Protein AF-0000000080796848 (afdb_homodimer)

Radius of gyration: 26.78 Å; Cα contacts (8 Å, |Δi|>4): 1214; chains: 2; bounding box: 46×83×67 Å

InterPro domains:
  IPR013022 Xylose isomerase-like, TIM barrel domain [PF01261] (22-159)
  IPR036237 Xylose isomerase-like superfamily [SSF51658] (5-162)

Organism: Ignicoccus hospitalis (strain KIN4/I / DSM 18386 / JCM 14125) (NCBI:txid453591)

Structure (mmCIF, N/CA/C/O backbone):
data_AF-0000000080796848-model_v1
#
loop_
_entity.id
_entity.type
_entity.pdbx_description
1 polymer 'Xylose isomerase-like TIM barrel domain-containing protein'
#
loop_
_atom_site.group_PDB
_atom_site.id
_atom_site.type_symbol
_atom_site.label_atom_id
_atom_site.label_alt_id
_atom_site.label_comp_id
_atom_site.label_asym_id
_atom_site.label_entity_id
_atom_site.label_seq_id
_atom_site.pdbx_PDB_ins_code
_atom_site.Cartn_x
_atom_site.Cartn_y
_atom_site.Cartn_z
_atom_site.occupancy
_atom_site.B_iso_or_equiv
_atom_site.auth_seq_id
_atom_site.auth_comp_id
_atom_site.auth_asym_id
_atom_site.auth_atom_id
_atom_site.pdbx_PDB_model_num
ATOM 1 N N . MET A 1 1 ? -5.133 -9.07 9.758 1 54.47 1 MET A N 1
ATOM 2 C CA . MET A 1 1 ? -4.598 -9.562 8.492 1 54.47 1 MET A CA 1
ATOM 3 C C . MET A 1 1 ? -5.207 -8.805 7.316 1 54.47 1 MET A C 1
ATOM 5 O O . MET A 1 1 ? -6.395 -8.469 7.336 1 54.47 1 MET A O 1
ATOM 9 N N . ALA A 1 2 ? -4.254 -8.281 6.504 1 60.62 2 ALA A N 1
ATOM 10 C CA . ALA A 1 2 ? -4.785 -7.578 5.336 1 60.62 2 ALA A CA 1
ATOM 11 C C . ALA A 1 2 ? -5.379 -8.562 4.328 1 60.62 2 ALA A C 1
ATOM 13 O O . ALA A 1 2 ? -4.812 -9.633 4.094 1 60.62 2 ALA A O 1
ATOM 14 N N . LEU A 1 3 ? -6.539 -8.227 3.857 1 68.44 3 LEU A N 1
ATOM 15 C CA . LEU A 1 3 ? -7.234 -9.07 2.891 1 68.44 3 LEU A CA 1
ATOM 16 C C . LEU A 1 3 ? -6.453 -9.156 1.585 1 68.44 3 LEU A C 1
ATOM 18 O O . LEU A 1 3 ? -6.375 -10.219 0.973 1 68.44 3 LEU A O 1
ATOM 22 N N . PHE A 1 4 ? -5.688 -8.078 1.337 1 83.81 4 PHE A N 1
ATOM 23 C CA . PHE A 1 4 ? -5.07 -8.031 0.017 1 83.81 4 PHE A CA 1
ATOM 24 C C . PHE A 1 4 ? -3.658 -7.457 0.1 1 83.81 4 PHE A C 1
ATOM 26 O O . PHE A 1 4 ? -3.465 -6.328 0.552 1 83.81 4 PHE A O 1
ATOM 33 N N . ASP A 1 5 ? -2.656 -8.25 -0.304 1 88.56 5 ASP A N 1
ATOM 34 C CA . ASP A 1 5 ? -1.27 -7.816 -0.442 1 88.56 5 ASP A CA 1
ATOM 35 C C . ASP A 1 5 ? -0.819 -7.871 -1.899 1 88.56 5 ASP A C 1
ATOM 37 O O . ASP A 1 5 ? -1.414 -8.578 -2.713 1 88.56 5 ASP A O 1
ATOM 41 N N . TRP A 1 6 ? 0.113 -7.023 -2.213 1 93.81 6 TRP A N 1
ATOM 42 C CA . TRP A 1 6 ? 0.64 -6.984 -3.572 1 93.81 6 TRP A CA 1
ATOM 43 C C . TRP A 1 6 ? 2.15 -6.777 -3.566 1 93.81 6 TRP A C 1
ATOM 45 O O . TRP A 1 6 ? 2.707 -6.246 -2.602 1 93.81 6 TRP A O 1
ATOM 55 N N . GLY A 1 7 ? 2.797 -7.281 -4.543 1 96.5 7 GLY A N 1
ATOM 56 C CA . GLY A 1 7 ? 4.238 -7.121 -4.633 1 96.5 7 GLY A CA 1
ATOM 57 C C . GLY A 1 7 ? 4.84 -7.812 -5.844 1 96.5 7 GLY A C 1
ATOM 58 O O . GLY A 1 7 ? 4.152 -8.047 -6.836 1 96.5 7 GLY A O 1
ATOM 59 N N . THR A 1 8 ? 6.145 -8.008 -5.793 1 98.12 8 THR A N 1
ATOM 60 C CA . THR A 1 8 ? 6.906 -8.617 -6.875 1 98.12 8 THR A CA 1
ATOM 61 C C . THR A 1 8 ? 8.156 -9.305 -6.336 1 98.12 8 THR A C 1
ATOM 63 O O . THR A 1 8 ? 8.336 -9.422 -5.121 1 98.12 8 THR A O 1
ATOM 66 N N . TYR A 1 9 ? 8.977 -9.805 -7.242 1 98.06 9 TYR A N 1
ATOM 67 C CA . TYR A 1 9 ? 10.242 -10.445 -6.895 1 98.06 9 TYR A CA 1
ATOM 68 C C . TYR A 1 9 ? 11.25 -9.422 -6.395 1 98.06 9 TYR A C 1
ATOM 70 O O . TYR A 1 9 ? 11.469 -8.391 -7.035 1 98.06 9 TYR A O 1
ATOM 78 N N . ASN A 1 10 ? 11.883 -9.758 -5.266 1 97.56 10 ASN A N 1
ATOM 79 C CA . ASN A 1 10 ? 12.992 -8.945 -4.789 1 97.56 10 ASN A CA 1
ATOM 80 C C . ASN A 1 10 ? 14.07 -9.797 -4.125 1 97.56 10 ASN A C 1
ATOM 82 O O . ASN A 1 10 ? 13.789 -10.547 -3.189 1 97.56 10 ASN A O 1
ATOM 86 N N . GLY A 1 11 ? 15.273 -9.695 -4.664 1 96.38 11 GLY A N 1
ATOM 87 C CA . GLY A 1 11 ? 16.406 -10.203 -3.904 1 96.38 11 GLY A CA 1
ATOM 88 C C . GLY A 1 11 ? 16.734 -9.375 -2.678 1 96.38 11 GLY A C 1
ATOM 89 O O . GLY A 1 11 ? 16.125 -8.32 -2.461 1 96.38 11 GLY A O 1
ATOM 90 N N . LEU A 1 12 ? 17.656 -9.82 -1.945 1 95.69 12 LEU A N 1
ATOM 91 C CA . LEU A 1 12 ? 18.016 -9.195 -0.676 1 95.69 12 LEU A CA 1
ATOM 92 C C . LEU A 1 12 ? 18.344 -7.723 -0.867 1 95.69 12 LEU A C 1
ATOM 94 O O . LEU A 1 12 ? 17.844 -6.867 -0.133 1 95.69 12 LEU A O 1
ATOM 98 N N . THR A 1 13 ? 19.094 -7.352 -1.864 1 93.81 13 THR A N 1
ATOM 99 C CA . THR A 1 13 ? 19.609 -6 -2.045 1 93.81 13 THR A CA 1
ATOM 100 C C . THR A 1 13 ? 18.531 -5.066 -2.557 1 93.81 13 THR A C 1
ATOM 102 O O . THR A 1 13 ? 18.703 -3.848 -2.574 1 93.81 13 THR A O 1
ATOM 105 N N . LYS A 1 14 ? 17.375 -5.617 -2.98 1 94.81 14 LYS A N 1
ATOM 106 C CA . LYS A 1 14 ? 16.328 -4.797 -3.578 1 94.81 14 LYS A CA 1
ATOM 107 C C . LYS A 1 14 ? 15.18 -4.582 -2.6 1 94.81 14 LYS A C 1
ATOM 109 O O . LYS A 1 14 ? 14.227 -3.861 -2.902 1 94.81 14 LYS A O 1
ATOM 114 N N . LEU A 1 15 ? 15.25 -5.109 -1.417 1 94.44 15 LEU A N 1
ATOM 115 C CA . LEU A 1 15 ? 14.148 -5.062 -0.458 1 94.44 15 LEU A CA 1
ATOM 116 C C . LEU A 1 15 ? 13.836 -3.625 -0.056 1 94.44 15 LEU A C 1
ATOM 118 O O . LEU A 1 15 ? 12.672 -3.234 0.015 1 94.44 15 LEU A O 1
ATOM 122 N N . GLU A 1 16 ? 14.836 -2.848 0.156 1 89.75 16 GLU A N 1
ATOM 123 C CA . GLU A 1 16 ? 14.609 -1.469 0.578 1 89.75 16 GLU A CA 1
ATOM 124 C C . GLU A 1 16 ? 13.953 -0.651 -0.535 1 89.75 16 GLU A C 1
ATOM 126 O O . GLU A 1 16 ? 12.984 0.066 -0.297 1 89.75 16 GLU A O 1
ATOM 131 N N . SER A 1 17 ? 14.516 -0.764 -1.75 1 90.12 17 SER A N 1
ATOM 132 C CA . SER A 1 17 ? 13.938 -0.051 -2.887 1 90.12 17 SER A CA 1
ATOM 133 C C . SER A 1 17 ? 12.484 -0.447 -3.109 1 90.12 17 SER A C 1
ATOM 135 O O . SER A 1 17 ? 11.641 0.406 -3.393 1 90.12 17 SER A O 1
ATOM 137 N N . ALA A 1 18 ? 12.188 -1.707 -2.975 1 93.12 18 ALA A N 1
ATOM 138 C CA . ALA A 1 18 ? 10.828 -2.197 -3.139 1 93.12 18 ALA A CA 1
ATOM 139 C C . ALA A 1 18 ? 9.898 -1.603 -2.082 1 93.12 18 ALA A C 1
ATOM 141 O O . ALA A 1 18 ? 8.766 -1.229 -2.383 1 93.12 18 ALA A O 1
ATOM 142 N N . SER A 1 19 ? 10.398 -1.458 -0.937 1 88.94 19 SER A N 1
ATOM 143 C CA . SER A 1 19 ? 9.578 -0.973 0.172 1 88.94 19 SER A CA 1
ATOM 144 C C . SER A 1 19 ? 9.188 0.486 -0.029 1 88.94 19 SER A C 1
ATOM 146 O O . SER A 1 19 ? 8.172 0.94 0.51 1 88.94 19 SER A O 1
ATOM 148 N N . LEU A 1 20 ? 9.922 1.251 -0.833 1 88.94 20 LEU A N 1
ATOM 149 C CA . LEU A 1 20 ? 9.633 2.656 -1.094 1 88.94 20 LEU A CA 1
ATOM 150 C C . LEU A 1 20 ? 8.305 2.812 -1.828 1 88.94 20 LEU A C 1
ATOM 152 O O . LEU A 1 20 ? 7.676 3.873 -1.771 1 88.94 20 LEU A O 1
ATOM 156 N N . THR A 1 21 ? 7.84 1.747 -2.508 1 90.56 21 THR A N 1
ATOM 157 C CA . THR A 1 21 ? 6.625 1.809 -3.309 1 90.56 21 THR A CA 1
ATOM 158 C C . THR A 1 21 ? 5.391 1.595 -2.438 1 90.56 21 THR A C 1
ATOM 160 O O . THR A 1 21 ? 4.266 1.858 -2.867 1 90.56 21 THR A O 1
ATOM 163 N N . GLY A 1 22 ? 5.625 1.027 -1.235 1 87.56 22 GLY A N 1
ATOM 164 C CA . GLY A 1 22 ? 4.508 0.741 -0.347 1 87.56 22 GLY A CA 1
ATOM 165 C C . GLY A 1 22 ? 3.947 -0.656 -0.527 1 87.56 22 GLY A C 1
ATOM 166 O O . GLY A 1 22 ? 2.928 -1.003 0.073 1 87.56 22 GLY A O 1
ATOM 167 N N . MET A 1 23 ? 4.609 -1.466 -1.389 1 90.56 23 MET A N 1
ATOM 168 C CA . MET A 1 23 ? 4.121 -2.834 -1.543 1 90.56 23 MET A CA 1
ATOM 169 C C . MET A 1 23 ? 4.25 -3.609 -0.238 1 90.56 23 MET A C 1
ATOM 171 O O . MET A 1 23 ? 5.227 -3.438 0.496 1 90.56 23 MET A O 1
ATOM 175 N N . ARG A 1 24 ? 3.336 -4.527 0.009 1 89.06 24 ARG A N 1
ATOM 176 C CA . ARG A 1 24 ? 3.246 -5.215 1.292 1 89.06 24 ARG A CA 1
ATOM 177 C C . ARG A 1 24 ? 3.756 -6.648 1.182 1 89.06 24 ARG A C 1
ATOM 179 O O . ARG A 1 24 ? 3.918 -7.336 2.191 1 89.06 24 ARG A O 1
ATOM 186 N N . LEU A 1 25 ? 4.074 -7.062 -0.052 1 94.94 25 LEU A N 1
ATOM 187 C CA . LEU A 1 25 ? 4.531 -8.43 -0.299 1 94.94 25 LEU A CA 1
ATOM 188 C C . LEU A 1 25 ? 5.84 -8.43 -1.084 1 94.94 25 LEU A C 1
ATOM 190 O O . LEU A 1 25 ? 6.027 -7.609 -1.986 1 94.94 25 LEU A O 1
ATOM 194 N N . THR A 1 26 ? 6.742 -9.359 -0.723 1 97.56 26 THR A N 1
ATOM 195 C CA . THR A 1 26 ? 7.906 -9.641 -1.55 1 97.56 26 THR A CA 1
ATOM 196 C C . THR A 1 26 ? 8.047 -11.141 -1.79 1 97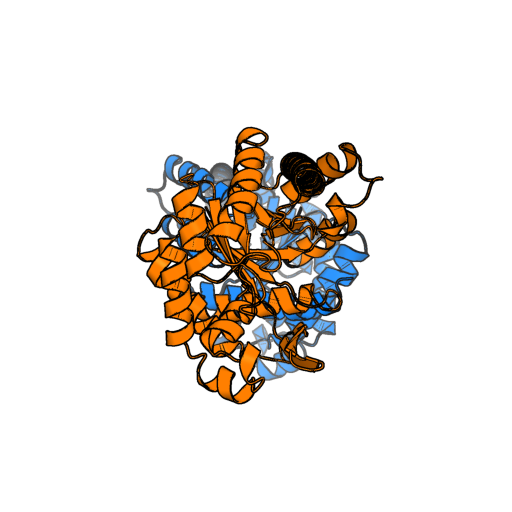.56 26 THR A C 1
ATOM 198 O O . THR A 1 26 ? 7.723 -11.945 -0.915 1 97.56 26 THR A O 1
ATOM 201 N N . GLU A 1 27 ? 8.477 -11.453 -2.912 1 98.62 27 GLU A N 1
ATOM 202 C CA . GLU A 1 27 ? 8.766 -12.844 -3.227 1 98.62 27 GLU A CA 1
ATOM 203 C C . GLU A 1 27 ? 10.25 -13.047 -3.518 1 98.62 27 GLU A C 1
ATOM 205 O O . GLU A 1 27 ? 10.828 -12.344 -4.348 1 98.62 27 GLU A O 1
ATOM 210 N N . ILE A 1 28 ? 10.797 -14.031 -2.84 1 98.5 28 ILE A N 1
ATOM 211 C CA . ILE A 1 28 ? 12.188 -14.398 -3.094 1 98.5 28 ILE A CA 1
ATOM 212 C C . ILE A 1 28 ? 12.305 -15.039 -4.473 1 98.5 28 ILE A C 1
ATOM 214 O O . ILE A 1 28 ? 11.617 -16.016 -4.766 1 98.5 28 ILE A O 1
ATOM 218 N N . PRO A 1 29 ? 13.164 -14.523 -5.277 1 97.12 29 PRO A N 1
ATOM 219 C CA . PRO A 1 29 ? 13.289 -15.078 -6.625 1 97.12 29 PRO A CA 1
ATOM 220 C C . PRO A 1 29 ? 13.906 -16.469 -6.629 1 97.12 29 PRO A C 1
ATOM 222 O O . PRO A 1 29 ? 14.68 -16.812 -5.734 1 97.12 29 PRO A O 1
ATOM 225 N N . PRO A 1 30 ? 13.609 -17.234 -7.664 1 96.5 30 PRO A N 1
ATOM 226 C CA . PRO A 1 30 ? 14.109 -18.609 -7.75 1 96.5 30 PRO A CA 1
ATOM 227 C C . PRO A 1 30 ? 15.641 -18.672 -7.746 1 96.5 30 PRO A C 1
ATOM 229 O O . PRO A 1 30 ? 16.219 -19.578 -7.152 1 96.5 30 PRO A O 1
ATOM 232 N N . ALA A 1 31 ? 16.266 -17.703 -8.305 1 92.81 31 ALA A N 1
ATOM 233 C CA . ALA A 1 31 ? 17.703 -17.734 -8.477 1 92.81 31 ALA A CA 1
ATOM 234 C C . ALA A 1 31 ? 18.422 -17.719 -7.125 1 92.81 31 ALA A C 1
ATOM 236 O O . ALA A 1 31 ? 19.547 -18.188 -7.004 1 92.81 31 ALA A O 1
ATOM 237 N N . GLU A 1 32 ? 17.75 -17.219 -6.121 1 92.94 32 GLU A N 1
ATOM 238 C CA . GLU A 1 32 ? 18.344 -17.141 -4.793 1 92.94 32 GLU A CA 1
ATOM 239 C C . GLU A 1 32 ? 18.609 -18.516 -4.215 1 92.94 32 GLU A C 1
ATOM 241 O O . GLU A 1 32 ? 19.516 -18.703 -3.398 1 92.94 32 GLU A O 1
ATOM 246 N N . PHE A 1 33 ? 17.891 -19.484 -4.676 1 93.44 33 PHE A N 1
ATOM 247 C CA . PHE A 1 33 ? 17.953 -20.812 -4.078 1 93.44 33 PHE A CA 1
ATOM 248 C C . PHE A 1 33 ? 18.906 -21.719 -4.855 1 93.44 33 PHE A C 1
ATOM 250 O O . PHE A 1 33 ? 19.281 -22.781 -4.383 1 93.44 33 PHE A O 1
ATOM 257 N N . SER A 1 34 ? 19.266 -21.297 -6.008 1 85.31 34 SER A N 1
ATOM 258 C CA . SER A 1 34 ? 20.141 -22.094 -6.844 1 85.31 34 SER A CA 1
ATOM 259 C C . SER A 1 34 ? 21.594 -21.656 -6.703 1 85.31 34 SER A C 1
ATOM 261 O O . SER A 1 34 ? 22.5 -22.344 -7.168 1 85.31 34 SER A O 1
ATOM 263 N N . ARG A 1 35 ? 21.75 -20.609 -6.004 1 78.06 35 ARG A N 1
ATOM 264 C CA . ARG A 1 35 ? 23.109 -20.094 -5.871 1 78.06 35 ARG A CA 1
ATOM 265 C C . ARG A 1 35 ? 23.828 -20.719 -4.676 1 78.06 35 ARG A C 1
ATOM 267 O O . ARG A 1 35 ? 23.391 -20.547 -3.533 1 78.06 35 ARG A O 1
ATOM 274 N N . ARG A 1 36 ? 24.906 -21.234 -4.898 1 73.25 36 ARG A N 1
ATOM 275 C CA . ARG A 1 36 ? 25.625 -22.016 -3.904 1 73.25 36 ARG A CA 1
ATOM 276 C C . ARG A 1 36 ? 26.25 -21.125 -2.842 1 73.25 36 ARG A C 1
ATOM 278 O O . ARG A 1 36 ? 26.453 -21.547 -1.707 1 73.25 36 ARG A O 1
ATOM 285 N N . TYR A 1 37 ? 26.438 -19.922 -3.221 1 76.25 37 TYR A N 1
ATOM 286 C CA . TYR A 1 37 ? 27.172 -19.094 -2.27 1 76.25 37 TYR A CA 1
ATOM 287 C C . TYR A 1 37 ? 26.219 -18.422 -1.288 1 76.25 37 TYR A C 1
ATOM 289 O O . TYR A 1 37 ? 26.656 -17.781 -0.326 1 76.25 37 TYR A O 1
ATOM 297 N N . TYR A 1 38 ? 24.984 -18.625 -1.477 1 81.12 38 TYR A N 1
ATOM 298 C CA . TYR A 1 38 ? 24.078 -18.109 -0.468 1 81.12 38 TYR A CA 1
ATOM 299 C C . TYR A 1 38 ? 23.938 -19.062 0.707 1 81.12 38 TYR A C 1
ATOM 301 O O . TYR A 1 38 ? 23.359 -20.141 0.574 1 81.12 38 TYR A O 1
ATOM 309 N N . THR A 1 39 ? 24.594 -18.688 1.755 1 85.19 39 THR A N 1
ATOM 310 C CA . THR A 1 39 ? 24.562 -19.469 2.988 1 85.19 39 THR A CA 1
ATOM 311 C C . THR A 1 39 ? 23.312 -19.156 3.795 1 85.19 39 THR A C 1
ATOM 313 O O . THR A 1 39 ? 22.484 -18.344 3.375 1 85.19 39 THR A O 1
ATOM 316 N N . GLU A 1 40 ? 23.172 -19.844 4.812 1 91.69 40 GLU A N 1
ATOM 317 C CA . GLU A 1 40 ? 22.047 -19.625 5.715 1 91.69 40 GLU A CA 1
ATOM 318 C C . GLU A 1 40 ? 22 -18.188 6.219 1 91.69 40 GLU A C 1
ATOM 320 O O . GLU A 1 40 ? 20.922 -17.625 6.43 1 91.69 40 GLU A O 1
ATOM 325 N N . GLU A 1 41 ? 23.141 -17.609 6.312 1 94.44 41 GLU A N 1
ATOM 326 C CA . GLU A 1 41 ? 23.234 -16.219 6.777 1 94.44 41 GLU A CA 1
ATOM 327 C C . GLU A 1 41 ? 22.531 -15.266 5.824 1 94.44 41 GLU A C 1
ATOM 329 O O . GLU A 1 41 ? 21.891 -14.305 6.262 1 94.44 41 GLU A O 1
ATOM 334 N N . HIS A 1 42 ? 22.672 -15.57 4.555 1 95.88 42 HIS A N 1
ATOM 335 C CA . HIS A 1 42 ? 22 -14.766 3.543 1 95.88 42 HIS A CA 1
ATOM 336 C C . HIS A 1 42 ? 20.5 -14.742 3.771 1 95.88 42 HIS A C 1
ATOM 338 O O . HIS A 1 42 ? 19.875 -13.672 3.746 1 95.88 42 HIS A O 1
ATOM 344 N N . PHE A 1 43 ? 19.953 -15.812 4.086 1 97.44 43 PHE A N 1
ATOM 345 C CA . PHE A 1 43 ? 18.5 -15.938 4.234 1 97.44 43 PHE A CA 1
ATOM 346 C C . PHE A 1 43 ? 18.047 -15.391 5.582 1 97.44 43 PHE A C 1
ATOM 348 O O . PHE A 1 43 ? 16.938 -14.867 5.707 1 97.44 43 PHE A O 1
ATOM 355 N N . ILE A 1 44 ? 18.891 -15.445 6.57 1 97.88 44 ILE A N 1
ATOM 356 C CA . ILE A 1 44 ? 18.609 -14.805 7.852 1 97.88 44 ILE A CA 1
ATOM 357 C C . ILE A 1 44 ? 18.547 -13.289 7.668 1 97.88 44 ILE A C 1
ATOM 359 O O . ILE A 1 44 ? 17.641 -12.633 8.18 1 97.88 44 ILE A O 1
ATOM 363 N N . LYS A 1 45 ? 19.531 -12.82 6.922 1 97.19 45 LYS A N 1
ATOM 364 C CA . LYS A 1 45 ? 19.547 -11.391 6.629 1 97.19 45 LYS A CA 1
ATOM 365 C C . LYS A 1 45 ? 18.297 -10.977 5.855 1 97.19 45 LYS A C 1
ATOM 367 O O . LYS A 1 45 ? 17.75 -9.906 6.098 1 97.19 45 LYS A O 1
ATOM 372 N N . TYR A 1 46 ? 17.906 -11.812 4.926 1 97.69 46 TYR A N 1
ATOM 373 C CA . TYR A 1 46 ? 16.688 -11.539 4.18 1 97.69 46 TYR A CA 1
ATOM 374 C C . TYR A 1 46 ? 15.492 -11.398 5.117 1 97.69 46 TYR A C 1
ATOM 376 O O . TYR A 1 46 ? 14.703 -10.461 4.992 1 97.69 46 TYR A O 1
ATOM 384 N N . ARG A 1 47 ? 15.375 -12.289 6.051 1 97.94 47 ARG A N 1
ATOM 385 C CA . ARG A 1 47 ? 14.289 -12.258 7.02 1 97.94 47 ARG A CA 1
ATOM 386 C C . ARG A 1 47 ? 14.328 -10.984 7.852 1 97.94 47 ARG A C 1
ATOM 388 O O . ARG A 1 47 ? 13.297 -10.336 8.055 1 97.94 47 ARG A O 1
ATOM 395 N N . GLU A 1 48 ? 15.43 -10.633 8.258 1 96.81 48 GLU A N 1
ATOM 396 C CA . GLU A 1 48 ? 15.594 -9.453 9.109 1 96.81 48 GLU A CA 1
ATOM 397 C C . GLU A 1 48 ? 15.156 -8.188 8.375 1 96.81 48 GLU A C 1
ATOM 399 O O . GLU A 1 48 ? 14.453 -7.348 8.945 1 96.81 48 GLU A O 1
ATOM 404 N N . LEU A 1 49 ? 15.547 -8.117 7.184 1 94.31 49 LEU A N 1
ATOM 405 C CA . LEU A 1 49 ? 15.234 -6.914 6.418 1 94.31 49 LEU A CA 1
ATOM 406 C C . LEU A 1 49 ? 13.789 -6.926 5.945 1 94.31 49 LEU A C 1
ATOM 408 O O . LEU A 1 49 ? 13.086 -5.914 6.059 1 94.31 49 LEU A O 1
ATOM 412 N N . SER A 1 50 ? 13.328 -8.039 5.449 1 95.19 50 SER A N 1
ATOM 413 C CA . SER A 1 50 ? 11.977 -8.109 4.895 1 95.19 50 SER A CA 1
ATOM 414 C C . SER A 1 50 ? 10.93 -7.922 5.98 1 95.19 50 SER A C 1
ATOM 416 O O . SER A 1 50 ? 9.867 -7.348 5.73 1 95.19 50 SER A O 1
ATOM 418 N N . SER A 1 51 ? 11.219 -8.344 7.223 1 92.19 51 SER A N 1
ATOM 419 C CA . SER A 1 51 ? 10.258 -8.234 8.32 1 92.19 51 SER A CA 1
ATOM 420 C C . SER A 1 51 ? 10.016 -6.777 8.695 1 92.19 51 SER A C 1
ATOM 422 O O . SER A 1 51 ? 8.984 -6.449 9.289 1 92.19 51 SER A O 1
ATOM 424 N N . LYS A 1 52 ? 10.906 -5.957 8.312 1 86.5 52 LYS A N 1
ATOM 425 C CA . LYS A 1 52 ? 10.766 -4.535 8.602 1 86.5 52 LYS A CA 1
ATOM 426 C C . LYS A 1 52 ? 9.836 -3.855 7.602 1 86.5 52 LYS A C 1
ATOM 428 O O . LYS A 1 52 ? 9.203 -2.848 7.918 1 86.5 52 LYS A O 1
ATOM 433 N N . TYR A 1 53 ? 9.789 -4.535 6.398 1 85.81 53 TYR A N 1
ATOM 434 C CA . TYR A 1 53 ? 9.227 -3.766 5.297 1 85.81 53 TYR A CA 1
ATOM 435 C C . TYR A 1 53 ? 7.953 -4.414 4.773 1 85.81 53 TYR A C 1
ATOM 437 O O . TYR A 1 53 ? 7.09 -3.738 4.207 1 85.81 53 TYR A O 1
ATOM 445 N N . PHE A 1 54 ? 7.816 -5.656 4.934 1 90.06 54 PHE A N 1
ATOM 446 C CA . PHE A 1 54 ? 6.754 -6.367 4.227 1 90.06 54 PHE A CA 1
ATOM 447 C C . PHE A 1 54 ? 5.91 -7.184 5.191 1 90.06 54 PHE A C 1
ATOM 449 O O . PHE A 1 54 ? 6.43 -7.754 6.152 1 90.06 54 PHE A O 1
ATOM 456 N N . HIS A 1 55 ? 4.68 -7.234 4.918 1 87.88 55 HIS A N 1
ATOM 457 C CA . HIS A 1 55 ? 3.727 -8.031 5.684 1 87.88 55 HIS A CA 1
ATOM 458 C C . HIS A 1 55 ? 3.824 -9.508 5.324 1 87.88 55 HIS A C 1
ATOM 460 O O . HIS A 1 55 ? 3.676 -10.375 6.191 1 87.88 55 HIS A O 1
ATOM 466 N N . LEU A 1 56 ? 4.059 -9.781 4.039 1 93.88 56 LEU A N 1
ATOM 467 C CA . LEU A 1 56 ? 4.082 -11.148 3.545 1 93.88 56 LEU A CA 1
ATOM 468 C C . LEU A 1 56 ? 5.336 -11.414 2.723 1 93.88 56 LEU A C 1
ATOM 470 O O . LEU A 1 56 ? 5.688 -10.625 1.845 1 93.88 56 LEU A O 1
ATOM 474 N N . VAL A 1 57 ? 6.012 -12.523 3.041 1 97.62 57 VAL A N 1
ATOM 475 C CA . VAL A 1 57 ? 7.145 -13.008 2.258 1 97.62 57 VAL A CA 1
ATOM 476 C C . VAL A 1 57 ? 6.805 -14.367 1.642 1 97.62 57 VAL A C 1
ATOM 478 O O . VAL A 1 57 ? 6.324 -15.266 2.334 1 97.62 57 VAL A O 1
ATOM 481 N N . THR A 1 58 ? 6.941 -14.469 0.365 1 98.56 58 THR A N 1
ATOM 482 C CA . THR A 1 58 ? 6.828 -15.727 -0.357 1 98.56 58 THR A CA 1
ATOM 483 C C . THR A 1 58 ? 8.133 -16.062 -1.071 1 98.56 58 THR A C 1
ATOM 485 O O . THR A 1 58 ? 9.055 -15.242 -1.104 1 98.56 58 THR A O 1
ATOM 488 N N . ALA A 1 59 ? 8.211 -17.281 -1.539 1 98.81 59 ALA A N 1
ATOM 489 C CA . ALA A 1 59 ? 9.406 -17.719 -2.262 1 98.81 59 ALA A CA 1
ATOM 490 C C . ALA A 1 59 ? 9.031 -18.531 -3.5 1 98.81 59 ALA A C 1
ATOM 492 O O . ALA A 1 59 ? 8.102 -19.344 -3.463 1 98.81 59 ALA A O 1
ATOM 493 N N . HIS A 1 60 ? 9.727 -18.234 -4.531 1 98.75 60 HIS A N 1
ATOM 494 C CA . HIS A 1 60 ? 9.57 -19.016 -5.75 1 98.75 60 HIS A CA 1
ATOM 495 C C . HIS A 1 60 ? 10.664 -20.062 -5.867 1 98.75 60 HIS A C 1
ATOM 497 O O . HIS A 1 60 ? 11.852 -19.734 -5.867 1 98.75 60 HIS A O 1
ATOM 503 N N . ALA A 1 61 ? 10.305 -21.266 -6.016 1 98.31 61 ALA A N 1
ATOM 504 C CA . ALA A 1 61 ? 11.219 -22.406 -6.078 1 98.31 61 ALA A CA 1
ATOM 505 C C . ALA A 1 61 ? 12.078 -22.344 -7.336 1 98.31 61 ALA A C 1
ATOM 507 O O . ALA A 1 61 ? 11.703 -21.703 -8.32 1 98.31 61 ALA A O 1
ATOM 508 N N . PRO A 1 62 ? 13.234 -23.016 -7.227 1 96.62 62 PRO A N 1
ATOM 509 C CA . PRO A 1 62 ? 13.984 -23.188 -8.469 1 96.62 62 PRO A CA 1
ATOM 510 C C . PRO A 1 62 ? 13.195 -23.938 -9.547 1 96.62 62 PRO A C 1
ATOM 512 O O . PRO A 1 62 ? 12.242 -24.656 -9.227 1 96.62 62 PRO A O 1
ATOM 515 N N . TYR A 1 63 ? 13.656 -23.797 -10.758 1 95.25 63 TYR A N 1
ATOM 516 C CA . TYR A 1 63 ? 12.914 -24.344 -11.883 1 95.25 63 TYR A CA 1
ATOM 517 C C . TYR A 1 63 ? 13.297 -25.797 -12.141 1 95.25 63 TYR A C 1
ATOM 519 O O . TYR A 1 63 ? 13.688 -26.156 -13.25 1 95.25 63 TYR A O 1
ATOM 527 N N . TYR A 1 64 ? 13.156 -26.562 -11.156 1 95.94 64 TYR A N 1
ATOM 528 C CA . TYR A 1 64 ? 13.367 -28 -11.297 1 95.94 64 TYR A CA 1
ATOM 529 C C . TYR A 1 64 ? 12.047 -28.719 -11.57 1 95.94 64 TYR A C 1
ATOM 531 O O . TYR A 1 64 ? 11.047 -28.469 -10.898 1 95.94 64 TYR A O 1
ATOM 539 N N . SER A 1 65 ? 12.078 -29.562 -12.547 1 97.62 65 SER A N 1
ATOM 540 C CA . SER A 1 65 ? 10.867 -30.328 -12.844 1 97.62 65 SER A CA 1
ATOM 541 C C . SER A 1 65 ? 10.555 -31.312 -11.719 1 97.62 65 SER A C 1
ATOM 543 O O . SER A 1 65 ? 11.414 -32.062 -11.289 1 97.62 65 SER A O 1
ATOM 545 N N . LEU A 1 66 ? 9.328 -31.312 -11.32 1 98.44 66 LEU A N 1
ATOM 546 C CA . LEU A 1 66 ? 8.898 -32.25 -10.281 1 98.44 66 LEU A CA 1
ATOM 547 C C . LEU A 1 66 ? 8.461 -33.562 -10.883 1 98.44 66 LEU A C 1
ATOM 549 O O . LEU A 1 66 ? 8.297 -34.562 -10.164 1 98.44 66 LEU A O 1
ATOM 553 N N . VAL A 1 67 ? 8.273 -33.531 -12.188 1 98.25 67 VAL A N 1
ATOM 554 C CA . VAL A 1 67 ? 7.797 -34.719 -12.883 1 98.25 67 VAL A CA 1
ATOM 555 C C . VAL A 1 67 ? 8.984 -35.531 -13.352 1 98.25 67 VAL A C 1
ATOM 557 O O . VAL A 1 67 ? 9.406 -35.438 -14.508 1 98.25 67 VAL A O 1
ATOM 560 N N . ASN A 1 68 ? 9.484 -36.344 -12.43 1 97.62 68 ASN A N 1
ATOM 561 C CA . ASN A 1 68 ? 10.617 -37.219 -12.742 1 97.62 68 ASN A CA 1
ATOM 562 C C . ASN A 1 68 ? 10.305 -38.656 -12.406 1 97.62 68 ASN A C 1
ATOM 564 O O . ASN A 1 68 ? 10.016 -39 -11.25 1 97.62 68 ASN A O 1
ATOM 568 N N . HIS A 1 69 ? 10.453 -39.531 -13.383 1 97.19 69 HIS A N 1
ATOM 569 C CA . HIS A 1 69 ? 10.148 -40.969 -13.18 1 97.19 69 HIS A CA 1
ATOM 570 C C . HIS A 1 69 ? 11.43 -41.781 -13.008 1 97.19 69 HIS A C 1
ATOM 572 O O . HIS A 1 69 ? 11.375 -42.938 -12.594 1 97.19 69 HIS A O 1
ATOM 578 N N . ASP A 1 70 ? 12.555 -41.156 -13.352 1 97.25 70 ASP A N 1
ATOM 579 C CA . ASP A 1 70 ? 13.844 -41.781 -13.016 1 97.25 70 ASP A CA 1
ATOM 580 C C . ASP A 1 70 ? 14.164 -41.594 -11.531 1 97.25 70 ASP A C 1
ATOM 582 O O . ASP A 1 70 ? 14.234 -40.469 -11.039 1 97.25 70 ASP A O 1
ATOM 586 N N . LYS A 1 71 ? 14.43 -42.656 -10.859 1 97.38 71 LYS A N 1
ATOM 587 C CA . LYS A 1 71 ? 14.586 -42.656 -9.406 1 97.38 71 LYS A CA 1
ATOM 588 C C . LYS A 1 71 ? 15.727 -41.75 -8.984 1 97.38 71 LYS A C 1
ATOM 590 O O . LYS A 1 71 ? 15.594 -40.969 -8.016 1 97.38 71 LYS A O 1
ATOM 595 N N . TYR A 1 72 ? 16.766 -41.781 -9.648 1 97.88 72 TYR A N 1
ATOM 596 C CA . TYR A 1 72 ? 17.938 -41 -9.289 1 97.88 72 TYR A CA 1
ATOM 597 C C . TYR A 1 72 ? 17.641 -39.5 -9.422 1 97.88 72 TYR A C 1
ATOM 599 O O . TYR A 1 72 ? 17.844 -38.75 -8.469 1 97.88 72 TYR A O 1
ATOM 607 N N . THR A 1 73 ? 17.141 -39.125 -10.57 1 98 73 THR A N 1
ATOM 608 C CA . THR A 1 73 ? 16.797 -37.719 -10.82 1 98 73 THR A CA 1
ATOM 609 C C . THR A 1 73 ? 15.711 -37.25 -9.867 1 98 73 THR A C 1
ATOM 611 O O . THR A 1 73 ? 15.773 -36.156 -9.344 1 98 73 THR A O 1
ATOM 614 N N . HIS A 1 74 ? 14.766 -38.094 -9.648 1 98.38 74 HIS A N 1
ATOM 615 C CA . HIS A 1 74 ? 13.672 -37.781 -8.742 1 98.38 74 HIS A CA 1
ATOM 616 C C . HIS A 1 74 ? 14.188 -37.469 -7.34 1 98.38 74 HIS A C 1
ATOM 618 O O . HIS A 1 74 ? 13.844 -36.438 -6.762 1 98.38 74 HIS A O 1
ATOM 624 N N . GLU A 1 75 ? 15.031 -38.312 -6.836 1 98.44 75 GLU A N 1
ATOM 625 C CA . GLU A 1 75 ? 15.547 -38.125 -5.484 1 98.44 75 GLU A CA 1
ATOM 626 C C . GLU A 1 75 ? 16.406 -36.875 -5.395 1 98.44 75 GLU A C 1
ATOM 628 O O . GLU A 1 75 ? 16.391 -36.188 -4.375 1 98.44 75 GLU A O 1
ATOM 633 N N . LYS A 1 76 ? 17.125 -36.625 -6.418 1 98 76 LYS A N 1
ATOM 634 C CA . LYS A 1 76 ? 17.938 -35.438 -6.461 1 98 76 LYS A CA 1
ATOM 635 C C . LYS A 1 76 ? 17.078 -34.156 -6.41 1 98 76 LYS A C 1
ATOM 637 O O . LYS A 1 76 ? 17.359 -33.25 -5.641 1 98 76 LYS A O 1
ATOM 642 N N . VAL A 1 77 ? 16.062 -34.125 -7.23 1 98.06 77 VAL A N 1
ATOM 643 C CA . VAL A 1 77 ? 15.156 -32.969 -7.281 1 98.06 77 VAL A CA 1
ATOM 644 C C . VAL A 1 77 ? 14.422 -32.812 -5.949 1 98.06 77 VAL A C 1
ATOM 646 O O . VAL A 1 77 ? 14.305 -31.719 -5.418 1 98.06 77 VAL A O 1
ATOM 649 N N . LYS A 1 78 ? 13.969 -33.906 -5.426 1 98.44 78 LYS A N 1
ATOM 650 C CA . LYS A 1 78 ? 13.281 -33.906 -4.141 1 98.44 78 LYS A CA 1
ATOM 651 C C . LYS A 1 78 ? 14.156 -33.312 -3.047 1 98.44 78 LYS A C 1
ATOM 653 O O . LYS A 1 78 ? 13.703 -32.438 -2.295 1 98.44 78 LYS A O 1
ATOM 658 N N . ARG A 1 79 ? 15.383 -33.719 -2.986 1 97.75 79 ARG A N 1
ATOM 659 C CA . ARG A 1 79 ? 16.312 -33.188 -1.986 1 97.75 79 ARG A CA 1
ATOM 660 C C . ARG A 1 79 ? 16.562 -31.703 -2.189 1 97.75 79 ARG A C 1
ATOM 662 O O . ARG A 1 79 ? 16.578 -30.938 -1.226 1 97.75 79 ARG A O 1
ATOM 669 N N . ALA A 1 80 ? 16.75 -31.359 -3.408 1 97.19 80 ALA A N 1
ATOM 670 C CA . ALA A 1 80 ? 17.016 -29.969 -3.73 1 97.19 80 ALA A CA 1
ATOM 671 C C . ALA A 1 80 ? 15.828 -29.078 -3.355 1 97.19 80 ALA A C 1
ATOM 673 O O . ALA A 1 80 ? 16.016 -27.984 -2.826 1 97.19 80 ALA A O 1
ATOM 674 N N . MET A 1 81 ? 14.656 -29.562 -3.639 1 98.31 81 MET A N 1
ATOM 675 C CA . MET A 1 81 ? 13.445 -28.781 -3.354 1 98.31 81 MET A CA 1
ATOM 676 C C . MET A 1 81 ? 13.234 -28.641 -1.85 1 98.31 81 MET A C 1
ATOM 678 O O . MET A 1 81 ? 12.852 -27.578 -1.368 1 98.31 81 MET A O 1
ATOM 682 N N . VAL A 1 82 ? 13.484 -29.688 -1.135 1 98.25 82 VAL A N 1
ATOM 683 C CA . VAL A 1 82 ? 13.375 -29.641 0.319 1 98.25 82 VAL A CA 1
ATOM 684 C C . VAL A 1 82 ? 14.375 -28.641 0.881 1 98.25 82 VAL A C 1
ATOM 686 O O . VAL A 1 82 ? 14.031 -27.828 1.746 1 98.25 82 VAL A O 1
ATOM 689 N N . GLN A 1 83 ? 15.57 -28.641 0.362 1 97.06 83 GLN A N 1
ATOM 690 C CA . GLN A 1 83 ? 16.594 -27.703 0.826 1 97.06 83 GLN A CA 1
ATOM 691 C C . GLN A 1 83 ? 16.188 -26.266 0.521 1 97.06 83 GLN A C 1
ATOM 693 O O . GLN A 1 83 ? 16.375 -25.375 1.356 1 97.06 83 GLN A O 1
ATOM 698 N N . ALA A 1 84 ? 15.664 -26.078 -0.638 1 97.69 84 ALA A N 1
ATOM 699 C CA . ALA A 1 84 ? 15.211 -24.75 -1.012 1 97.69 84 ALA A CA 1
ATOM 700 C C . ALA A 1 84 ? 14.086 -24.266 -0.094 1 97.69 84 ALA A C 1
ATOM 702 O O . ALA A 1 84 ? 14.07 -23.109 0.335 1 97.69 84 ALA A O 1
ATOM 703 N N . ALA A 1 85 ? 13.195 -25.156 0.212 1 98.31 85 ALA A N 1
ATOM 704 C CA . ALA A 1 85 ? 12.086 -24.828 1.097 1 98.31 85 ALA A CA 1
ATOM 705 C C . ALA A 1 85 ? 12.578 -24.469 2.496 1 98.31 85 ALA A C 1
ATOM 707 O O . ALA A 1 85 ? 12.047 -23.562 3.141 1 98.31 85 ALA A O 1
ATOM 708 N N . LYS A 1 86 ? 13.57 -25.172 2.955 1 97.75 86 LYS A N 1
ATOM 709 C CA . LYS A 1 86 ? 14.156 -24.875 4.254 1 97.75 86 LYS A CA 1
ATOM 710 C C . LYS A 1 86 ? 14.773 -23.484 4.273 1 97.75 86 LYS A C 1
ATOM 712 O O . LYS A 1 86 ? 14.555 -22.703 5.215 1 97.75 86 LYS A O 1
ATOM 717 N N . LYS A 1 87 ? 15.484 -23.188 3.234 1 97.44 87 LYS A N 1
ATOM 718 C CA . LYS A 1 87 ? 16.078 -21.859 3.111 1 97.44 87 LYS A CA 1
ATOM 719 C C . LYS A 1 87 ? 15 -20.781 3.057 1 97.44 87 LYS A C 1
ATOM 721 O O . LYS A 1 87 ? 15.141 -19.719 3.676 1 97.44 87 LYS A O 1
ATOM 726 N N . ALA A 1 88 ? 13.961 -21.078 2.312 1 98.31 88 ALA A N 1
ATOM 727 C CA . ALA A 1 88 ? 12.836 -20.156 2.217 1 98.31 88 ALA A CA 1
ATOM 728 C C . ALA A 1 88 ? 12.219 -19.891 3.59 1 98.31 88 ALA A C 1
ATOM 730 O O . ALA A 1 88 ? 11.914 -18.75 3.934 1 98.31 88 ALA A O 1
ATOM 731 N N . SER A 1 89 ? 12.094 -20.922 4.301 1 98.19 89 SER A N 1
ATOM 732 C CA . SER A 1 89 ? 11.555 -20.812 5.652 1 98.19 89 SER A CA 1
ATOM 733 C C . SER A 1 89 ? 12.461 -19.969 6.543 1 98.19 89 SER A C 1
ATOM 735 O O . SER A 1 89 ? 11.992 -19.141 7.312 1 98.19 89 SER A O 1
ATOM 737 N N . VAL A 1 90 ? 13.711 -20.141 6.438 1 97.75 90 VAL A N 1
ATOM 738 C CA . VAL A 1 90 ? 14.68 -19.359 7.188 1 97.75 90 VAL A CA 1
ATOM 739 C C . VAL A 1 90 ? 14.539 -17.891 6.832 1 97.75 90 VAL A C 1
ATOM 741 O O . VAL A 1 90 ? 14.633 -17.016 7.703 1 97.75 90 VAL A O 1
ATOM 744 N N . ALA A 1 91 ? 14.234 -17.641 5.613 1 98.12 91 ALA A N 1
ATOM 745 C CA . ALA A 1 91 ? 14.109 -16.281 5.125 1 98.12 91 ALA A CA 1
ATOM 746 C C . ALA A 1 91 ? 12.773 -15.664 5.539 1 98.12 91 ALA A C 1
ATOM 748 O O . ALA A 1 91 ? 12.523 -14.484 5.305 1 98.12 91 ALA A O 1
ATOM 749 N N . GLY A 1 92 ? 11.898 -16.484 6.094 1 97.81 92 GLY A N 1
ATOM 750 C CA . GLY A 1 92 ? 10.633 -15.977 6.598 1 97.81 92 GLY A CA 1
ATOM 751 C C . GLY A 1 92 ? 9.484 -16.172 5.629 1 97.81 92 GLY A C 1
ATOM 752 O O . GLY A 1 92 ? 8.406 -15.594 5.812 1 97.81 92 GLY A O 1
ATOM 753 N N . ALA A 1 93 ? 9.68 -16.984 4.609 1 98.5 93 ALA A N 1
ATOM 754 C CA . ALA A 1 93 ? 8.625 -17.203 3.627 1 98.5 93 ALA A CA 1
ATOM 755 C C . ALA A 1 93 ? 7.492 -18.047 4.215 1 98.5 93 ALA A C 1
ATOM 757 O O . ALA A 1 93 ? 7.738 -19.047 4.879 1 98.5 93 ALA A O 1
ATOM 758 N N . LYS A 1 94 ? 6.301 -17.578 3.928 1 97.94 94 LYS A N 1
ATOM 759 C CA . LYS A 1 94 ? 5.121 -18.312 4.371 1 97.94 94 LYS A CA 1
ATOM 760 C C . LYS A 1 94 ? 4.629 -19.266 3.285 1 97.94 94 LYS A C 1
ATOM 762 O O . LYS A 1 94 ? 3.924 -20.234 3.576 1 97.94 94 LYS A O 1
ATOM 767 N N . ILE A 1 95 ? 4.922 -18.984 2.072 1 98.75 95 ILE A N 1
ATOM 768 C CA . ILE A 1 95 ? 4.48 -19.781 0.926 1 98.75 95 ILE A CA 1
ATOM 769 C C . ILE A 1 95 ? 5.668 -20.078 0.02 1 98.75 95 ILE A C 1
ATOM 771 O O . ILE A 1 95 ? 6.48 -19.203 -0.274 1 98.75 95 ILE A O 1
ATOM 775 N N . PHE A 1 96 ? 5.812 -21.266 -0.297 1 98.88 96 PHE A N 1
ATOM 776 C CA . PHE A 1 96 ? 6.809 -21.75 -1.249 1 98.88 96 PHE A CA 1
ATOM 777 C C . PHE A 1 96 ? 6.145 -22.188 -2.549 1 98.88 96 PHE A C 1
ATOM 779 O O . PHE A 1 96 ? 5.52 -23.25 -2.607 1 98.88 96 PHE A O 1
ATOM 786 N N . ASN A 1 97 ? 6.309 -21.391 -3.623 1 98.88 97 ASN A N 1
ATOM 787 C CA . ASN A 1 97 ? 5.633 -21.594 -4.898 1 98.88 97 ASN A CA 1
ATOM 788 C C . ASN A 1 97 ? 6.469 -22.453 -5.848 1 98.88 97 ASN A C 1
ATOM 790 O O . ASN A 1 97 ? 7.68 -22.266 -5.961 1 98.88 97 ASN A O 1
ATOM 794 N N . MET A 1 98 ? 5.781 -23.328 -6.594 1 98.62 98 MET A N 1
ATOM 795 C CA . MET A 1 98 ? 6.543 -24.25 -7.438 1 98.62 98 MET A CA 1
ATOM 796 C C . MET A 1 98 ? 5.879 -24.406 -8.805 1 98.62 98 MET A C 1
ATOM 798 O O . MET A 1 98 ? 4.656 -24.516 -8.891 1 98.62 98 MET A O 1
ATOM 802 N N . HIS A 1 99 ? 6.723 -24.453 -9.758 1 98 99 HIS A N 1
ATOM 803 C CA . HIS A 1 99 ? 6.32 -25.047 -11.031 1 98 99 HIS A CA 1
ATOM 804 C C . HIS A 1 99 ? 6.328 -26.578 -10.953 1 98 99 HIS A C 1
ATOM 806 O O . HIS A 1 99 ? 7.172 -27.156 -10.273 1 98 99 HIS A O 1
ATOM 812 N N . LEU A 1 100 ? 5.48 -27.172 -11.727 1 98.31 100 LEU A N 1
ATOM 813 C CA . LEU A 1 100 ? 5.406 -28.625 -11.648 1 98.31 100 LEU A CA 1
ATOM 814 C C . LEU A 1 100 ? 6.312 -29.281 -12.688 1 98.31 100 LEU A C 1
ATOM 816 O O . LEU A 1 100 ? 7.043 -30.219 -12.375 1 98.31 100 LEU A O 1
ATOM 820 N N . GLY A 1 101 ? 6.305 -28.812 -13.891 1 98.06 101 GLY A N 1
ATOM 821 C CA . GLY A 1 101 ? 7.148 -29.359 -14.938 1 98.06 101 GLY A CA 1
ATOM 822 C C . GLY A 1 101 ? 6.363 -29.938 -16.109 1 98.06 101 GLY A C 1
ATOM 823 O O . GLY A 1 101 ? 5.137 -30.031 -16.047 1 98.06 101 GLY A O 1
ATOM 824 N N . PRO A 1 102 ? 7.133 -30.312 -17.141 1 97.75 102 PRO A N 1
ATOM 825 C CA . PRO A 1 102 ? 6.484 -30.906 -18.312 1 97.75 102 PRO A CA 1
ATOM 826 C C . PRO A 1 102 ? 5.93 -32.312 -18.031 1 97.75 102 PRO A C 1
ATOM 828 O O . PRO A 1 102 ? 6.5 -33.062 -17.219 1 97.75 102 PRO A O 1
ATOM 831 N N . LYS A 1 103 ? 4.867 -32.594 -18.75 1 97.94 103 LYS A N 1
ATOM 832 C CA . LYS A 1 103 ? 4.336 -33.969 -18.656 1 97.94 103 LYS A CA 1
ATOM 833 C C . LYS A 1 103 ? 5.277 -34.969 -19.312 1 97.94 103 LYS A C 1
ATOM 835 O O . LYS A 1 103 ? 5.836 -34.688 -20.375 1 97.94 103 LYS A O 1
ATOM 840 N N . VAL A 1 104 ? 5.406 -36.062 -18.688 1 97.88 104 VAL A N 1
ATOM 841 C CA . VAL A 1 104 ? 6.344 -37.062 -19.188 1 97.88 104 VAL A CA 1
ATOM 842 C C . VAL A 1 104 ? 5.586 -38.344 -19.562 1 97.88 104 VAL A C 1
ATOM 844 O O . VAL A 1 104 ? 5.598 -38.75 -20.734 1 97.88 104 VAL A O 1
ATOM 847 N N . ARG A 1 105 ? 4.852 -38.906 -18.641 1 97.44 105 ARG A N 1
ATOM 848 C CA . ARG A 1 105 ? 4.09 -40.125 -18.891 1 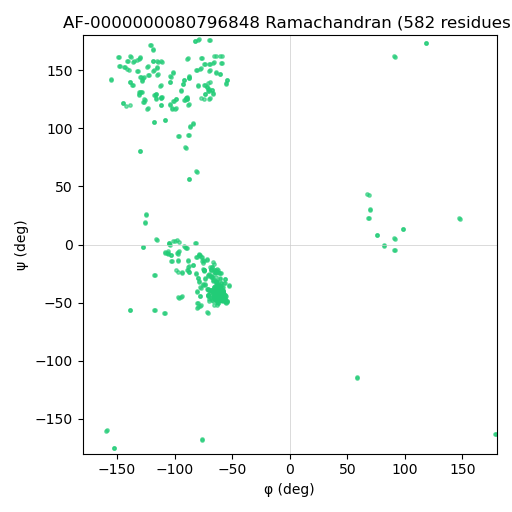97.44 105 ARG A CA 1
ATOM 849 C C . ARG A 1 105 ? 2.598 -39.812 -19 1 97.44 105 ARG A C 1
ATOM 851 O O . ARG A 1 105 ? 1.803 -40.719 -19.312 1 97.44 105 ARG A O 1
ATOM 858 N N . GLY A 1 106 ? 2.252 -38.594 -18.719 1 95.94 106 GLY A N 1
ATOM 859 C CA . GLY A 1 106 ? 0.856 -38.219 -18.781 1 95.94 106 GLY A CA 1
ATOM 860 C C . GLY A 1 106 ? 0.122 -38.375 -17.469 1 95.94 106 GLY A C 1
ATOM 861 O O . GLY A 1 106 ? 0.618 -39.031 -16.562 1 95.94 106 GLY A O 1
ATOM 862 N N . VAL A 1 107 ? -0.984 -37.75 -17.312 1 95.12 107 VAL A N 1
ATOM 863 C CA . VAL A 1 107 ? -1.806 -37.844 -16.109 1 95.12 107 VAL A CA 1
ATOM 864 C C . VAL A 1 107 ? -2.639 -39.125 -16.125 1 95.12 107 VAL A C 1
ATOM 866 O O . VAL A 1 107 ? -3.125 -39.531 -17.172 1 95.12 107 VAL A O 1
ATOM 869 N N . PRO A 1 108 ? -2.762 -39.844 -15.031 1 96.5 108 PRO A N 1
ATOM 870 C CA . PRO A 1 108 ? -2.418 -39.344 -13.695 1 96.5 108 PRO A CA 1
ATOM 871 C C . PRO A 1 108 ? -1.021 -39.75 -13.25 1 96.5 108 PRO A C 1
ATOM 873 O O . PRO A 1 108 ? -0.606 -39.438 -12.133 1 96.5 108 PRO A O 1
ATOM 876 N N . TYR A 1 109 ? -0.307 -40.438 -14.109 1 97.44 109 TYR A N 1
ATOM 877 C CA . TYR A 1 109 ? 0.971 -41 -13.695 1 97.44 109 TYR A CA 1
ATOM 878 C C . TYR A 1 109 ? 1.937 -39.906 -13.25 1 97.44 109 TYR A C 1
ATOM 880 O O . TYR A 1 109 ? 2.777 -40.156 -12.375 1 97.44 109 TYR A O 1
ATOM 888 N N . ASP A 1 110 ? 1.826 -38.75 -13.766 1 98.44 110 ASP A N 1
ATOM 889 C CA . ASP A 1 110 ? 2.744 -37.656 -13.516 1 98.44 110 ASP A CA 1
ATOM 890 C C . ASP A 1 110 ? 2.443 -37 -12.172 1 98.44 110 ASP A C 1
ATOM 892 O O . ASP A 1 110 ? 3.227 -36.156 -11.688 1 98.44 110 ASP A O 1
ATOM 896 N N . TYR A 1 111 ? 1.286 -37.406 -11.531 1 98.62 111 TYR A N 1
ATOM 897 C CA . TYR A 1 111 ? 0.94 -36.812 -10.242 1 98.62 111 TYR A CA 1
ATOM 898 C C . TYR A 1 111 ? 1.846 -37.344 -9.141 1 98.62 111 TYR A C 1
ATOM 900 O O . TYR A 1 111 ? 2.236 -36.594 -8.234 1 98.62 111 TYR A O 1
ATOM 908 N N . GLU A 1 112 ? 2.203 -38.531 -9.242 1 98 112 GLU A N 1
ATOM 909 C CA . GLU A 1 112 ? 2.844 -39.25 -8.148 1 98 112 GLU A CA 1
ATOM 910 C C . GLU A 1 112 ? 4.168 -38.625 -7.762 1 98 112 GLU A C 1
ATOM 912 O O . GLU A 1 112 ? 4.418 -38.344 -6.578 1 98 112 GLU A O 1
ATOM 917 N N . PRO A 1 113 ? 5.07 -38.375 -8.75 1 98.56 113 PRO A N 1
ATOM 918 C CA . PRO A 1 113 ? 6.328 -37.75 -8.352 1 98.56 113 PRO A CA 1
ATOM 919 C C . PRO A 1 113 ? 6.117 -36.375 -7.707 1 98.56 113 PRO A C 1
ATOM 921 O O . PRO A 1 113 ? 6.844 -36 -6.781 1 98.56 113 PRO A O 1
ATOM 924 N N . VAL A 1 114 ? 5.141 -35.625 -8.18 1 98.75 114 VAL A N 1
ATOM 925 C CA . VAL A 1 114 ? 4.852 -34.312 -7.625 1 98.75 114 VAL A CA 1
ATOM 926 C C . VAL A 1 114 ? 4.383 -34.438 -6.176 1 98.75 114 VAL A C 1
ATOM 928 O O . VAL A 1 114 ? 4.879 -33.75 -5.289 1 98.75 114 VAL A O 1
ATOM 931 N N . VAL A 1 115 ? 3.453 -35.375 -5.98 1 98.81 115 VAL A N 1
ATOM 932 C CA . VAL A 1 115 ? 2.898 -35.625 -4.656 1 98.81 115 VAL A CA 1
ATOM 933 C C . VAL A 1 115 ? 4.023 -36 -3.688 1 98.81 115 VAL A C 1
ATOM 935 O O . VAL A 1 115 ? 4.066 -35.5 -2.562 1 98.81 115 VAL A O 1
ATOM 938 N N . ASP A 1 116 ? 4.922 -36.781 -4.137 1 98.75 116 ASP A N 1
ATOM 939 C CA . ASP A 1 116 ? 6.031 -37.219 -3.299 1 98.75 116 ASP A CA 1
ATOM 940 C C . ASP A 1 116 ? 6.91 -36.031 -2.883 1 98.75 116 ASP A C 1
ATOM 942 O O . ASP A 1 116 ? 7.266 -35.906 -1.71 1 98.75 116 ASP A O 1
ATOM 946 N N . VAL A 1 117 ? 7.262 -35.188 -3.785 1 98.81 117 VAL A N 1
ATOM 947 C CA . VAL A 1 117 ? 8.117 -34.031 -3.502 1 98.81 117 VAL A CA 1
ATOM 948 C C . VAL A 1 117 ? 7.41 -33.094 -2.535 1 98.81 117 VAL A C 1
ATOM 950 O O . VAL A 1 117 ? 8.008 -32.625 -1.56 1 98.81 117 VAL A O 1
ATOM 953 N N . VAL A 1 118 ? 6.133 -32.844 -2.775 1 98.88 118 VAL A N 1
ATOM 954 C CA . VAL A 1 118 ? 5.375 -31.906 -1.949 1 98.88 118 VAL A CA 1
ATOM 955 C C . VAL A 1 118 ? 5.27 -32.438 -0.524 1 98.88 118 VAL A C 1
ATOM 957 O O . VAL A 1 118 ? 5.48 -31.703 0.441 1 98.88 118 VAL A O 1
ATOM 960 N N . LYS A 1 119 ? 4.98 -33.688 -0.399 1 98.75 119 LYS A N 1
ATOM 961 C CA . LYS A 1 119 ? 4.871 -34.312 0.928 1 98.75 119 LYS A CA 1
ATOM 962 C C . LYS A 1 119 ? 6.203 -34.25 1.669 1 98.75 119 LYS A C 1
ATOM 964 O O . LYS A 1 119 ? 6.238 -34.031 2.881 1 98.75 119 LYS A O 1
ATOM 969 N N . ALA A 1 120 ? 7.273 -34.469 0.95 1 98.75 120 ALA A N 1
ATOM 970 C CA . ALA A 1 120 ? 8.594 -34.375 1.563 1 98.75 120 ALA A CA 1
ATOM 971 C C . ALA A 1 120 ? 8.852 -32.969 2.104 1 98.75 120 ALA A C 1
ATOM 973 O O . ALA A 1 120 ? 9.367 -32.781 3.213 1 98.75 120 ALA A O 1
ATOM 974 N N . ILE A 1 121 ? 8.484 -31.953 1.364 1 98.81 121 ILE A N 1
ATOM 975 C CA . ILE A 1 121 ? 8.664 -30.578 1.785 1 98.81 121 ILE A CA 1
ATOM 976 C C . ILE A 1 121 ? 7.828 -30.297 3.033 1 98.81 121 ILE A C 1
ATOM 978 O O . ILE A 1 121 ? 8.328 -29.75 4.016 1 98.81 121 ILE A O 1
ATOM 982 N N . LEU A 1 122 ? 6.57 -30.75 2.99 1 98.69 122 LEU A N 1
ATOM 983 C CA . LEU A 1 122 ? 5.66 -30.5 4.102 1 98.69 122 LEU A CA 1
ATOM 984 C C . LEU A 1 122 ? 6.148 -31.172 5.375 1 98.69 122 LEU A C 1
ATOM 986 O O . LEU A 1 122 ? 5.957 -30.656 6.477 1 98.69 122 LEU A O 1
ATOM 990 N N . ASN A 1 123 ? 6.75 -32.281 5.207 1 98.5 123 ASN A N 1
ATOM 991 C CA . ASN A 1 123 ? 7.277 -33 6.355 1 98.5 123 ASN A CA 1
ATOM 992 C C . ASN A 1 123 ? 8.5 -32.312 6.953 1 98.5 123 ASN A C 1
ATOM 994 O O . ASN A 1 123 ? 8.656 -32.281 8.172 1 98.5 123 ASN A O 1
ATOM 998 N N . GLU A 1 124 ? 9.336 -31.781 6.121 1 98.44 124 GLU A N 1
ATOM 999 C CA . GLU A 1 124 ? 10.609 -31.234 6.566 1 98.44 124 GLU A CA 1
ATOM 1000 C C . GLU A 1 124 ? 10.461 -29.766 6.98 1 98.44 124 GLU A C 1
ATOM 1002 O O . GLU A 1 124 ? 11.281 -29.25 7.738 1 98.44 124 GLU A O 1
ATOM 1007 N N . VAL A 1 125 ? 9.445 -29.094 6.457 1 98.31 125 VAL A N 1
ATOM 1008 C CA . VAL A 1 125 ? 9.188 -27.703 6.766 1 98.31 125 VAL A CA 1
ATOM 1009 C C . VAL A 1 125 ? 7.723 -27.516 7.172 1 98.31 125 VAL A C 1
ATOM 1011 O O . VAL A 1 125 ? 6.922 -26.984 6.406 1 98.31 125 VAL A O 1
ATOM 1014 N N . PRO A 1 126 ? 7.355 -27.797 8.328 1 96.31 126 PRO A N 1
ATOM 1015 C CA . PRO A 1 126 ? 5.949 -27.906 8.734 1 96.31 126 PRO A CA 1
ATOM 1016 C C . PRO A 1 126 ? 5.242 -26.547 8.734 1 96.31 126 PRO A C 1
ATOM 1018 O O . PRO A 1 126 ? 4.012 -26.484 8.672 1 96.31 126 PRO A O 1
ATOM 1021 N N . SER A 1 127 ? 5.961 -25.484 8.781 1 95.94 127 SER A N 1
ATOM 1022 C CA . SER A 1 127 ? 5.336 -24.172 8.938 1 95.94 127 SER A CA 1
ATOM 1023 C C . SER A 1 127 ? 5.039 -23.531 7.586 1 95.94 127 SER A C 1
ATOM 1025 O O . SER A 1 127 ? 4.406 -22.484 7.516 1 95.94 127 SER A O 1
ATOM 1027 N N . ILE A 1 128 ? 5.391 -24.188 6.5 1 97.81 128 ILE A N 1
ATOM 1028 C CA . ILE A 1 128 ? 5.324 -23.516 5.207 1 97.81 128 ILE A CA 1
ATOM 1029 C C . ILE A 1 128 ? 4.102 -24 4.434 1 97.81 128 ILE A C 1
ATOM 1031 O O . ILE A 1 128 ? 3.666 -25.141 4.609 1 97.81 128 ILE A O 1
ATOM 1035 N N . TYR A 1 129 ? 3.469 -23.156 3.682 1 98.62 129 TYR A N 1
ATOM 1036 C CA . TYR A 1 129 ? 2.535 -23.547 2.631 1 98.62 129 TYR A CA 1
ATOM 1037 C C . TYR A 1 129 ? 3.266 -23.781 1.316 1 98.62 129 TYR A C 1
ATOM 1039 O O . TYR A 1 129 ? 4.27 -23.125 1.025 1 98.62 129 TYR A O 1
ATOM 1047 N N . VAL A 1 130 ? 2.764 -24.734 0.601 1 98.75 130 VAL A N 1
ATOM 1048 C CA . VAL A 1 130 ? 3.271 -25 -0.741 1 98.75 130 VAL A CA 1
ATOM 1049 C C . VAL A 1 130 ? 2.211 -24.641 -1.777 1 98.75 130 VAL A C 1
ATOM 1051 O O . VAL A 1 130 ? 1.05 -25.031 -1.65 1 98.75 130 VAL A O 1
ATOM 1054 N N . SER A 1 131 ? 2.625 -23.828 -2.693 1 98.75 131 SER A N 1
ATOM 1055 C CA . SER A 1 131 ? 1.665 -23.469 -3.732 1 98.75 131 SER A CA 1
ATOM 1056 C C . SER A 1 131 ? 2.082 -24.047 -5.086 1 98.75 131 SER A C 1
ATOM 1058 O O . SER A 1 131 ? 3.268 -24.047 -5.422 1 98.75 131 SER A O 1
ATOM 1060 N N . LEU A 1 132 ? 1.139 -24.578 -5.809 1 98.88 132 LEU A N 1
ATOM 1061 C CA . LEU A 1 132 ? 1.341 -25.141 -7.141 1 98.88 132 LEU A CA 1
ATOM 1062 C C . LEU A 1 132 ? 0.872 -24.172 -8.219 1 98.88 132 LEU A C 1
ATOM 1064 O O . LEU A 1 132 ? -0.291 -23.766 -8.227 1 98.88 132 LEU A O 1
ATOM 1068 N N . GLU A 1 133 ? 1.756 -23.828 -9.109 1 98.81 133 GLU A N 1
ATOM 1069 C CA . GLU A 1 133 ? 1.523 -22.75 -10.055 1 98.81 133 GLU A CA 1
ATOM 1070 C C . GLU A 1 133 ? 0.934 -23.266 -11.359 1 98.81 133 GLU A C 1
ATOM 1072 O O . GLU A 1 133 ? 1.384 -24.281 -11.891 1 98.81 133 GLU A O 1
ATOM 1077 N N . THR A 1 134 ? -0.022 -22.562 -11.891 1 98.81 134 THR A N 1
ATOM 1078 C CA . THR A 1 134 ? -0.658 -22.953 -13.141 1 98.81 134 THR A CA 1
ATOM 1079 C C . THR A 1 134 ? 0.263 -22.688 -14.32 1 98.81 134 THR A C 1
ATOM 1081 O O . THR A 1 134 ? 1.132 -21.812 -14.25 1 98.81 134 THR A O 1
ATOM 1084 N N . THR A 1 135 ? 0.061 -23.422 -15.406 1 98.31 135 THR A N 1
ATOM 1085 C CA . THR A 1 135 ? 0.87 -23.312 -16.609 1 98.31 135 THR A CA 1
ATOM 1086 C C . THR A 1 135 ? 0.003 -22.953 -17.812 1 98.31 135 THR A C 1
ATOM 1088 O O . THR A 1 135 ? -1.227 -22.953 -17.719 1 98.31 135 THR A O 1
ATOM 1091 N N . TYR A 1 136 ? 0.633 -22.641 -18.969 1 97.69 136 TYR A N 1
ATOM 1092 C CA . TYR A 1 136 ? -0.121 -22.016 -20.031 1 97.69 136 TYR A CA 1
ATOM 1093 C C . TYR A 1 136 ? -0.464 -23.016 -21.125 1 97.69 136 TYR A C 1
ATOM 1095 O O . TYR A 1 136 ? -1.218 -22.703 -22.062 1 97.69 136 TYR A O 1
ATOM 1103 N N . THR A 1 137 ? 0.125 -24.25 -21.047 1 96.44 137 THR A N 1
ATOM 1104 C CA . THR A 1 137 ? -0.041 -25.219 -22.141 1 96.44 137 THR A CA 1
ATOM 1105 C C . THR A 1 137 ? -0.29 -26.625 -21.578 1 96.44 137 THR A C 1
ATOM 1107 O O . THR A 1 137 ? 0.06 -26.906 -20.438 1 96.44 137 THR A O 1
ATOM 1110 N N . GLU A 1 138 ? -0.818 -27.5 -22.375 1 95.56 138 GLU A N 1
ATOM 1111 C CA . GLU A 1 138 ? -1.123 -28.859 -21.969 1 95.56 138 GLU A CA 1
ATOM 1112 C C . GLU A 1 138 ? 0.145 -29.703 -21.875 1 95.56 138 GLU A C 1
ATOM 1114 O O . GLU A 1 138 ? 0.139 -30.781 -21.281 1 95.56 138 GLU A O 1
ATOM 1119 N N . ARG A 1 139 ? 1.21 -29.188 -22.469 1 95.38 139 ARG A N 1
ATOM 1120 C CA . ARG A 1 139 ? 2.486 -29.891 -22.406 1 95.38 139 ARG A CA 1
ATOM 1121 C C . ARG A 1 139 ? 3.043 -29.906 -20.984 1 95.38 139 ARG A C 1
ATOM 1123 O O . ARG A 1 139 ? 3.805 -30.797 -20.625 1 95.38 139 ARG A O 1
ATOM 1130 N N . PHE A 1 140 ? 2.662 -28.906 -20.281 1 97.75 140 PHE A N 1
ATOM 1131 C CA . PHE A 1 140 ? 3.117 -28.797 -18.906 1 97.75 140 PHE A CA 1
ATOM 1132 C C . PHE A 1 140 ? 2.01 -29.188 -17.922 1 97.75 140 PHE A C 1
ATOM 1134 O O . PHE A 1 140 ? 0.833 -28.922 -18.188 1 97.75 140 PHE A O 1
ATOM 1141 N N . LEU A 1 141 ? 2.393 -29.891 -16.875 1 98.31 141 LEU A N 1
ATOM 1142 C CA . LEU A 1 141 ? 1.464 -30.141 -15.781 1 98.31 141 LEU A CA 1
ATOM 1143 C C . LEU A 1 141 ? 1.123 -28.844 -15.055 1 98.31 141 LEU A C 1
ATOM 1145 O O . LEU A 1 141 ? 2.014 -28.047 -14.742 1 98.31 141 LEU A O 1
ATOM 1149 N N . GLY A 1 142 ? -0.237 -28.609 -14.875 1 98.31 142 GLY A N 1
ATOM 1150 C CA . GLY A 1 142 ? -0.533 -27.406 -14.094 1 98.31 142 GLY A CA 1
ATOM 1151 C C . GLY A 1 142 ? -1.821 -26.734 -14.516 1 98.31 142 GLY A C 1
ATOM 1152 O O . GLY A 1 142 ? -1.933 -25.5 -14.453 1 98.31 142 GLY A O 1
ATOM 1153 N N . SER A 1 143 ? -2.809 -27.406 -15.172 1 97.94 143 SER A N 1
ATOM 1154 C CA . SER A 1 143 ? -4.156 -26.859 -15.281 1 97.94 143 SER A CA 1
ATOM 1155 C C . SER A 1 143 ? -4.824 -26.734 -13.914 1 97.94 143 SER A C 1
ATOM 1157 O O . SER A 1 143 ? -4.398 -27.391 -12.961 1 97.94 143 SER A O 1
ATOM 1159 N N . LEU A 1 144 ? -5.855 -25.938 -13.844 1 98 144 LEU A N 1
ATOM 1160 C CA . LEU A 1 144 ? -6.578 -25.797 -12.586 1 98 144 LEU A CA 1
ATOM 1161 C C . LEU A 1 144 ? -7.109 -27.156 -12.117 1 98 144 LEU A C 1
ATOM 1163 O O . LEU A 1 144 ? -7.027 -27.484 -10.93 1 98 144 LEU A O 1
ATOM 1167 N N . ASP A 1 145 ? -7.562 -27.922 -13.023 1 97.75 145 ASP A N 1
ATOM 1168 C CA . ASP A 1 145 ? -8.109 -29.234 -12.68 1 97.75 145 ASP A CA 1
ATOM 1169 C C . ASP A 1 145 ? -7.008 -30.172 -12.195 1 97.75 145 ASP A C 1
ATOM 1171 O O . ASP A 1 145 ? -7.195 -30.906 -11.227 1 97.75 145 ASP A O 1
ATOM 1175 N N . GLU A 1 146 ? -5.93 -30.188 -12.898 1 98.62 146 GLU A N 1
ATOM 1176 C CA . GLU A 1 146 ? -4.801 -31.016 -12.5 1 98.62 146 GLU A CA 1
ATOM 1177 C C . GLU A 1 146 ? -4.293 -30.641 -11.109 1 98.62 146 GLU A C 1
ATOM 1179 O O . GLU A 1 146 ? -4.02 -31.516 -10.289 1 98.62 146 GLU A O 1
ATOM 1184 N N . ILE A 1 147 ? -4.172 -29.391 -10.852 1 98.69 147 ILE A N 1
ATOM 1185 C CA . ILE A 1 147 ? -3.709 -28.891 -9.555 1 98.69 147 ILE A CA 1
ATOM 1186 C C . ILE A 1 147 ? -4.707 -29.297 -8.469 1 98.69 147 ILE A C 1
ATOM 1188 O O . ILE A 1 147 ? -4.312 -29.734 -7.383 1 98.69 147 ILE A O 1
ATOM 1192 N N . ARG A 1 148 ? -5.973 -29.141 -8.789 1 98.5 148 ARG A N 1
ATOM 1193 C CA . ARG A 1 148 ? -6.996 -29.578 -7.844 1 98.5 148 ARG A CA 1
ATOM 1194 C C . ARG A 1 148 ? -6.824 -31.047 -7.484 1 98.5 148 ARG A C 1
ATOM 1196 O O . ARG A 1 148 ? -6.867 -31.406 -6.309 1 98.5 148 ARG A O 1
ATOM 1203 N N . GLU A 1 149 ? -6.645 -31.875 -8.461 1 98.56 149 GLU A N 1
ATOM 1204 C CA . GLU A 1 149 ? -6.488 -33.312 -8.25 1 98.56 149 GLU A CA 1
ATOM 1205 C C . GLU A 1 149 ? -5.258 -33.625 -7.391 1 98.56 149 GLU A C 1
ATOM 1207 O O . GLU A 1 149 ? -5.309 -34.469 -6.5 1 98.56 149 GLU A O 1
ATOM 1212 N N . ILE A 1 150 ? -4.199 -32.875 -7.68 1 98.69 150 ILE A N 1
ATOM 1213 C CA . ILE A 1 150 ? -2.969 -33.094 -6.926 1 98.69 150 ILE A CA 1
ATOM 1214 C C . ILE A 1 150 ? -3.18 -32.688 -5.473 1 98.69 150 ILE A C 1
ATOM 1216 O O . ILE A 1 150 ? -2.77 -33.375 -4.551 1 98.69 150 ILE A O 1
ATOM 1220 N N . ILE A 1 151 ? -3.82 -31.531 -5.246 1 98.69 151 ILE A N 1
ATOM 1221 C CA . ILE A 1 151 ? -4.098 -31.031 -3.906 1 98.69 151 ILE A CA 1
ATOM 1222 C C . ILE A 1 151 ? -4.949 -32.062 -3.145 1 98.69 151 ILE A C 1
ATOM 1224 O O . ILE A 1 151 ? -4.672 -32.344 -1.983 1 98.69 151 ILE A O 1
ATOM 1228 N N . GLU A 1 152 ? -5.953 -32.594 -3.795 1 98.06 152 GLU A N 1
ATOM 1229 C CA . GLU A 1 152 ? -6.832 -33.594 -3.182 1 98.06 152 GLU A CA 1
ATOM 1230 C C . GLU A 1 152 ? -6.062 -34.875 -2.83 1 98.06 152 GLU A C 1
ATOM 1232 O O . GLU A 1 152 ? -6.285 -35.469 -1.771 1 98.06 152 GLU A O 1
ATOM 1237 N N . MET A 1 153 ? -5.219 -35.25 -3.701 1 98.12 153 MET A N 1
ATOM 1238 C CA . MET A 1 153 ? -4.414 -36.469 -3.484 1 98.12 153 MET A CA 1
ATOM 1239 C C . MET A 1 153 ? -3.508 -36.312 -2.27 1 98.12 153 MET A C 1
ATOM 1241 O O . MET A 1 153 ? -3.303 -37.25 -1.512 1 98.12 153 MET A O 1
ATOM 1245 N N . ILE A 1 154 ? -2.936 -35.156 -2.137 1 98.12 154 ILE A N 1
ATOM 1246 C CA . ILE A 1 154 ? -2.031 -34.906 -1.021 1 98.12 154 ILE A CA 1
ATOM 1247 C C . ILE A 1 154 ? -2.826 -34.812 0.279 1 98.12 154 ILE A C 1
ATOM 1249 O O . ILE A 1 154 ? -2.41 -35.344 1.307 1 98.12 154 ILE A O 1
ATOM 1253 N N . GLY A 1 155 ? -3.982 -34.094 0.252 1 97.44 155 GLY A N 1
ATOM 1254 C CA . GLY A 1 155 ? -4.883 -34.031 1.394 1 97.44 155 GLY A CA 1
ATOM 1255 C C . GLY A 1 155 ? -4.316 -33.25 2.549 1 97.44 155 GLY A C 1
ATOM 1256 O O . GLY A 1 155 ? -4.473 -33.625 3.711 1 97.44 155 GLY A O 1
ATOM 1257 N N . ASP A 1 156 ? -3.514 -32.281 2.293 1 97.94 156 ASP A N 1
ATOM 1258 C CA . ASP A 1 156 ? -2.945 -31.375 3.275 1 97.94 156 ASP A CA 1
ATOM 1259 C C . ASP A 1 156 ? -3.383 -29.938 3.004 1 97.94 156 ASP A C 1
ATOM 1261 O O . ASP A 1 156 ? -3.236 -29.438 1.886 1 97.94 156 ASP A O 1
ATOM 1265 N N . GLU A 1 157 ? -3.893 -29.25 3.979 1 96.88 157 GLU A N 1
ATOM 1266 C CA . GLU A 1 157 ? -4.438 -27.906 3.82 1 96.88 157 GLU A CA 1
ATOM 1267 C C . GLU A 1 157 ? -3.348 -26.906 3.453 1 96.88 157 GLU A C 1
ATOM 1269 O O . GLU A 1 157 ? -3.635 -25.828 2.92 1 96.88 157 GLU A O 1
ATOM 1274 N N . ARG A 1 158 ? -2.119 -27.344 3.695 1 98.31 158 ARG A N 1
ATOM 1275 C CA . ARG A 1 158 ? -0.988 -26.453 3.43 1 98.31 158 ARG A CA 1
ATOM 1276 C C . ARG A 1 158 ? -0.613 -26.469 1.952 1 98.31 158 ARG A C 1
ATOM 1278 O O . ARG A 1 158 ? 0.291 -25.75 1.526 1 98.31 158 ARG A O 1
ATOM 1285 N N . VAL A 1 159 ? -1.271 -27.156 1.171 1 98.81 159 VAL A N 1
ATOM 1286 C CA . VAL A 1 159 ? -1.052 -27.156 -0.271 1 98.81 159 VAL A CA 1
ATOM 1287 C C . VAL A 1 159 ? -2.154 -26.359 -0.961 1 98.81 159 VAL A C 1
ATOM 1289 O O . VAL A 1 159 ? -3.338 -26.672 -0.824 1 98.81 159 VAL A O 1
ATOM 1292 N N . ILE A 1 160 ? -1.748 -25.312 -1.691 1 98.62 160 ILE A N 1
ATOM 1293 C CA . ILE A 1 160 ? -2.711 -24.391 -2.291 1 98.62 160 ILE A CA 1
ATOM 1294 C C . ILE A 1 160 ? -2.352 -24.141 -3.754 1 98.62 160 ILE A C 1
ATOM 1296 O O . ILE A 1 160 ? -1.231 -24.438 -4.18 1 98.62 160 ILE A O 1
ATOM 1300 N N . PRO A 1 161 ? -3.334 -23.703 -4.52 1 98.62 161 PRO A N 1
ATOM 1301 C CA . PRO A 1 161 ? -3.002 -23.297 -5.887 1 98.62 161 PRO A CA 1
ATOM 1302 C C . PRO A 1 161 ? -2.422 -21.875 -5.953 1 98.62 161 PRO A C 1
ATOM 1304 O O . PRO A 1 161 ? -2.645 -21.078 -5.047 1 98.62 161 PRO A O 1
ATOM 1307 N N . SER A 1 162 ? -1.635 -21.641 -6.844 1 98.38 162 SER A N 1
ATOM 1308 C CA . SER A 1 162 ? -1.218 -20.297 -7.25 1 98.38 162 SER A CA 1
ATOM 1309 C C . SER A 1 162 ? -1.488 -20.062 -8.734 1 98.38 162 SER A C 1
ATOM 1311 O O . SER A 1 162 ? -0.954 -20.781 -9.586 1 98.38 162 SER A O 1
ATOM 1313 N N . ALA A 1 163 ? -2.322 -19.156 -9 1 98.62 163 ALA A N 1
ATOM 1314 C CA . ALA A 1 163 ? -2.689 -18.891 -10.391 1 98.62 163 ALA A CA 1
ATOM 1315 C C . ALA A 1 163 ? -1.729 -17.891 -11.023 1 98.62 163 ALA A C 1
ATOM 1317 O O . ALA A 1 163 ? -1.501 -16.797 -10.484 1 98.62 163 ALA A O 1
ATOM 1318 N N . GLN A 1 164 ? -1.106 -18.297 -12.039 1 98.75 164 GLN A N 1
ATOM 1319 C CA . GLN A 1 164 ? -0.523 -17.359 -13 1 98.75 164 GLN A CA 1
ATOM 1320 C C . GLN A 1 164 ? -1.54 -16.953 -14.062 1 98.75 164 GLN A C 1
ATOM 1322 O O . GLN A 1 164 ? -1.731 -17.672 -15.047 1 98.75 164 GLN A O 1
ATOM 1327 N N . LEU A 1 165 ? -2.064 -15.852 -13.914 1 98.81 165 LEU A N 1
ATOM 1328 C CA . LEU A 1 165 ? -3.342 -15.516 -14.539 1 98.81 165 LEU A CA 1
ATOM 1329 C C . LEU A 1 165 ? -3.223 -15.5 -16.062 1 98.81 165 LEU A C 1
ATOM 1331 O O . LEU A 1 165 ? -4.133 -15.938 -16.766 1 98.81 165 LEU A O 1
ATOM 1335 N N . GLU A 1 166 ? -2.105 -14.984 -16.594 1 98.69 166 GLU A N 1
ATOM 1336 C CA . GLU A 1 166 ? -1.974 -15.008 -18.047 1 98.69 166 GLU A CA 1
ATOM 1337 C C . GLU A 1 166 ? -1.817 -16.438 -18.562 1 98.69 166 GLU A C 1
ATOM 1339 O O . GLU A 1 166 ? -2.139 -16.719 -19.719 1 98.69 166 GLU A O 1
ATOM 1344 N N . ASN A 1 167 ? -1.249 -17.312 -17.672 1 98.62 167 ASN A N 1
ATOM 1345 C CA . ASN A 1 167 ? -1.228 -18.719 -18.062 1 98.62 167 ASN A CA 1
ATOM 1346 C C . ASN A 1 167 ? -2.637 -19.312 -18.141 1 98.62 167 ASN A C 1
ATOM 1348 O O . ASN A 1 167 ? -2.973 -20.016 -19.094 1 98.62 167 ASN A O 1
ATOM 1352 N N . ASP A 1 168 ? -3.4 -19.016 -17.156 1 98.75 168 ASP A N 1
ATOM 1353 C CA . ASP A 1 168 ? -4.785 -19.484 -17.109 1 98.75 168 ASP A CA 1
ATOM 1354 C C . ASP A 1 168 ? -5.582 -18.922 -18.297 1 98.75 168 ASP A C 1
ATOM 1356 O O . ASP A 1 168 ? -6.41 -19.625 -18.875 1 98.75 168 ASP A O 1
ATOM 1360 N N . PHE A 1 169 ? -5.305 -17.672 -18.609 1 98.69 169 PHE A N 1
ATOM 1361 C CA . PHE A 1 169 ? -5.887 -17.016 -19.766 1 98.69 169 PHE A CA 1
ATOM 1362 C C . PHE A 1 169 ? -5.582 -17.797 -21.031 1 98.69 169 PHE A C 1
ATOM 1364 O O . PHE A 1 169 ? -6.488 -18.125 -21.812 1 98.69 169 PHE A O 1
ATOM 1371 N N . MET A 1 170 ? -4.352 -18.172 -21.234 1 98.25 170 MET A N 1
ATOM 1372 C CA . MET A 1 170 ? -3.955 -18.891 -22.422 1 98.25 170 MET A CA 1
ATOM 1373 C C . MET A 1 170 ? -4.594 -20.281 -22.453 1 98.25 170 MET A C 1
ATOM 1375 O O . MET A 1 170 ? -5.07 -20.734 -23.5 1 98.25 170 MET A O 1
ATOM 1379 N N . ARG A 1 171 ? -4.602 -20.891 -21.391 1 97.69 171 ARG A N 1
ATOM 1380 C CA . ARG A 1 171 ? -5.098 -22.266 -21.328 1 97.69 171 ARG A CA 1
ATOM 1381 C C . ARG A 1 171 ? -6.609 -22.312 -21.531 1 97.69 171 ARG A C 1
ATOM 1383 O O . ARG A 1 171 ? -7.109 -23.094 -22.344 1 97.69 171 ARG A O 1
ATOM 1390 N N . GLU A 1 172 ? -7.305 -21.453 -20.797 1 97.38 172 GLU A N 1
ATOM 1391 C CA . GLU A 1 172 ? -8.766 -21.5 -20.828 1 97.38 172 GLU A CA 1
ATOM 1392 C C . GLU A 1 172 ? -9.305 -21.047 -22.172 1 97.38 172 GLU A C 1
ATOM 1394 O O . GLU A 1 172 ? -10.383 -21.469 -22.594 1 97.38 172 GLU A O 1
ATOM 1399 N N . THR A 1 173 ? -8.594 -20.234 -22.906 1 97.88 173 THR A N 1
ATOM 1400 C CA . THR A 1 173 ? -9.023 -19.75 -24.219 1 97.88 173 THR A CA 1
ATOM 1401 C C . THR A 1 173 ? -8.398 -20.578 -25.328 1 97.88 173 THR A C 1
ATOM 1403 O O . THR A 1 173 ? -8.656 -20.328 -26.516 1 97.88 173 THR A O 1
ATOM 1406 N N . ARG A 1 174 ? -7.441 -21.484 -24.984 1 97 174 ARG A N 1
ATOM 1407 C CA . ARG A 1 174 ? -6.711 -22.359 -25.891 1 97 174 ARG A CA 1
ATOM 1408 C C . ARG A 1 174 ? -5.77 -21.547 -26.781 1 97 174 ARG A C 1
ATOM 1410 O O . ARG A 1 174 ? -5.461 -21.953 -27.906 1 97 174 ARG A O 1
ATOM 1417 N N . ALA A 1 175 ? -5.438 -20.406 -26.297 1 97.38 175 ALA A N 1
ATOM 1418 C CA . ALA A 1 175 ? -4.5 -19.578 -27.047 1 97.38 175 ALA A CA 1
ATOM 1419 C C . ALA A 1 175 ? -3.15 -20.281 -27.203 1 97.38 175 ALA A C 1
ATOM 1421 O O . ALA A 1 175 ? -2.4 -19.984 -28.141 1 97.38 175 ALA A O 1
ATOM 1422 N N . TYR A 1 176 ? -2.861 -21.188 -26.297 1 96.44 176 TYR A N 1
ATOM 1423 C CA . TYR A 1 176 ? -1.619 -21.938 -26.406 1 96.44 176 TYR A CA 1
ATOM 1424 C C . TYR A 1 176 ? -1.599 -22.781 -27.672 1 96.44 176 TYR A C 1
ATOM 1426 O O . TYR A 1 176 ? -0.532 -23.188 -28.141 1 96.44 176 TYR A O 1
ATOM 1434 N N . ALA A 1 177 ? -2.766 -23.047 -28.188 1 95.06 177 ALA A N 1
ATOM 1435 C CA . ALA A 1 177 ? -2.883 -23.875 -29.391 1 95.06 177 ALA A CA 1
ATOM 1436 C C . ALA A 1 177 ? -3 -23.016 -30.641 1 95.06 177 ALA A C 1
ATOM 1438 O O . ALA A 1 177 ? -2.311 -23.266 -31.641 1 95.06 177 ALA A O 1
ATOM 1439 N N . HIS A 1 178 ? -3.83 -21.984 -30.609 1 94.31 178 HIS A N 1
ATOM 1440 C CA . HIS A 1 178 ? -4.102 -21.25 -31.844 1 94.31 178 HIS A CA 1
ATOM 1441 C C . HIS A 1 178 ? -3.262 -19.984 -31.922 1 94.31 178 HIS A C 1
ATOM 1443 O O . HIS A 1 178 ? -3.111 -19.391 -33 1 94.31 178 HIS A O 1
ATOM 1449 N N . GLY A 1 179 ? -2.793 -19.469 -30.844 1 94.75 179 GLY A N 1
ATOM 1450 C CA . GLY A 1 179 ? -1.818 -18.391 -30.828 1 94.75 179 GLY A CA 1
ATOM 1451 C C . GLY A 1 179 ? -2.441 -17.031 -31.016 1 94.75 179 GLY A C 1
ATOM 1452 O O . GLY A 1 179 ? -1.743 -16.016 -30.969 1 94.75 179 GLY A O 1
ATOM 1453 N N . ASP A 1 180 ? -3.713 -16.891 -31.203 1 96.19 180 ASP A N 1
ATOM 1454 C CA . ASP A 1 180 ? -4.398 -15.617 -31.438 1 96.19 180 ASP A CA 1
ATOM 1455 C C . ASP A 1 180 ? -4.805 -14.969 -30.109 1 96.19 180 ASP A C 1
ATOM 1457 O O . ASP A 1 180 ? -5.922 -15.172 -29.625 1 96.19 180 ASP A O 1
ATOM 1461 N N . LEU A 1 181 ? -3.988 -14.125 -29.625 1 97.75 181 LEU A N 1
ATOM 1462 C CA . LEU A 1 181 ? -4.215 -13.508 -28.328 1 97.75 181 LEU A CA 1
ATOM 1463 C C . LEU A 1 181 ? -5.332 -12.469 -28.406 1 97.75 181 LEU A C 1
ATOM 1465 O O . LEU A 1 181 ? -6.023 -12.219 -27.422 1 97.75 181 LEU A O 1
ATOM 1469 N N . THR A 1 182 ? -5.504 -11.852 -29.562 1 97.75 182 THR A N 1
ATOM 1470 C CA . THR A 1 182 ? -6.582 -10.883 -29.734 1 97.75 182 THR A CA 1
ATOM 1471 C C . THR A 1 182 ? -7.941 -11.555 -29.594 1 97.75 182 THR A C 1
ATOM 1473 O O . THR A 1 182 ? -8.828 -11.039 -28.922 1 97.75 182 THR A O 1
ATOM 1476 N N . LEU A 1 183 ? -8 -12.656 -30.281 1 97.62 183 LEU A N 1
ATOM 1477 C CA . LEU A 1 183 ? -9.227 -13.438 -30.172 1 97.62 183 LEU A CA 1
ATOM 1478 C C . LEU A 1 183 ? -9.453 -13.891 -28.734 1 97.62 183 LEU A C 1
ATOM 1480 O O . LEU A 1 183 ? -10.57 -13.805 -28.219 1 97.62 183 LEU A O 1
ATOM 1484 N N . ALA A 1 184 ? -8.422 -14.414 -28.109 1 98.44 184 ALA A N 1
ATOM 1485 C CA . ALA A 1 184 ? -8.5 -14.859 -26.719 1 98.44 184 ALA A CA 1
ATOM 1486 C C . ALA A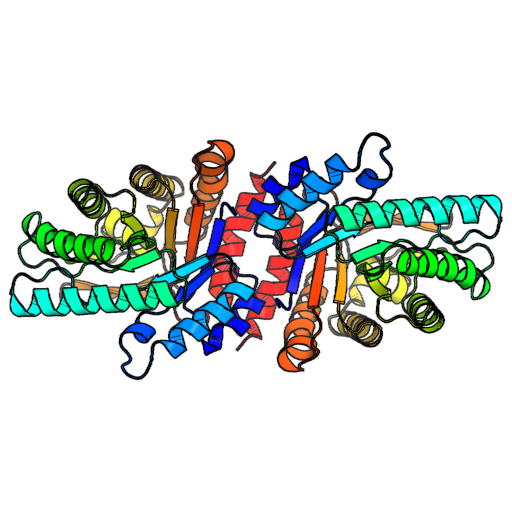 1 184 ? -8.922 -13.711 -25.797 1 98.44 184 ALA A C 1
ATOM 1488 O O . ALA A 1 184 ? -9.727 -13.906 -24.891 1 98.44 184 ALA A O 1
ATOM 1489 N N . ASP A 1 185 ? -8.406 -12.539 -26.047 1 98.62 185 ASP A N 1
ATOM 1490 C CA . ASP A 1 185 ? -8.656 -11.367 -25.219 1 98.62 185 ASP A CA 1
ATOM 1491 C C . ASP A 1 185 ? -10.141 -11 -25.219 1 98.62 185 ASP A C 1
ATOM 1493 O O . ASP A 1 185 ? -10.664 -10.508 -24.219 1 98.62 185 ASP A O 1
ATOM 1497 N N . LYS A 1 186 ? -10.781 -11.195 -26.344 1 98.38 186 LYS A N 1
ATOM 1498 C CA . LYS A 1 186 ? -12.211 -10.922 -26.438 1 98.38 186 LYS A CA 1
ATOM 1499 C C . LYS A 1 186 ? -13.016 -11.828 -25.5 1 98.38 186 LYS A C 1
ATOM 1501 O O . LYS A 1 186 ? -14.109 -11.469 -25.062 1 98.38 186 LYS A O 1
ATOM 1506 N N . GLN A 1 187 ? -12.453 -12.93 -25.172 1 98.44 187 GLN A N 1
ATOM 1507 C CA . GLN A 1 187 ? -13.117 -13.906 -24.312 1 98.44 187 GLN A CA 1
ATOM 1508 C C . GLN A 1 187 ? -12.836 -13.617 -22.828 1 98.44 187 GLN A C 1
ATOM 1510 O O . GLN A 1 187 ? -13.555 -14.102 -21.953 1 98.44 187 GLN A O 1
ATOM 1515 N N . ALA A 1 188 ? -11.766 -12.914 -22.578 1 98.5 188 ALA A N 1
ATOM 1516 C CA . ALA A 1 188 ? -11.32 -12.672 -21.203 1 98.5 188 ALA A CA 1
ATOM 1517 C C . ALA A 1 188 ? -12.117 -11.531 -20.562 1 98.5 188 ALA A C 1
ATOM 1519 O O . ALA A 1 188 ? -11.539 -10.516 -20.172 1 98.5 188 ALA A O 1
ATOM 1520 N N . THR A 1 189 ? -13.391 -11.758 -20.453 1 98.56 189 THR A N 1
ATOM 1521 C CA . THR A 1 189 ? -14.32 -10.797 -19.859 1 98.56 189 THR A CA 1
ATOM 1522 C C . THR A 1 189 ? -14.242 -10.859 -18.328 1 98.56 189 THR A C 1
ATOM 1524 O O . THR A 1 189 ? -13.508 -11.68 -17.766 1 98.56 189 THR A O 1
ATOM 1527 N N . VAL A 1 190 ? -14.984 -9.992 -17.672 1 98.75 190 VAL A N 1
ATOM 1528 C CA . VAL A 1 190 ? -15.094 -10.008 -16.219 1 98.75 190 VAL A CA 1
ATOM 1529 C C . VAL A 1 190 ? -15.586 -11.375 -15.758 1 98.75 190 VAL A C 1
ATOM 1531 O O . VAL A 1 190 ? -15.031 -11.961 -14.828 1 98.75 190 VAL A O 1
ATOM 1534 N N . ASP A 1 191 ? -16.562 -11.93 -16.438 1 98.69 191 ASP A N 1
ATOM 1535 C CA . ASP A 1 191 ? -17.125 -13.234 -16.094 1 98.69 191 ASP A CA 1
ATOM 1536 C C . ASP A 1 191 ? -16.094 -14.344 -16.266 1 98.69 191 ASP A C 1
ATOM 1538 O O . ASP A 1 191 ? -16.062 -15.297 -15.484 1 98.69 191 ASP A O 1
ATOM 1542 N N . PHE A 1 192 ? -15.32 -14.219 -17.312 1 98.75 192 PHE A N 1
ATOM 1543 C CA . PHE A 1 192 ? -14.234 -15.164 -17.547 1 98.75 192 PHE A CA 1
ATOM 1544 C C . PHE A 1 192 ? -13.312 -15.234 -16.328 1 98.75 192 PHE A C 1
ATOM 1546 O O . PHE A 1 192 ? -13.047 -16.328 -15.812 1 98.75 192 PHE A O 1
ATOM 1553 N N . TRP A 1 193 ? -12.898 -14.148 -15.867 1 98.88 193 TRP A N 1
ATOM 1554 C CA . TRP A 1 193 ? -11.977 -14.086 -14.742 1 98.88 193 TRP A CA 1
ATOM 1555 C C . TRP A 1 193 ? -12.656 -14.539 -13.453 1 98.88 193 TRP A C 1
ATOM 1557 O O . TRP A 1 193 ? -12.062 -15.25 -12.648 1 98.88 193 TRP A O 1
ATOM 1567 N N . LEU A 1 194 ? -13.883 -14.125 -13.234 1 98.75 194 LEU A N 1
ATOM 1568 C CA . LEU A 1 194 ? -14.609 -14.547 -12.047 1 98.75 194 LEU A CA 1
ATOM 1569 C C . LEU A 1 194 ? -14.719 -16.062 -11.984 1 98.75 194 LEU A C 1
ATOM 1571 O O . LEU A 1 194 ? -14.672 -16.656 -10.898 1 98.75 194 LEU A O 1
ATOM 1575 N N . SER A 1 195 ? -14.883 -16.672 -13.102 1 98.62 195 SER A N 1
ATOM 1576 C CA . SER A 1 195 ? -14.945 -18.125 -13.148 1 98.62 195 SER A CA 1
ATOM 1577 C C . SER A 1 195 ? -13.641 -18.75 -12.672 1 98.62 195 SER A C 1
ATOM 1579 O O . SER A 1 195 ? -13.656 -19.734 -11.914 1 98.62 195 SER A O 1
ATOM 1581 N N . ILE A 1 196 ? -12.562 -18.219 -13.086 1 98.62 196 ILE A N 1
ATOM 1582 C CA . ILE A 1 196 ? -11.25 -18.703 -12.672 1 98.62 196 ILE A CA 1
ATOM 1583 C C . ILE A 1 196 ? -11.086 -18.5 -11.164 1 98.62 196 ILE A C 1
ATOM 1585 O O . ILE A 1 196 ? -10.641 -19.406 -10.453 1 98.62 196 ILE A O 1
ATOM 1589 N N . PHE A 1 197 ? -11.477 -17.344 -10.688 1 98.69 197 PHE A N 1
ATOM 1590 C CA . PHE A 1 197 ? -11.344 -17.016 -9.266 1 98.69 197 PHE A CA 1
ATOM 1591 C C . PHE A 1 197 ? -12.188 -17.969 -8.422 1 98.69 197 PHE A C 1
ATOM 1593 O O . PHE A 1 197 ? -11.75 -18.406 -7.359 1 98.69 197 PHE A O 1
ATOM 1600 N N . ASN A 1 198 ? -13.336 -18.219 -8.906 1 98.31 198 ASN A N 1
ATOM 1601 C CA . ASN A 1 198 ? -14.211 -19.125 -8.172 1 98.31 198 ASN A CA 1
ATOM 1602 C C . ASN A 1 198 ? -13.609 -20.531 -8.086 1 98.31 198 ASN A C 1
ATOM 1604 O O . ASN A 1 198 ? -13.695 -21.188 -7.043 1 98.31 198 ASN A O 1
ATOM 1608 N N . LYS A 1 199 ? -13.047 -21 -9.141 1 98.25 199 LYS A N 1
ATOM 1609 C CA . LYS A 1 199 ? -12.375 -22.297 -9.109 1 98.25 199 LYS A CA 1
ATOM 1610 C C . LYS A 1 199 ? -11.227 -22.297 -8.109 1 98.25 199 LYS A C 1
ATOM 1612 O O . LYS A 1 199 ? -11.086 -23.234 -7.324 1 98.25 199 LYS A O 1
ATOM 1617 N N . LEU A 1 200 ? -10.461 -21.281 -8.125 1 98.38 200 LEU A N 1
ATOM 1618 C CA . LEU A 1 200 ? -9.328 -21.156 -7.215 1 98.38 200 LEU A CA 1
ATOM 1619 C C . LEU A 1 200 ? -9.797 -21.125 -5.766 1 98.38 200 LEU A C 1
ATOM 1621 O O . LEU A 1 200 ? -9.211 -21.781 -4.906 1 98.38 200 LEU A O 1
ATOM 1625 N N . LYS A 1 201 ? -10.812 -20.344 -5.539 1 97.38 201 LYS A N 1
ATOM 1626 C CA . LYS A 1 201 ? -11.344 -20.188 -4.191 1 97.38 201 LYS A CA 1
ATOM 1627 C C . LYS A 1 201 ? -11.758 -21.516 -3.594 1 97.38 201 LYS A C 1
ATOM 1629 O O . LYS A 1 201 ? -11.562 -21.766 -2.398 1 97.38 201 LYS A O 1
ATOM 1634 N N . ARG A 1 202 ? -12.219 -22.422 -4.398 1 97.06 202 ARG A N 1
ATOM 1635 C CA . ARG A 1 202 ? -12.695 -23.734 -3.939 1 97.06 202 ARG A CA 1
ATOM 1636 C C . ARG A 1 202 ? -11.531 -24.641 -3.578 1 97.06 202 ARG A C 1
ATOM 1638 O O . ARG A 1 202 ? -11.719 -25.672 -2.938 1 97.06 202 ARG A O 1
ATOM 1645 N N . MET A 1 203 ? -10.359 -24.234 -3.984 1 97.44 203 MET A N 1
ATOM 1646 C CA . MET A 1 203 ? -9.203 -25.125 -3.83 1 97.44 203 MET A CA 1
ATOM 1647 C C . MET A 1 203 ? -8.312 -24.656 -2.682 1 97.44 203 MET A C 1
ATOM 1649 O O . MET A 1 203 ? -7.246 -25.234 -2.445 1 97.44 203 MET A O 1
ATOM 1653 N N . THR A 1 204 ? -8.695 -23.578 -2.006 1 96.31 204 THR A N 1
ATOM 1654 C CA . THR A 1 204 ? -7.809 -23.062 -0.967 1 96.31 204 THR A CA 1
ATOM 1655 C C . THR A 1 204 ? -8.602 -22.703 0.291 1 96.31 204 THR A C 1
ATOM 1657 O O . THR A 1 204 ? -9.805 -22.438 0.221 1 96.31 204 THR A O 1
ATOM 1660 N N . ASN A 1 205 ? -7.879 -22.688 1.401 1 92.88 205 ASN A N 1
ATOM 1661 C CA . ASN A 1 205 ? -8.562 -22.391 2.658 1 92.88 205 ASN A CA 1
ATOM 1662 C C . ASN A 1 205 ? -7.879 -21.266 3.41 1 92.88 205 ASN A C 1
ATOM 1664 O O . ASN A 1 205 ? -8.344 -20.844 4.477 1 92.88 205 ASN A O 1
ATOM 1668 N N . LYS A 1 206 ? -6.828 -20.797 2.873 1 94.06 206 LYS A N 1
ATOM 1669 C CA . LYS A 1 206 ? -6.137 -19.766 3.629 1 94.06 206 LYS A CA 1
ATOM 1670 C C . LYS A 1 206 ? -5.652 -18.641 2.709 1 94.06 206 LYS A C 1
ATOM 1672 O O . LYS A 1 206 ? -6.016 -17.484 2.891 1 94.06 206 LYS A O 1
ATOM 1677 N N . TYR A 1 207 ? -4.867 -19.047 1.725 1 96 207 TYR A N 1
ATOM 1678 C CA . TYR A 1 207 ? -4.266 -18.047 0.861 1 96 207 TYR A CA 1
ATOM 1679 C C . TYR A 1 207 ? -4.848 -18.109 -0.546 1 96 207 TYR A C 1
ATOM 1681 O O . TYR A 1 207 ? -4.949 -19.203 -1.129 1 96 207 TYR A O 1
ATOM 1689 N N . PHE A 1 208 ? -5.309 -17.047 -1.032 1 97.12 208 PHE A N 1
ATOM 1690 C CA . PHE A 1 208 ? -5.695 -16.844 -2.424 1 97.12 208 PHE A CA 1
ATOM 1691 C C . PHE A 1 208 ? -4.57 -16.188 -3.211 1 97.12 208 PHE A C 1
ATOM 1693 O O . PHE A 1 208 ? -4.453 -14.961 -3.229 1 97.12 208 PHE A O 1
ATOM 1700 N N . SER A 1 209 ? -3.729 -17.016 -3.863 1 97.88 209 SER A N 1
ATOM 1701 C CA . SER A 1 209 ? -2.439 -16.578 -4.398 1 97.88 209 SER A CA 1
ATOM 1702 C C . SER A 1 209 ? -2.51 -16.375 -5.906 1 97.88 209 SER A C 1
ATOM 1704 O O . SER A 1 209 ? -2.748 -17.312 -6.66 1 97.88 209 SER A O 1
ATOM 1706 N N . LEU A 1 210 ? -2.287 -15.164 -6.316 1 98.5 210 LEU A N 1
ATOM 1707 C CA . LEU A 1 210 ? -2.371 -14.797 -7.727 1 98.5 210 LEU A CA 1
ATOM 1708 C C . LEU A 1 210 ? -1.062 -14.188 -8.211 1 98.5 210 LEU A C 1
ATOM 1710 O O . LEU A 1 210 ? -0.383 -13.484 -7.457 1 98.5 210 LEU A O 1
ATOM 1714 N N . ARG A 1 211 ? -0.778 -14.469 -9.43 1 98.62 211 ARG A N 1
ATOM 1715 C CA . ARG A 1 211 ? 0.339 -13.883 -10.164 1 98.62 211 ARG A CA 1
ATOM 1716 C C . ARG A 1 211 ? -0.105 -13.383 -11.531 1 98.62 211 ARG A C 1
ATOM 1718 O O . ARG A 1 211 ? -1.011 -13.953 -12.141 1 98.62 211 ARG A O 1
ATOM 1725 N N . PHE A 1 212 ? 0.589 -12.312 -11.992 1 98.75 212 PHE A N 1
ATOM 1726 C CA . PHE A 1 212 ? 0.122 -11.797 -13.273 1 98.75 212 PHE A CA 1
ATOM 1727 C C . PHE A 1 212 ? 1.242 -11.062 -14.008 1 98.75 212 PHE A C 1
ATOM 1729 O O . PHE A 1 212 ? 2.059 -10.383 -13.383 1 98.75 212 PHE A O 1
ATOM 1736 N N . SER A 1 213 ? 1.318 -11.18 -15.18 1 98.31 213 SER A N 1
ATOM 1737 C CA . SER A 1 213 ? 1.996 -10.367 -16.188 1 98.31 213 SER A CA 1
ATOM 1738 C C . SER A 1 213 ? 1.248 -10.391 -17.516 1 98.31 213 SER A C 1
ATOM 1740 O O . SER A 1 213 ? 0.407 -11.266 -17.75 1 98.31 213 SER A O 1
ATOM 1742 N N . GLN A 1 214 ? 1.519 -9.43 -18.359 1 98.75 214 GLN A N 1
ATOM 1743 C CA . GLN A 1 214 ? 1.043 -9.539 -19.734 1 98.75 214 GLN A CA 1
ATOM 1744 C C . GLN A 1 214 ? 2.053 -10.273 -20.609 1 98.75 214 GLN A C 1
ATOM 1746 O O . GLN A 1 214 ? 3.223 -10.398 -20.234 1 98.75 214 GLN A O 1
ATOM 1751 N N . ILE A 1 215 ? 1.479 -10.742 -21.7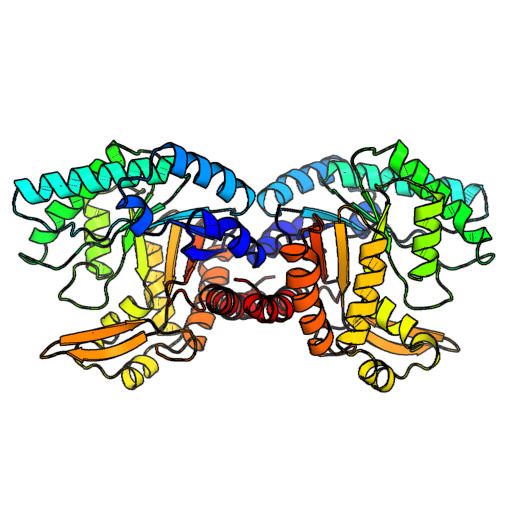19 1 98.56 215 ILE A N 1
ATOM 1752 C CA . ILE A 1 215 ? 2.344 -11.562 -22.547 1 98.56 215 ILE A CA 1
ATOM 1753 C C . ILE A 1 215 ? 2.076 -11.25 -24.031 1 98.56 215 ILE A C 1
ATOM 1755 O O . ILE A 1 215 ? 1.033 -10.688 -24.359 1 98.56 215 ILE A O 1
ATOM 1759 N N . ILE A 1 216 ? 3.053 -11.555 -24.797 1 97.69 216 ILE A N 1
ATOM 1760 C CA . ILE A 1 216 ? 2.895 -11.758 -26.234 1 97.69 216 ILE A CA 1
ATOM 1761 C C . ILE A 1 216 ? 3.195 -13.211 -26.578 1 97.69 216 ILE A C 1
ATOM 1763 O O . ILE A 1 216 ? 3.754 -13.953 -25.766 1 97.69 216 ILE A O 1
ATOM 1767 N N . SER A 1 217 ? 2.67 -13.641 -27.688 1 95.5 217 SER A N 1
ATOM 1768 C CA . SER A 1 217 ? 2.922 -15.016 -28.109 1 95.5 217 SER A CA 1
ATOM 1769 C C . SER A 1 217 ? 3.658 -15.055 -29.453 1 95.5 217 SER A C 1
ATOM 1771 O O . SER A 1 217 ? 3.592 -14.102 -30.234 1 95.5 217 SER A O 1
ATOM 1773 N N . PHE A 1 218 ? 4.41 -16.047 -29.578 1 92.75 218 PHE A N 1
ATOM 1774 C CA . PHE A 1 218 ? 5.078 -16.297 -30.859 1 92.75 218 PHE A CA 1
ATOM 1775 C C . PHE A 1 218 ? 5.148 -17.797 -31.141 1 92.75 218 PHE A C 1
ATOM 1777 O O . PHE A 1 218 ? 5.121 -18.609 -30.219 1 92.75 218 PHE A O 1
ATOM 1784 N N . ARG A 1 219 ? 5.191 -18.109 -32.375 1 90.31 219 ARG A N 1
ATOM 1785 C CA . ARG A 1 219 ? 5.262 -19.516 -32.781 1 90.31 219 ARG A CA 1
ATOM 1786 C C . ARG A 1 219 ? 6.711 -19.969 -32.938 1 90.31 219 ARG A C 1
ATOM 1788 O O . ARG A 1 219 ? 7.539 -19.266 -33.5 1 90.31 219 ARG A O 1
ATOM 1795 N N . PHE A 1 220 ? 6.957 -20.953 -32.25 1 89.44 220 PHE A N 1
ATOM 1796 C CA . PHE A 1 220 ? 8.242 -21.641 -32.375 1 89.44 220 PHE A CA 1
ATOM 1797 C C . PHE A 1 220 ? 8.039 -23.078 -32.844 1 89.44 220 PHE A C 1
ATOM 1799 O O . PHE A 1 220 ? 7.648 -23.938 -32.031 1 89.44 220 PHE A O 1
ATOM 1806 N N . ARG A 1 221 ? 8.344 -23.344 -34.094 1 90.31 221 ARG A N 1
ATOM 1807 C CA . ARG A 1 221 ? 8.062 -24.641 -34.719 1 90.31 221 ARG A CA 1
ATOM 1808 C C . ARG A 1 221 ? 6.574 -24.969 -34.656 1 90.31 221 ARG A C 1
ATOM 1810 O O . ARG A 1 221 ? 5.738 -24.203 -35.125 1 90.31 221 ARG A O 1
ATOM 1817 N N . THR A 1 222 ? 6.277 -26.062 -33.844 1 88 222 THR A N 1
ATOM 1818 C CA . THR A 1 222 ? 4.879 -26.469 -33.781 1 88 222 THR A CA 1
ATOM 1819 C C . THR A 1 222 ? 4.211 -25.969 -32.5 1 88 222 THR A C 1
ATOM 1821 O O . THR A 1 222 ? 3.018 -26.203 -32.312 1 88 222 THR A O 1
ATOM 1824 N N . PHE A 1 223 ? 5 -25.219 -31.734 1 90.5 223 PHE A N 1
ATOM 1825 C CA . PHE A 1 223 ? 4.492 -24.812 -30.422 1 90.5 223 PHE A CA 1
ATOM 1826 C C . PHE A 1 223 ? 4.328 -23.297 -30.359 1 90.5 223 PHE A C 1
ATOM 1828 O O . PHE A 1 223 ? 5.055 -22.562 -31.031 1 90.5 223 PHE A O 1
ATOM 1835 N N . ILE A 1 224 ? 3.291 -22.891 -29.625 1 92 224 ILE A N 1
ATOM 1836 C CA . ILE A 1 224 ? 3.143 -21.469 -29.281 1 92 224 ILE A CA 1
ATOM 1837 C C . ILE A 1 224 ? 3.867 -21.172 -27.984 1 92 224 ILE A C 1
ATOM 1839 O O . ILE A 1 224 ? 3.635 -21.844 -26.969 1 92 224 ILE A O 1
ATOM 1843 N N . MET A 1 225 ? 4.734 -20.234 -28.016 1 94 225 MET A N 1
ATOM 1844 C CA . MET A 1 225 ? 5.453 -19.797 -26.812 1 94 225 MET A CA 1
ATOM 1845 C C . MET A 1 225 ? 5.012 -18.391 -26.406 1 94 225 MET A C 1
ATOM 1847 O O . MET A 1 225 ? 4.398 -17.672 -27.203 1 94 225 MET A O 1
ATOM 1851 N N . LYS A 1 226 ? 5.23 -18.141 -25.172 1 95.44 226 LYS A N 1
ATOM 1852 C CA . LYS A 1 226 ? 4.883 -16.797 -24.703 1 95.44 226 LYS A CA 1
ATOM 1853 C C . LYS A 1 226 ? 6.09 -16.109 -24.078 1 95.44 226 LYS A C 1
ATOM 1855 O O . LYS A 1 226 ? 7.039 -16.766 -23.641 1 95.44 226 LYS A O 1
ATOM 1860 N N . LYS A 1 227 ? 6.043 -14.812 -24.141 1 96.5 227 LYS A N 1
ATOM 1861 C CA . LYS A 1 227 ? 7.008 -13.945 -23.469 1 96.5 227 LYS A CA 1
ATOM 1862 C C . LYS A 1 227 ? 6.301 -12.875 -22.641 1 96.5 227 LYS A C 1
ATOM 1864 O O . LYS A 1 227 ? 5.359 -12.242 -23.109 1 96.5 227 LYS A O 1
ATOM 1869 N N . ARG A 1 228 ? 6.754 -12.773 -21.422 1 97.81 228 ARG A N 1
ATOM 1870 C CA . ARG A 1 228 ? 6.176 -11.734 -20.578 1 97.81 228 ARG A CA 1
ATOM 1871 C C . ARG A 1 228 ? 6.672 -10.352 -20.984 1 97.81 228 ARG A C 1
ATOM 1873 O O . ARG A 1 228 ? 7.848 -10.18 -21.312 1 97.81 228 ARG A O 1
ATOM 1880 N N . VAL A 1 229 ? 5.777 -9.398 -21.016 1 98.31 229 VAL A N 1
ATOM 1881 C CA . VAL A 1 229 ? 6.074 -8.023 -21.391 1 98.31 229 VAL A CA 1
ATOM 1882 C C . VAL A 1 229 ? 5.512 -7.062 -20.344 1 98.31 229 VAL A C 1
ATOM 1884 O O . VAL A 1 229 ? 4.699 -7.453 -19.5 1 98.31 229 VAL A O 1
ATOM 1887 N N . PRO A 1 230 ? 6.02 -5.844 -20.328 1 97.12 230 PRO A N 1
ATOM 1888 C CA . PRO A 1 230 ? 5.488 -4.863 -19.391 1 97.12 230 PRO A CA 1
ATOM 1889 C C . PRO A 1 230 ? 3.996 -4.613 -19.578 1 97.12 230 PRO A C 1
ATOM 1891 O O . PRO A 1 230 ? 3.455 -4.855 -20.656 1 97.12 230 PRO A O 1
ATOM 1894 N N . LEU A 1 231 ? 3.34 -4.168 -18.594 1 97.44 231 LEU A N 1
ATOM 1895 C CA . LEU A 1 231 ? 1.925 -3.824 -18.672 1 97.44 231 LEU A CA 1
ATOM 1896 C C . LEU A 1 231 ? 1.679 -2.811 -19.797 1 97.44 231 LEU A C 1
ATOM 1898 O O . LEU A 1 231 ? 2.461 -1.874 -19.969 1 97.44 231 LEU A O 1
ATOM 1902 N N . GLY A 1 232 ? 0.673 -3.031 -20.469 1 97.12 232 GLY A N 1
ATOM 1903 C CA . GLY A 1 232 ? 0.316 -2.15 -21.562 1 97.12 232 GLY A CA 1
ATOM 1904 C C . GLY A 1 232 ? 0.907 -2.584 -22.891 1 97.12 232 GLY A C 1
ATOM 1905 O O . GLY A 1 232 ? 0.584 -2.016 -23.938 1 97.12 232 GLY A O 1
ATOM 1906 N N . LYS A 1 233 ? 1.738 -3.621 -22.891 1 97.62 233 LYS A N 1
ATOM 1907 C CA . LYS A 1 233 ? 2.438 -4.004 -24.109 1 97.62 233 LYS A CA 1
ATOM 1908 C C . LYS A 1 233 ? 1.993 -5.383 -24.594 1 97.62 233 LYS A C 1
ATOM 1910 O O . LYS A 1 233 ? 2.576 -5.941 -25.531 1 97.62 233 LYS A O 1
ATOM 1915 N N . GLY A 1 234 ? 0.998 -5.977 -23.891 1 98.38 234 GLY A N 1
ATOM 1916 C CA . GLY A 1 234 ? 0.582 -7.312 -24.281 1 98.38 234 GLY A CA 1
ATOM 1917 C C . GLY A 1 234 ? -0.811 -7.672 -23.797 1 98.38 234 GLY A C 1
ATOM 1918 O O . GLY A 1 234 ? -1.669 -6.797 -23.656 1 98.38 234 GLY A O 1
ATOM 1919 N N . TYR A 1 235 ? -1.089 -8.992 -23.75 1 98.56 235 TYR A N 1
ATOM 1920 C CA . TYR A 1 235 ? -2.389 -9.539 -23.375 1 98.56 235 TYR A CA 1
ATOM 1921 C C . TYR A 1 235 ? -2.281 -10.406 -22.125 1 98.56 235 TYR A C 1
ATOM 1923 O O . TYR A 1 235 ? -1.202 -10.906 -21.797 1 98.56 235 TYR A O 1
ATOM 1931 N N . PRO A 1 236 ? -3.396 -10.594 -21.422 1 98.75 236 PRO A N 1
ATOM 1932 C CA . PRO A 1 236 ? -4.742 -10.062 -21.656 1 98.75 236 PRO A CA 1
ATOM 1933 C C . PRO A 1 236 ? -4.875 -8.602 -21.234 1 98.75 236 PRO A C 1
ATOM 1935 O O . PRO A 1 236 ? -4.012 -8.078 -20.531 1 98.75 236 PRO A O 1
ATOM 1938 N N . SER A 1 237 ? -5.922 -7.969 -21.797 1 98.56 237 SER A N 1
ATOM 1939 C CA . SER A 1 237 ? -6.238 -6.621 -21.328 1 98.56 237 SER A CA 1
ATOM 1940 C C . SER A 1 237 ? -6.422 -6.594 -19.828 1 98.56 237 SER A C 1
ATOM 1942 O O . SER A 1 237 ? -7.02 -7.504 -19.25 1 98.56 237 SER A O 1
ATOM 1944 N N . LEU A 1 238 ? -5.957 -5.578 -19.234 1 98.25 238 LEU A N 1
ATOM 1945 C CA . LEU A 1 238 ? -5.902 -5.484 -17.781 1 98.25 238 LEU A CA 1
ATOM 1946 C C . LEU A 1 238 ? -7.266 -5.113 -17.203 1 98.25 238 LEU A C 1
ATOM 1948 O O . LEU A 1 238 ? -7.617 -5.539 -16.109 1 98.25 238 LEU A O 1
ATOM 1952 N N . GLU A 1 239 ? -8.07 -4.348 -17.922 1 98 239 GLU A N 1
ATOM 1953 C CA . GLU A 1 239 ? -9.266 -3.711 -17.375 1 98 239 GLU A CA 1
ATOM 1954 C C . GLU A 1 239 ? -10.281 -4.75 -16.906 1 98 239 GLU A C 1
ATOM 1956 O O . GLU A 1 239 ? -10.75 -4.695 -15.773 1 98 239 GLU A O 1
ATOM 1961 N N . PRO A 1 240 ? -10.609 -5.777 -17.766 1 98.69 240 PRO A N 1
ATOM 1962 C CA . PRO A 1 240 ? -11.562 -6.785 -17.281 1 98.69 240 PRO A CA 1
ATOM 1963 C C . PRO A 1 240 ? -11.031 -7.574 -16.094 1 98.69 240 PRO A C 1
ATOM 1965 O O . PRO A 1 240 ? -11.789 -7.922 -15.188 1 98.69 240 PRO A O 1
ATOM 1968 N N . LEU A 1 241 ? -9.789 -7.867 -16.141 1 98.75 241 LEU A N 1
ATOM 1969 C CA . LEU A 1 241 ? -9.172 -8.578 -15.016 1 98.75 241 LEU A CA 1
ATOM 1970 C C . LEU A 1 241 ? -9.25 -7.746 -13.742 1 98.75 241 LEU A C 1
ATOM 1972 O O . LEU A 1 241 ? -9.648 -8.25 -12.688 1 98.75 241 LEU A O 1
ATOM 1976 N N . ALA A 1 242 ? -8.883 -6.488 -13.867 1 98.38 242 ALA A N 1
ATOM 1977 C CA . ALA A 1 242 ? -8.883 -5.594 -12.711 1 98.38 242 ALA A CA 1
ATOM 1978 C C . ALA A 1 242 ? -10.281 -5.449 -12.125 1 98.38 242 ALA A C 1
ATOM 1980 O O . ALA A 1 242 ? -10.453 -5.461 -10.906 1 98.38 242 ALA A O 1
ATOM 1981 N N . GLU A 1 243 ? -11.219 -5.301 -12.969 1 98.38 243 GLU A N 1
ATOM 1982 C CA . GLU A 1 243 ? -12.609 -5.199 -12.523 1 98.38 243 GLU A CA 1
ATOM 1983 C C . GLU A 1 243 ? -13.055 -6.469 -11.805 1 98.38 243 GLU A C 1
ATOM 1985 O O . GLU A 1 243 ? -13.672 -6.402 -10.742 1 98.38 243 GLU A O 1
ATOM 1990 N N . ALA A 1 244 ? -12.734 -7.582 -12.383 1 98.62 244 ALA A N 1
ATOM 1991 C CA . ALA A 1 244 ? -13.109 -8.859 -11.789 1 98.62 244 ALA A CA 1
ATOM 1992 C C . ALA A 1 244 ? -12.438 -9.047 -10.43 1 98.62 244 ALA A C 1
ATOM 1994 O O . ALA A 1 244 ? -13.07 -9.5 -9.469 1 98.62 244 ALA A O 1
ATOM 1995 N N . LEU A 1 245 ? -11.203 -8.719 -10.391 1 97.81 245 LEU A N 1
ATOM 1996 C CA . LEU A 1 245 ? -10.469 -8.852 -9.141 1 97.81 245 LEU A CA 1
ATOM 1997 C C . LEU A 1 245 ? -11.047 -7.938 -8.07 1 97.81 245 LEU A C 1
ATOM 1999 O O . LEU A 1 245 ? -11.234 -8.352 -6.922 1 97.81 245 LEU A O 1
ATOM 2003 N N . ALA A 1 246 ? -11.305 -6.695 -8.438 1 96.88 246 ALA A N 1
ATOM 2004 C CA . ALA A 1 246 ? -11.898 -5.738 -7.512 1 96.88 246 ALA A CA 1
ATOM 2005 C C . ALA A 1 246 ? -13.203 -6.281 -6.93 1 96.88 246 ALA A C 1
ATOM 2007 O O . ALA A 1 246 ? -13.398 -6.273 -5.715 1 96.88 246 ALA A O 1
ATOM 2008 N N . LEU A 1 247 ? -14.008 -6.75 -7.785 1 96.56 247 LEU A N 1
ATOM 2009 C CA . LEU A 1 247 ? -15.305 -7.293 -7.383 1 96.56 247 LEU A CA 1
ATOM 2010 C C . LEU A 1 247 ? -15.125 -8.531 -6.508 1 96.56 247 LEU A C 1
ATOM 2012 O O . LEU A 1 247 ? -15.766 -8.648 -5.465 1 96.56 247 LEU A O 1
ATOM 2016 N N . PHE A 1 248 ? -14.297 -9.391 -6.914 1 97.19 248 PHE A N 1
ATOM 2017 C CA . PHE A 1 248 ? -14.117 -10.656 -6.223 1 97.19 248 PHE A CA 1
ATOM 2018 C C . PHE A 1 248 ? -13.539 -10.438 -4.828 1 97.19 248 PHE A C 1
ATOM 2020 O O . PHE A 1 248 ? -14 -11.047 -3.859 1 97.19 248 PHE A O 1
ATOM 2027 N N . LEU A 1 249 ? -12.586 -9.602 -4.723 1 94.69 249 LEU A N 1
ATOM 2028 C CA . LEU A 1 249 ? -11.945 -9.32 -3.443 1 94.69 249 LEU A CA 1
ATOM 2029 C C . LEU A 1 249 ? -12.945 -8.727 -2.457 1 94.69 249 LEU A C 1
ATOM 2031 O O . LEU A 1 249 ? -12.961 -9.102 -1.282 1 94.69 249 LEU A O 1
ATOM 2035 N N . THR A 1 250 ? -13.758 -7.805 -2.9 1 93.88 250 THR A N 1
ATOM 2036 C CA . THR A 1 250 ? -14.672 -7.105 -2.004 1 93.88 250 THR A CA 1
ATOM 2037 C C . THR A 1 250 ? -15.906 -7.957 -1.723 1 93.88 250 THR A C 1
ATOM 2039 O O . THR A 1 250 ? -16.125 -8.391 -0.59 1 93.88 250 THR A O 1
ATOM 2042 N N . ARG A 1 251 ? -16.547 -8.367 -2.729 1 93.88 251 ARG A N 1
ATOM 2043 C CA . ARG A 1 251 ? -17.828 -9.07 -2.588 1 93.88 251 ARG A CA 1
ATOM 2044 C C . ARG A 1 251 ? -17.609 -10.523 -2.16 1 93.88 251 ARG A C 1
ATOM 2046 O O . ARG A 1 251 ? -18.156 -10.961 -1.152 1 93.88 251 ARG A O 1
ATOM 2053 N N . ASP A 1 252 ? -16.766 -11.219 -2.879 1 95.12 252 ASP A N 1
ATOM 2054 C CA . ASP A 1 252 ? -16.719 -12.672 -2.744 1 95.12 252 ASP A CA 1
ATOM 2055 C C . ASP A 1 252 ? -15.758 -13.094 -1.642 1 95.12 252 ASP A C 1
ATOM 2057 O O . ASP A 1 252 ? -15.82 -14.219 -1.144 1 95.12 252 ASP A O 1
ATOM 2061 N N . LEU A 1 253 ? -14.859 -12.234 -1.259 1 94.5 253 LEU A N 1
ATOM 2062 C CA . LEU A 1 253 ? -13.938 -12.594 -0.186 1 94.5 253 LEU A CA 1
ATOM 2063 C C . LEU A 1 253 ? -14.258 -11.82 1.088 1 94.5 253 LEU A C 1
ATOM 2065 O O . LEU A 1 253 ? -14.641 -12.414 2.1 1 94.5 253 LEU A O 1
ATOM 2069 N N . TYR A 1 254 ? -14.234 -10.516 1.048 1 91.81 254 TYR A N 1
ATOM 2070 C CA . TYR A 1 254 ? -14.359 -9.711 2.256 1 91.81 254 TYR A CA 1
ATOM 2071 C C . TYR A 1 254 ? -15.781 -9.758 2.797 1 91.81 254 TYR A C 1
ATOM 2073 O O . TYR A 1 254 ? -16.016 -10.227 3.914 1 91.81 254 TYR A O 1
ATOM 2081 N N . TYR A 1 255 ? -16.75 -9.352 1.993 1 93.25 255 TYR A N 1
ATOM 2082 C CA . TYR A 1 255 ? -18.109 -9.234 2.498 1 93.25 255 TYR A CA 1
ATOM 2083 C C . TYR A 1 255 ? -18.75 -10.602 2.68 1 93.25 255 TYR A C 1
ATOM 2085 O O . TYR A 1 255 ? -19.672 -10.758 3.484 1 93.25 255 TYR A O 1
ATOM 2093 N N . ALA A 1 256 ? -18.219 -11.57 1.983 1 93.75 256 ALA A N 1
ATOM 2094 C CA . ALA A 1 256 ? -18.719 -12.93 2.143 1 93.75 256 ALA A CA 1
ATOM 2095 C C . ALA A 1 256 ? -18.109 -13.602 3.371 1 93.75 256 ALA A C 1
ATOM 2097 O O . ALA A 1 256 ? -18.516 -14.688 3.764 1 93.75 256 ALA A O 1
ATOM 2098 N N . GLY A 1 257 ? -17.094 -13.016 4 1 91.94 257 GLY A N 1
ATOM 2099 C CA . GLY A 1 257 ? -16.469 -13.586 5.176 1 91.94 257 GLY A CA 1
ATOM 2100 C C . GLY A 1 257 ? -15.695 -14.859 4.879 1 91.94 257 GLY A C 1
ATOM 2101 O O . GLY A 1 257 ? -15.82 -15.844 5.602 1 91.94 257 GLY A O 1
ATOM 2102 N N . SER A 1 258 ? -14.938 -14.852 3.768 1 91.19 258 SER A N 1
ATOM 2103 C CA . SER A 1 258 ? -14.266 -16.078 3.33 1 91.19 258 SER A CA 1
ATOM 2104 C C . SER A 1 258 ? -13.109 -16.438 4.262 1 91.19 258 SER A C 1
ATOM 2106 O O . SER A 1 258 ? -12.703 -17.594 4.328 1 91.19 258 SER A O 1
ATOM 2108 N N . GLY A 1 259 ? -12.539 -15.422 4.918 1 89.94 259 GLY A N 1
ATOM 2109 C CA . GLY A 1 259 ? -11.391 -15.656 5.777 1 89.94 259 GLY A CA 1
ATOM 2110 C C . GLY A 1 259 ? -10.102 -15.883 5.008 1 89.94 259 GLY A C 1
ATOM 2111 O O . GLY A 1 259 ? -9.07 -16.219 5.59 1 89.94 259 GLY A O 1
ATOM 2112 N N . LEU A 1 260 ? -10.156 -15.672 3.713 1 93.31 260 LEU A N 1
ATOM 2113 C CA . LEU A 1 260 ? -8.992 -15.883 2.865 1 93.31 260 LEU A CA 1
ATOM 2114 C C . LEU A 1 260 ? -8.125 -14.633 2.805 1 93.31 260 LEU A C 1
ATOM 2116 O O . LEU A 1 260 ? -8.648 -13.516 2.812 1 93.31 260 LEU A O 1
ATOM 2120 N N . GLU A 1 261 ? -6.848 -14.812 2.773 1 92.31 261 GLU A N 1
ATOM 2121 C CA . GLU A 1 261 ? -5.883 -13.75 2.516 1 92.31 261 GLU A CA 1
ATOM 2122 C C . GLU A 1 261 ? -5.426 -13.758 1.059 1 92.31 261 GLU A C 1
ATOM 2124 O O . GLU A 1 261 ? -4.828 -14.734 0.599 1 92.31 261 GLU A O 1
ATOM 2129 N N . ALA A 1 262 ? -5.707 -12.719 0.411 1 95 262 ALA A N 1
ATOM 2130 C CA . ALA A 1 262 ? -5.402 -12.672 -1.017 1 95 262 ALA A CA 1
ATOM 2131 C C . ALA A 1 262 ? -4.129 -11.867 -1.28 1 95 262 ALA A C 1
ATOM 2133 O O . ALA A 1 262 ? -3.803 -10.945 -0.528 1 95 262 ALA A O 1
ATOM 2134 N N . HIS A 1 263 ? -3.414 -12.219 -2.271 1 95.69 263 HIS A N 1
ATOM 2135 C CA . HIS A 1 263 ? -2.279 -11.414 -2.715 1 95.69 263 HIS A CA 1
ATOM 2136 C C . HIS A 1 263 ? -2.074 -11.539 -4.219 1 95.69 263 HIS A C 1
ATOM 2138 O O . HIS A 1 263 ? -2.531 -12.5 -4.84 1 95.69 263 HIS A O 1
ATOM 2144 N N . LEU A 1 2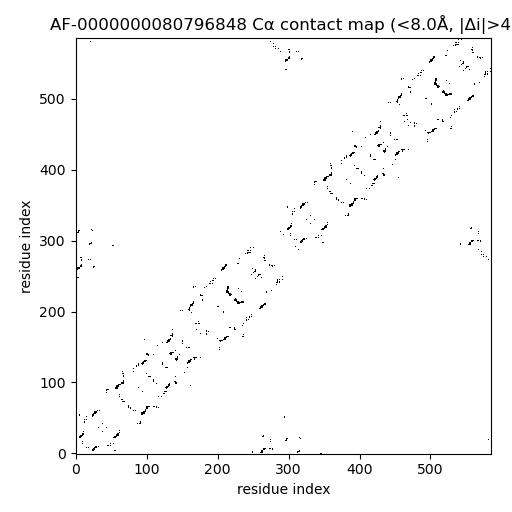64 ? -1.513 -10.562 -4.789 1 97.25 264 LEU A N 1
ATOM 2145 C CA . LEU A 1 264 ? -1.2 -10.484 -6.211 1 97.25 264 LEU A CA 1
ATOM 2146 C C . LEU A 1 264 ? 0.27 -10.141 -6.426 1 97.25 264 LEU A C 1
ATOM 2148 O O . LEU A 1 264 ? 0.749 -9.109 -5.938 1 97.25 264 LEU A O 1
ATOM 2152 N N . ILE A 1 265 ? 0.958 -10.984 -7.141 1 98.38 265 ILE A N 1
ATOM 2153 C CA . ILE A 1 265 ? 2.385 -10.812 -7.395 1 98.38 265 ILE A CA 1
ATOM 2154 C C . ILE A 1 265 ? 2.613 -10.492 -8.867 1 98.38 265 ILE A C 1
ATOM 2156 O O . ILE A 1 265 ? 2.215 -11.266 -9.75 1 98.38 265 ILE A O 1
ATOM 2160 N N . TYR A 1 266 ? 3.191 -9.375 -9.172 1 98.62 266 TYR A N 1
ATOM 2161 C CA . TYR A 1 266 ? 3.592 -9.055 -10.539 1 98.62 266 TYR A CA 1
ATOM 2162 C C . TYR A 1 266 ? 4.824 -9.852 -10.945 1 98.62 266 TYR A C 1
ATOM 2164 O O . TYR A 1 266 ? 5.84 -9.836 -10.25 1 98.62 266 TYR A O 1
ATOM 2172 N N . THR A 1 267 ? 4.742 -10.484 -12.086 1 98.19 267 THR A N 1
ATOM 2173 C CA . THR A 1 267 ? 5.812 -11.391 -12.477 1 98.19 267 THR A CA 1
ATOM 2174 C C . THR A 1 267 ? 6.359 -11.016 -13.852 1 98.19 267 THR A C 1
ATOM 2176 O O . THR A 1 267 ? 6.969 -11.844 -14.531 1 98.19 267 THR A O 1
ATOM 2179 N N . GLY A 1 268 ? 6.113 -9.797 -14.289 1 97.69 268 GLY A N 1
ATOM 2180 C CA . GLY A 1 268 ? 6.633 -9.352 -15.57 1 97.69 268 GLY A CA 1
ATOM 2181 C C . GLY A 1 268 ? 8.109 -9.016 -15.523 1 97.69 268 GLY A C 1
ATOM 2182 O O . GLY A 1 268 ? 8.805 -9.367 -14.57 1 97.69 268 GLY A O 1
ATOM 2183 N N . PRO A 1 269 ? 8.602 -8.359 -16.578 1 96.5 269 PRO A N 1
ATOM 2184 C CA . PRO A 1 269 ? 10.031 -8.047 -16.688 1 96.5 269 PRO A CA 1
ATOM 2185 C C . PRO A 1 269 ? 10.531 -7.164 -15.547 1 96.5 269 PRO A C 1
ATOM 2187 O O . PRO A 1 269 ? 9.82 -6.262 -15.094 1 96.5 269 PRO A O 1
ATOM 2190 N N . TRP A 1 270 ? 11.789 -7.398 -15.188 1 93.5 270 TRP A N 1
ATOM 2191 C CA . TRP A 1 270 ? 12.344 -6.781 -13.992 1 93.5 270 TRP A CA 1
ATOM 2192 C C . TRP A 1 270 ? 12.633 -5.301 -14.219 1 93.5 270 TRP A C 1
ATOM 2194 O O . TRP A 1 270 ? 12.656 -4.512 -13.273 1 93.5 270 TRP A O 1
ATOM 2204 N N . GLN A 1 271 ? 12.781 -4.887 -15.461 1 92.62 271 GLN A N 1
ATOM 2205 C CA . GLN A 1 271 ? 13.203 -3.523 -15.758 1 92.62 271 GLN A CA 1
ATOM 2206 C C . GLN A 1 271 ? 12.18 -2.504 -15.281 1 92.62 271 GLN A C 1
ATOM 2208 O O . GLN A 1 271 ? 12.539 -1.393 -14.883 1 92.62 271 GLN A O 1
ATOM 2213 N N . LEU A 1 272 ? 10.891 -2.936 -15.32 1 94.38 272 LEU A N 1
ATOM 2214 C CA . LEU A 1 272 ? 9.828 -2.006 -14.961 1 94.38 272 LEU A CA 1
ATOM 2215 C C . LEU A 1 272 ? 8.961 -2.578 -13.844 1 94.38 272 LEU A C 1
ATOM 2217 O O . LEU A 1 272 ? 7.781 -2.229 -13.727 1 94.38 272 LEU A O 1
ATOM 2221 N N . LYS A 1 273 ? 9.523 -3.416 -13.094 1 96.44 273 LYS A N 1
ATOM 2222 C CA . LYS A 1 273 ? 8.711 -4.211 -12.18 1 96.44 273 LYS A CA 1
ATOM 2223 C C . LYS A 1 273 ? 8.055 -3.326 -11.125 1 96.44 273 LYS A C 1
ATOM 2225 O O . LYS A 1 273 ? 6.906 -3.559 -10.742 1 96.44 273 LYS A O 1
ATOM 2230 N N . TYR A 1 274 ? 8.766 -2.25 -10.656 1 96 274 TYR A N 1
ATOM 2231 C CA . TYR A 1 274 ? 8.148 -1.414 -9.633 1 96 274 TYR A CA 1
ATOM 2232 C C . TYR A 1 274 ? 7.008 -0.591 -10.219 1 96 274 TYR A C 1
ATOM 2234 O O . TYR A 1 274 ? 5.934 -0.504 -9.625 1 96 274 TYR A O 1
ATOM 2242 N N . ARG A 1 275 ? 7.246 -0.041 -11.375 1 96.5 275 ARG A N 1
ATOM 2243 C CA . ARG A 1 275 ? 6.203 0.718 -12.062 1 96.5 275 ARG A CA 1
ATOM 2244 C C . ARG A 1 275 ? 4.988 -0.155 -12.344 1 96.5 275 ARG A C 1
ATOM 2246 O O . ARG A 1 275 ? 3.855 0.234 -12.055 1 96.5 275 ARG A O 1
ATOM 2253 N N . ASP A 1 276 ? 5.219 -1.306 -12.867 1 97.69 276 ASP A N 1
ATOM 2254 C CA . ASP A 1 276 ? 4.125 -2.18 -13.281 1 97.69 276 ASP A CA 1
ATOM 2255 C C . ASP A 1 276 ? 3.398 -2.758 -12.07 1 97.69 276 ASP A C 1
ATOM 2257 O O . ASP A 1 276 ? 2.184 -2.959 -12.102 1 97.69 276 ASP A O 1
ATOM 2261 N N . THR A 1 277 ? 4.145 -3.092 -11.031 1 97.5 277 THR A N 1
ATOM 2262 C CA . THR A 1 277 ? 3.52 -3.58 -9.812 1 97.5 277 THR A CA 1
ATOM 2263 C C . THR A 1 277 ? 2.588 -2.525 -9.219 1 97.5 277 THR A C 1
ATOM 2265 O O . THR A 1 277 ? 1.445 -2.824 -8.867 1 97.5 277 THR A O 1
ATOM 2268 N N . VAL A 1 278 ? 3.047 -1.271 -9.125 1 96.56 278 VAL A N 1
ATOM 2269 C CA . VAL A 1 278 ? 2.236 -0.176 -8.602 1 96.56 278 VAL A CA 1
ATOM 2270 C C . VAL A 1 278 ? 1.033 0.056 -9.516 1 96.56 278 VAL A C 1
ATOM 2272 O O . VAL A 1 278 ? -0.088 0.245 -9.031 1 96.56 278 VAL A O 1
ATOM 2275 N N . LYS A 1 279 ? 1.282 0.02 -10.797 1 97.25 279 LYS A N 1
ATOM 2276 C CA . LYS A 1 279 ? 0.184 0.189 -11.742 1 97.25 279 LYS A CA 1
ATOM 2277 C C . LYS A 1 279 ? -0.871 -0.899 -11.562 1 97.25 279 LYS A C 1
ATOM 2279 O O . LYS A 1 279 ? -2.07 -0.619 -11.594 1 97.25 279 LYS A O 1
ATOM 2284 N N . LEU A 1 280 ? -0.468 -2.096 -11.438 1 97.56 280 LEU A N 1
ATOM 2285 C CA . LEU A 1 280 ? -1.379 -3.217 -11.227 1 97.56 280 LEU A CA 1
ATOM 2286 C C . LEU A 1 280 ? -2.217 -3.01 -9.969 1 97.56 280 LEU A C 1
ATOM 2288 O O . LEU A 1 280 ? -3.441 -3.152 -10.008 1 97.56 280 LEU A O 1
ATOM 2292 N N . TYR A 1 281 ? -1.594 -2.654 -8.883 1 96.62 281 TYR A N 1
ATOM 2293 C CA . TYR A 1 281 ? -2.303 -2.334 -7.648 1 96.62 281 TYR A CA 1
ATOM 2294 C C . TYR A 1 281 ? -3.328 -1.23 -7.879 1 96.62 281 TYR A C 1
ATOM 2296 O O . TYR A 1 281 ? -4.484 -1.351 -7.465 1 96.62 281 TYR A O 1
ATOM 2304 N N . CYS A 1 282 ? -2.867 -0.147 -8.539 1 97.19 282 CYS A N 1
ATOM 2305 C CA . CYS A 1 282 ? -3.725 1.017 -8.727 1 97.19 282 CYS A CA 1
ATOM 2306 C C . CYS A 1 282 ? -4.938 0.664 -9.578 1 97.19 282 CYS A C 1
ATOM 2308 O O . CYS A 1 282 ? -6.043 1.144 -9.32 1 97.19 282 CYS A O 1
ATOM 2310 N N . GLU A 1 283 ? -4.754 -0.2 -10.539 1 97.12 283 GLU A N 1
ATOM 2311 C CA . GLU A 1 283 ? -5.852 -0.611 -11.414 1 97.12 283 GLU A CA 1
ATOM 2312 C C . GLU A 1 283 ? -6.887 -1.434 -10.648 1 97.12 283 GLU A C 1
ATOM 2314 O O . GLU A 1 283 ? -8.094 -1.259 -10.844 1 97.12 283 GLU A O 1
ATOM 2319 N N . VAL A 1 284 ? -6.422 -2.264 -9.781 1 97 284 VAL A N 1
ATOM 2320 C CA . VAL A 1 284 ? -7.312 -3.156 -9.055 1 97 284 VAL A CA 1
ATOM 2321 C C . VAL A 1 284 ? -7.965 -2.402 -7.895 1 97 284 VAL A C 1
ATOM 2323 O O . VAL A 1 284 ? -9.188 -2.367 -7.773 1 97 284 VAL A O 1
ATOM 2326 N N . MET A 1 285 ? -7.137 -1.762 -7.137 1 95.88 285 MET A N 1
ATOM 2327 C CA . MET A 1 285 ? -7.641 -1.145 -5.914 1 95.88 285 MET A CA 1
ATOM 2328 C C . MET A 1 285 ? -8.43 0.124 -6.23 1 95.88 285 MET A C 1
ATOM 2330 O O . MET A 1 285 ? -9.391 0.453 -5.535 1 95.88 285 MET A O 1
ATOM 2334 N N . GLY A 1 286 ? -8 0.86 -7.285 1 95.38 286 GLY A N 1
ATOM 2335 C CA . GLY A 1 286 ? -8.805 1.987 -7.727 1 95.38 286 GLY A CA 1
ATOM 2336 C C . GLY A 1 286 ? -10.258 1.619 -7.984 1 95.38 286 GLY A C 1
ATOM 2337 O O . GLY A 1 286 ? -11.164 2.4 -7.688 1 95.38 286 GLY A O 1
ATOM 2338 N N . ARG A 1 287 ? -10.461 0.457 -8.477 1 96.38 287 ARG A N 1
ATOM 2339 C CA . ARG A 1 287 ? -11.805 -0.045 -8.742 1 96.38 287 ARG A CA 1
ATOM 2340 C C . ARG A 1 287 ? -12.453 -0.578 -7.465 1 96.38 287 ARG A C 1
ATOM 2342 O O . ARG A 1 287 ? -13.633 -0.329 -7.211 1 96.38 287 ARG A O 1
ATOM 2349 N N . ALA A 1 288 ? -11.695 -1.251 -6.68 1 95.62 288 ALA A N 1
ATOM 2350 C CA . ALA A 1 288 ? -12.211 -1.923 -5.488 1 95.62 288 ALA A CA 1
ATOM 2351 C C . ALA A 1 288 ? -12.773 -0.915 -4.492 1 95.62 288 ALA A C 1
ATOM 2353 O O . ALA A 1 288 ? -13.719 -1.219 -3.758 1 95.62 288 ALA A O 1
ATOM 2354 N N . THR A 1 289 ? -12.188 0.293 -4.465 1 94.62 289 THR A N 1
ATOM 2355 C CA . THR A 1 289 ? -12.602 1.295 -3.486 1 94.62 289 THR A CA 1
ATOM 2356 C C . THR A 1 289 ? -14.07 1.644 -3.66 1 94.62 289 THR A C 1
ATOM 2358 O O . THR A 1 289 ? -14.727 2.08 -2.713 1 94.62 289 THR A O 1
ATOM 2361 N N . SER A 1 290 ? -14.594 1.438 -4.863 1 91.69 290 SER A N 1
ATOM 2362 C CA . SER A 1 290 ? -16 1.734 -5.129 1 91.69 290 SER A CA 1
ATOM 2363 C C . SER A 1 290 ? -16.922 0.719 -4.449 1 91.69 290 SER A C 1
ATOM 2365 O O . SER A 1 290 ? -18.109 0.962 -4.297 1 91.69 290 SER A O 1
ATOM 2367 N N . TYR A 1 291 ? -16.281 -0.345 -4.016 1 91.31 291 TYR A N 1
ATOM 2368 C CA . TYR A 1 291 ? -17.078 -1.404 -3.41 1 91.31 291 TYR A CA 1
ATOM 2369 C C . TYR A 1 291 ? -16.859 -1.455 -1.902 1 91.31 291 TYR A C 1
ATOM 2371 O O . TYR A 1 291 ? -17.531 -2.225 -1.201 1 91.31 291 TYR A O 1
ATOM 2379 N N . ILE A 1 292 ? -15.953 -0.698 -1.436 1 88.81 292 ILE A N 1
ATOM 2380 C CA . ILE A 1 292 ? -15.648 -0.696 -0.009 1 88.81 292 ILE A CA 1
ATOM 2381 C C . ILE A 1 292 ? -16.531 0.328 0.706 1 88.81 292 ILE A C 1
ATOM 2383 O O . ILE A 1 292 ? -16.578 1.494 0.309 1 88.81 292 ILE A O 1
ATOM 2387 N N . LYS A 1 293 ? -17.281 -0.078 1.762 1 79.56 293 LYS A N 1
ATOM 2388 C CA . LYS A 1 293 ? -18.219 0.744 2.518 1 79.56 293 LYS A CA 1
ATOM 2389 C C . LYS A 1 293 ? -17.625 1.179 3.852 1 79.56 293 LYS A C 1
ATOM 2391 O O . LYS A 1 293 ? -16.797 0.463 4.434 1 79.56 293 LYS A O 1
ATOM 2396 N N . MET B 1 1 ? 12.562 1.085 7.855 1 55.44 1 MET B N 1
ATOM 2397 C CA . MET B 1 1 ? 11.484 2.064 7.918 1 55.44 1 MET B CA 1
ATOM 2398 C C . MET B 1 1 ? 11.07 2.506 6.52 1 55.44 1 MET B C 1
ATOM 2400 O O . MET B 1 1 ? 11.906 2.609 5.621 1 55.44 1 MET B O 1
ATOM 2404 N N . ALA B 1 2 ? 9.711 2.416 6.297 1 61.28 2 ALA B N 1
ATOM 2405 C CA . ALA B 1 2 ? 9.258 2.859 4.98 1 61.28 2 ALA B CA 1
ATOM 2406 C C . ALA B 1 2 ? 9.383 4.375 4.84 1 61.28 2 ALA B C 1
ATOM 2408 O O . ALA B 1 2 ? 9.055 5.117 5.766 1 61.28 2 ALA B O 1
ATOM 2409 N N . LEU B 1 3 ? 9.914 4.738 3.729 1 70.12 3 LEU B N 1
ATOM 2410 C CA . LEU B 1 3 ? 10.086 6.168 3.484 1 70.12 3 LEU B CA 1
ATOM 2411 C C . LEU B 1 3 ? 8.734 6.867 3.375 1 70.12 3 LEU B C 1
ATOM 2413 O O . LEU B 1 3 ? 8.562 7.977 3.879 1 70.12 3 LEU B O 1
ATOM 2417 N N . PHE B 1 4 ? 7.762 6.105 2.889 1 86.19 4 PHE B N 1
ATOM 2418 C CA . PHE B 1 4 ? 6.527 6.801 2.543 1 86.19 4 PHE B CA 1
ATOM 2419 C C . PHE B 1 4 ? 5.312 5.992 2.975 1 86.19 4 PHE B C 1
ATOM 2421 O O . PHE B 1 4 ? 5.145 4.844 2.561 1 86.19 4 PHE B O 1
ATOM 2428 N N . ASP B 1 5 ? 4.477 6.551 3.836 1 89.69 5 ASP B N 1
ATOM 2429 C CA . ASP B 1 5 ? 3.178 6 4.215 1 89.69 5 ASP B CA 1
ATOM 2430 C C . ASP B 1 5 ? 2.041 6.922 3.771 1 89.69 5 ASP B C 1
ATOM 2432 O O . ASP B 1 5 ? 2.256 8.109 3.529 1 89.69 5 ASP B O 1
ATOM 2436 N N . TRP B 1 6 ? 0.897 6.32 3.551 1 94.56 6 TRP B N 1
ATOM 2437 C CA . TRP B 1 6 ? -0.262 7.098 3.123 1 94.56 6 TRP B CA 1
ATOM 2438 C C . TRP B 1 6 ? -1.536 6.578 3.781 1 94.56 6 TRP B C 1
ATOM 2440 O O . TRP B 1 6 ? -1.602 5.418 4.195 1 94.56 6 TRP B O 1
ATOM 2450 N N . GLY B 1 7 ? -2.471 7.438 3.975 1 96.62 7 GLY B N 1
ATOM 2451 C CA . GLY B 1 7 ? -3.73 7.039 4.578 1 96.62 7 GLY B CA 1
ATOM 2452 C C . GLY B 1 7 ? -4.695 8.195 4.77 1 96.62 7 GLY B C 1
ATOM 2453 O O . GLY B 1 7 ? -4.613 9.203 4.062 1 96.62 7 GLY B O 1
ATOM 2454 N N . THR B 1 8 ? -5.68 7.969 5.617 1 98.12 8 THR B N 1
ATOM 2455 C CA . THR B 1 8 ? -6.723 8.945 5.898 1 98.12 8 THR B CA 1
ATOM 2456 C C . THR B 1 8 ? -7.285 8.742 7.305 1 98.12 8 THR B C 1
ATOM 2458 O O . THR B 1 8 ? -6.754 7.949 8.086 1 98.12 8 THR B O 1
ATOM 2461 N N . TYR B 1 9 ? -8.312 9.508 7.617 1 98 9 TYR B N 1
ATOM 2462 C CA . TYR B 1 9 ? -8.992 9.406 8.906 1 98 9 TYR B CA 1
ATOM 2463 C C . TYR B 1 9 ? -9.797 8.109 8.992 1 98 9 TYR B C 1
ATOM 2465 O O . TYR B 1 9 ? -10.562 7.785 8.086 1 98 9 TYR B O 1
ATOM 2473 N N . ASN B 1 10 ? -9.617 7.422 10.125 1 97.5 10 ASN B N 1
ATOM 2474 C CA . ASN B 1 10 ? -10.461 6.262 10.391 1 97.5 10 ASN B CA 1
ATOM 2475 C C . ASN B 1 10 ? -10.781 6.137 11.883 1 97.5 10 ASN B C 1
ATOM 2477 O O . ASN B 1 10 ? -9.875 6.078 12.711 1 97.5 10 ASN B O 1
ATOM 2481 N N . GLY B 1 11 ? -12.07 6.141 12.188 1 96.31 11 GLY B N 1
ATOM 2482 C CA . GLY B 1 11 ? -12.469 5.703 13.516 1 96.31 11 GLY B CA 1
ATOM 2483 C C . GLY B 1 11 ? -12.266 4.215 13.734 1 96.31 11 GLY B C 1
ATOM 2484 O O . GLY B 1 11 ? -11.914 3.486 12.812 1 96.31 11 GLY B O 1
ATOM 2485 N N . LEU B 1 12 ? -12.531 3.801 14.898 1 95.5 12 LEU B N 1
ATOM 2486 C CA . LEU B 1 12 ? -12.297 2.42 15.305 1 95.5 12 LEU B CA 1
ATOM 2487 C C . LEU B 1 12 ? -13.016 1.45 14.383 1 95.5 12 LEU B C 1
ATOM 2489 O O . LEU B 1 12 ? -12.422 0.484 13.898 1 95.5 12 LEU B O 1
ATOM 2493 N N . THR B 1 13 ? -14.25 1.705 14.023 1 93.62 13 THR B N 1
ATOM 2494 C CA . THR B 1 13 ? -15.086 0.768 13.289 1 93.62 13 THR B CA 1
ATOM 2495 C C . THR B 1 13 ? -14.703 0.735 11.812 1 93.62 13 THR B C 1
ATOM 2497 O O . THR B 1 13 ? -15.148 -0.142 11.07 1 93.62 13 THR B O 1
ATOM 2500 N N . LYS B 1 14 ? -13.867 1.68 11.375 1 94.62 14 LYS B N 1
ATOM 2501 C CA . LYS B 1 14 ? -13.531 1.774 9.961 1 94.62 14 LYS B CA 1
ATOM 2502 C C . LYS B 1 14 ? -12.125 1.233 9.688 1 94.62 14 LYS B C 1
ATOM 2504 O O . LYS B 1 14 ? -11.688 1.167 8.539 1 94.62 14 LYS B O 1
ATOM 2509 N N . LEU B 1 15 ? -11.422 0.78 10.688 1 94.12 15 LEU B N 1
ATOM 2510 C CA . LEU B 1 15 ? -10.031 0.355 10.555 1 94.12 15 LEU B CA 1
ATOM 2511 C C . LEU B 1 15 ? -9.922 -0.841 9.609 1 94.12 15 LEU B C 1
ATOM 2513 O O . LEU B 1 15 ? -9.031 -0.881 8.758 1 94.12 15 LEU B O 1
ATOM 2517 N N . GLU B 1 16 ? -10.789 -1.744 9.727 1 89.31 16 GLU B N 1
ATOM 2518 C CA . GLU B 1 16 ? -10.727 -2.932 8.875 1 89.31 16 GLU B CA 1
ATOM 2519 C C . GLU B 1 16 ? -10.984 -2.584 7.414 1 89.31 16 GLU B C 1
ATOM 2521 O O . GLU B 1 16 ? -10.242 -3.006 6.527 1 89.31 16 GLU B O 1
ATOM 2526 N N . SER B 1 17 ? -12.055 -1.813 7.172 1 89.81 17 SER B N 1
ATOM 2527 C CA . SER B 1 17 ? -12.367 -1.391 5.809 1 89.81 17 SER B CA 1
ATOM 2528 C C . SER B 1 17 ? -11.203 -0.622 5.191 1 89.81 17 SER B C 1
ATOM 2530 O O . SER B 1 17 ? -10.875 -0.818 4.02 1 89.81 17 SER B O 1
ATOM 2532 N N . ALA B 1 18 ? -10.594 0.222 5.965 1 92.94 18 ALA B N 1
ATOM 2533 C CA . ALA B 1 18 ? -9.453 1.001 5.492 1 92.94 18 ALA B CA 1
ATOM 2534 C C . ALA B 1 18 ? -8.281 0.092 5.125 1 92.94 18 ALA B C 1
ATOM 2536 O O . ALA B 1 18 ? -7.598 0.321 4.125 1 92.94 18 ALA B O 1
ATOM 2537 N N . SER B 1 19 ? -8.125 -0.916 5.859 1 88.56 19 SER B N 1
ATOM 2538 C CA . SER B 1 19 ? -6.988 -1.811 5.648 1 88.56 19 SER B CA 1
ATOM 2539 C C . SER B 1 19 ? -7.121 -2.574 4.336 1 88.56 19 SER B C 1
ATOM 2541 O O . SER B 1 19 ? -6.121 -3.01 3.76 1 88.56 19 SER B O 1
ATOM 2543 N N . LEU B 1 20 ? -8.336 -2.723 3.793 1 88.38 20 LEU B N 1
ATOM 2544 C CA . LEU B 1 20 ? -8.57 -3.438 2.545 1 88.38 20 LEU B CA 1
ATOM 2545 C C . LEU B 1 20 ? -7.91 -2.715 1.373 1 88.38 20 LEU B C 1
ATOM 2547 O O . LEU B 1 20 ? -7.637 -3.324 0.337 1 88.38 20 LEU B O 1
ATOM 2551 N N . THR B 1 21 ? -7.645 -1.41 1.521 1 90.44 21 THR B N 1
ATOM 2552 C CA . THR B 1 21 ? -7.094 -0.605 0.436 1 90.44 21 THR B CA 1
ATOM 2553 C C . THR B 1 21 ? -5.578 -0.747 0.37 1 90.44 21 THR B C 1
ATOM 2555 O O . THR B 1 21 ? -4.953 -0.343 -0.612 1 90.44 21 THR B O 1
ATOM 2558 N N . GLY B 1 22 ? -4.992 -1.249 1.478 1 87.31 22 GLY B N 1
ATOM 2559 C CA . GLY B 1 22 ? -3.545 -1.385 1.528 1 87.31 22 GLY B CA 1
ATOM 2560 C C . GLY B 1 22 ? -2.85 -0.158 2.088 1 87.31 22 GLY B C 1
ATOM 2561 O O . GLY B 1 22 ? -1.619 -0.076 2.076 1 87.31 22 GLY B O 1
ATOM 2562 N N . MET B 1 23 ? -3.656 0.827 2.564 1 90.56 23 MET B N 1
ATOM 2563 C CA . MET B 1 23 ? -3.014 1.999 3.152 1 90.56 23 MET B CA 1
ATOM 2564 C C . MET B 1 23 ? -2.227 1.619 4.402 1 90.56 23 MET B C 1
ATOM 2566 O O . MET B 1 23 ? -2.643 0.739 5.156 1 90.56 23 MET B O 1
ATOM 2570 N N . ARG B 1 24 ? -1.14 2.322 4.664 1 89.25 24 ARG B N 1
ATOM 2571 C CA . ARG B 1 24 ? -0.204 1.955 5.723 1 89.25 24 ARG B CA 1
ATOM 2572 C C . ARG B 1 24 ? -0.343 2.885 6.922 1 89.25 24 ARG B C 1
ATOM 2574 O O . ARG B 1 24 ? 0.232 2.629 7.984 1 89.25 24 ARG B O 1
ATOM 2581 N N . LEU B 1 25 ? -1.16 3.934 6.754 1 95.06 25 LEU B N 1
ATOM 2582 C CA . LEU B 1 25 ? -1.337 4.93 7.805 1 95.06 25 LEU B CA 1
ATOM 2583 C C . LEU B 1 25 ? -2.816 5.145 8.109 1 95.06 25 LEU B C 1
ATOM 2585 O O . LEU B 1 25 ? -3.645 5.152 7.195 1 95.06 25 LEU B O 1
ATOM 2589 N N . THR B 1 26 ? -3.131 5.305 9.406 1 97.56 26 THR B N 1
ATOM 2590 C CA . THR B 1 26 ? -4.449 5.781 9.805 1 97.56 26 THR B CA 1
ATOM 2591 C C . THR B 1 26 ? -4.332 6.945 10.789 1 97.56 26 THR B C 1
ATOM 2593 O O . THR B 1 26 ? -3.414 6.977 11.609 1 97.56 26 THR B O 1
ATOM 2596 N N . GLU B 1 27 ? -5.199 7.82 10.656 1 98.69 27 GLU B N 1
ATOM 2597 C CA . GLU B 1 27 ? -5.27 8.922 11.609 1 98.69 27 GLU B CA 1
ATOM 2598 C C . GLU B 1 27 ? -6.578 8.898 12.391 1 98.69 27 GLU B C 1
ATOM 2600 O O . GLU B 1 27 ? -7.66 8.844 11.797 1 98.69 27 GLU B O 1
ATOM 2605 N N . ILE B 1 28 ? -6.422 8.984 13.695 1 98.5 28 ILE B N 1
ATOM 2606 C CA . ILE B 1 28 ? -7.594 9.07 14.555 1 98.5 28 ILE B CA 1
ATOM 2607 C C . ILE B 1 28 ? -8.273 10.422 14.375 1 98.5 28 ILE B C 1
ATOM 2609 O O . ILE B 1 28 ? -7.637 11.469 14.531 1 98.5 28 ILE B O 1
ATOM 2613 N N . PRO B 1 29 ? -9.523 10.406 14.07 1 97.12 29 PRO B N 1
ATOM 2614 C CA . PRO B 1 29 ? -10.211 11.68 13.844 1 97.12 29 PRO B CA 1
ATOM 2615 C C . PRO B 1 29 ? -10.383 12.492 15.125 1 97.12 29 PRO B C 1
ATOM 2617 O O . PRO B 1 29 ? -10.453 11.922 16.219 1 97.12 29 PRO B O 1
ATOM 2620 N N . PRO B 1 30 ? -10.516 13.789 14.969 1 96.44 30 PRO B N 1
ATOM 2621 C CA . PRO B 1 30 ? -10.641 14.664 16.141 1 96.44 30 PRO B CA 1
ATOM 2622 C C . PRO B 1 30 ? -11.859 14.328 17 1 96.44 30 PRO B C 1
ATOM 2624 O O . PRO B 1 30 ? -11.797 14.414 18.219 1 96.44 30 PRO B O 1
ATOM 2627 N N . ALA B 1 31 ? -12.891 13.891 16.391 1 92.56 31 ALA B N 1
ATOM 2628 C CA . ALA B 1 31 ? -14.148 13.664 17.094 1 92.56 31 ALA B CA 1
ATOM 2629 C C . ALA B 1 31 ? -14.008 12.562 18.141 1 92.56 31 ALA B C 1
ATOM 2631 O O . ALA B 1 31 ? -14.75 12.523 19.125 1 92.56 31 ALA B O 1
ATOM 2632 N N . GLU B 1 32 ? -13.047 11.703 17.938 1 92.56 32 GLU B N 1
ATOM 2633 C CA . GLU B 1 32 ? -12.844 10.594 18.859 1 92.56 32 GLU B CA 1
ATOM 2634 C C . GLU B 1 32 ? -12.406 11.094 20.234 1 92.56 32 GLU B C 1
ATOM 2636 O O . GLU B 1 32 ? -12.664 10.445 21.25 1 92.56 32 GLU B O 1
ATOM 2641 N N . PHE B 1 33 ? -11.836 12.258 20.281 1 93.12 33 PHE B N 1
ATOM 2642 C CA . PHE B 1 33 ? -11.25 12.75 21.516 1 93.12 33 PHE B CA 1
ATOM 2643 C C . PHE B 1 33 ? -12.219 13.672 22.25 1 93.12 33 PHE B C 1
ATOM 2645 O O . PHE B 1 33 ? -12.016 14 23.422 1 93.12 33 PHE B O 1
ATOM 2652 N N . SER B 1 34 ? -13.219 14.078 21.562 1 84.62 34 SER B N 1
ATOM 2653 C CA . SER B 1 34 ? -14.188 14.992 22.172 1 84.62 34 SER B CA 1
ATOM 2654 C C . SER B 1 34 ? -15.398 14.234 22.719 1 84.62 34 SER B C 1
ATOM 2656 O O . SER B 1 34 ? -16.219 14.805 23.438 1 84.62 34 SER B O 1
ATOM 2658 N N . ARG B 1 35 ? -15.398 12.992 22.453 1 77 35 ARG B N 1
ATOM 2659 C CA . ARG B 1 35 ? -16.547 12.211 22.891 1 77 35 ARG B CA 1
ATOM 2660 C C . ARG B 1 35 ? -16.344 11.656 24.281 1 77 35 ARG B C 1
ATOM 2662 O O . ARG B 1 35 ? -15.422 10.859 24.516 1 77 35 ARG B O 1
ATOM 2669 N N . ARG B 1 36 ? -17.203 11.898 25.094 1 72.38 36 ARG B N 1
ATOM 2670 C CA . ARG B 1 36 ? -17.062 11.594 26.516 1 72.38 36 ARG B CA 1
ATOM 2671 C C . ARG B 1 36 ? -17.234 10.102 26.766 1 72.38 36 ARG B C 1
ATOM 2673 O O . ARG B 1 36 ? -16.703 9.57 27.75 1 72.38 36 ARG B O 1
ATOM 2680 N N . TYR B 1 37 ? -17.859 9.484 25.844 1 75.06 37 TYR B N 1
ATOM 2681 C CA . TYR B 1 37 ? -18.156 8.094 26.156 1 75.06 37 TYR B CA 1
ATOM 2682 C C . TYR B 1 37 ? -17.016 7.184 25.688 1 75.06 37 TYR B C 1
ATOM 2684 O O . TYR B 1 37 ? -17.016 5.984 25.984 1 75.06 37 TYR B O 1
ATOM 2692 N N . TYR B 1 38 ? -16.078 7.758 25.078 1 80.44 38 TYR B N 1
ATOM 2693 C CA . TYR B 1 38 ? -14.93 6.918 24.734 1 80.44 38 TYR B CA 1
ATOM 2694 C C . TYR B 1 38 ? -13.969 6.805 25.906 1 80.44 38 TYR B C 1
ATOM 2696 O O . TYR B 1 38 ? -13.297 7.777 26.266 1 80.44 38 TYR B O 1
ATOM 2704 N N . THR B 1 39 ? -14.023 5.664 26.516 1 84.62 39 THR B N 1
ATOM 2705 C CA . THR B 1 39 ? -13.156 5.359 27.656 1 84.62 39 THR B CA 1
ATOM 2706 C C . THR B 1 39 ? -11.781 4.902 27.172 1 84.62 39 THR B C 1
ATOM 2708 O O . THR B 1 39 ? -11.531 4.84 25.969 1 84.62 39 THR B O 1
ATOM 2711 N N . GLU B 1 40 ? -10.969 4.719 28.078 1 91.44 40 GLU B N 1
ATOM 2712 C CA . GLU B 1 40 ? -9.625 4.23 27.781 1 91.44 40 GLU B CA 1
ATOM 2713 C C . GLU B 1 40 ? -9.664 2.91 27.016 1 91.44 40 GLU B C 1
ATOM 2715 O O . GLU B 1 40 ? -8.812 2.646 26.172 1 91.44 40 GLU B O 1
ATOM 2720 N N . GLU B 1 41 ? -10.688 2.172 27.266 1 94.25 41 GLU B N 1
ATOM 2721 C CA . GLU B 1 41 ? -10.852 0.88 26.609 1 94.25 41 GLU B CA 1
ATOM 2722 C C . GLU B 1 41 ? -11.016 1.048 25.094 1 94.25 41 GLU B C 1
ATOM 2724 O O . GLU B 1 41 ? -10.5 0.242 24.328 1 94.25 41 GLU B O 1
ATOM 2729 N N . HIS B 1 42 ? -11.727 2.088 24.766 1 95.75 42 HIS B N 1
ATOM 2730 C CA . HIS B 1 42 ? -11.914 2.395 23.344 1 95.75 42 HIS B CA 1
ATOM 2731 C C . HIS B 1 42 ? -10.578 2.586 22.641 1 95.75 42 HIS B C 1
ATOM 2733 O O . HIS B 1 42 ? -10.352 2.02 21.562 1 95.75 42 HIS B O 1
ATOM 2739 N N . PHE B 1 43 ? -9.727 3.236 23.25 1 97.38 43 PHE B N 1
ATOM 2740 C CA . PHE B 1 43 ? -8.438 3.574 22.641 1 97.38 43 PHE B CA 1
ATOM 2741 C C . PHE B 1 43 ? -7.484 2.389 22.703 1 97.38 43 PHE B C 1
ATOM 2743 O O . PHE B 1 43 ? -6.645 2.219 21.812 1 97.38 43 PHE B O 1
ATOM 2750 N N . ILE B 1 44 ? -7.621 1.545 23.672 1 97.81 44 ILE B N 1
ATOM 2751 C CA . ILE B 1 44 ? -6.863 0.299 23.719 1 97.81 44 ILE B CA 1
ATOM 2752 C C . ILE B 1 44 ? -7.277 -0.604 22.562 1 97.81 44 ILE B C 1
ATOM 2754 O O . ILE B 1 44 ? -6.426 -1.188 21.891 1 97.81 44 ILE B O 1
ATOM 2758 N N . LYS B 1 45 ? -8.586 -0.659 22.391 1 97.12 45 LYS B N 1
ATOM 2759 C CA . LYS B 1 45 ? -9.094 -1.449 21.266 1 97.12 45 LYS B CA 1
ATOM 2760 C C . LYS B 1 45 ? -8.594 -0.901 19.938 1 97.12 45 LYS B C 1
ATOM 2762 O O . LYS B 1 45 ? -8.273 -1.668 19.031 1 97.12 45 LYS B O 1
ATOM 2767 N N . TYR B 1 46 ? -8.578 0.407 19.828 1 97.56 46 TYR B N 1
ATOM 2768 C CA . TYR B 1 46 ? -8.055 1.031 18.625 1 97.56 46 TYR B CA 1
ATOM 2769 C C . TYR B 1 46 ? -6.621 0.583 18.359 1 97.56 46 TYR B C 1
ATOM 2771 O O . TYR B 1 46 ? -6.273 0.211 17.234 1 97.56 46 TYR B O 1
ATOM 2779 N N . ARG B 1 47 ? -5.816 0.589 19.375 1 97.88 47 ARG B N 1
ATOM 2780 C CA . ARG B 1 47 ? -4.422 0.174 19.266 1 97.88 47 ARG B CA 1
ATOM 2781 C C . ARG B 1 47 ? -4.32 -1.283 18.828 1 97.88 47 ARG B C 1
ATOM 2783 O O . ARG B 1 47 ? -3.527 -1.616 17.938 1 97.88 47 ARG B O 1
ATOM 2790 N N . GLU B 1 48 ? -5.078 -2.076 19.375 1 96.69 48 GLU B N 1
ATOM 2791 C CA . GLU B 1 48 ? -5.043 -3.506 19.078 1 96.69 48 GLU B CA 1
ATOM 2792 C C . GLU B 1 48 ? -5.383 -3.773 17.609 1 96.69 48 GLU B C 1
ATOM 2794 O O . GLU B 1 48 ? -4.715 -4.566 16.953 1 96.69 48 GLU B O 1
ATOM 2799 N N . LEU B 1 49 ? -6.352 -3.094 17.188 1 94.12 49 LEU B N 1
ATOM 2800 C CA . LEU B 1 49 ? -6.801 -3.326 15.812 1 94.12 49 LEU B CA 1
ATOM 2801 C C . LEU B 1 49 ? -5.875 -2.643 14.812 1 94.12 49 LEU B C 1
ATOM 2803 O O . LEU B 1 49 ? -5.492 -3.242 13.805 1 94.12 49 LEU B O 1
ATOM 2807 N N . SER B 1 50 ? -5.5 -1.422 15.086 1 95.12 50 SER B N 1
ATOM 2808 C CA . SER B 1 50 ? -4.684 -0.67 14.141 1 95.12 50 SER B CA 1
ATOM 2809 C C . SER B 1 50 ? -3.297 -1.284 14 1 95.12 50 SER B C 1
ATOM 2811 O O . SER B 1 50 ? -2.707 -1.253 12.914 1 95.12 50 SER B O 1
ATOM 2813 N N . SER B 1 51 ? -2.764 -1.903 15.062 1 92.25 51 SER B N 1
ATOM 2814 C CA . SER B 1 51 ? -1.43 -2.492 15.023 1 92.25 51 SER B CA 1
ATOM 2815 C C . SER B 1 51 ? -1.379 -3.693 14.086 1 92.25 51 SER B C 1
ATOM 2817 O O . SER B 1 51 ? -0.306 -4.074 13.617 1 92.25 51 SER B O 1
ATOM 2819 N N . LYS B 1 52 ? -2.492 -4.211 13.812 1 86.25 52 LYS B N 1
ATOM 2820 C CA . LYS B 1 52 ? -2.564 -5.359 12.914 1 86.25 52 LYS B CA 1
ATOM 2821 C C . LYS B 1 52 ? -2.512 -4.918 11.453 1 86.25 52 LYS B C 1
ATOM 2823 O O . LYS B 1 52 ? -2.076 -5.676 10.586 1 86.25 52 LYS B O 1
ATOM 2828 N N . TYR B 1 53 ? -2.943 -3.619 11.289 1 85.44 53 TYR B N 1
ATOM 2829 C CA . TYR B 1 53 ? -3.26 -3.266 9.906 1 85.44 53 TYR B CA 1
ATOM 2830 C C . TYR B 1 53 ? -2.354 -2.145 9.414 1 85.44 53 TYR B C 1
ATOM 2832 O O . TYR B 1 53 ? -2.117 -2.016 8.211 1 85.44 53 TYR B O 1
ATOM 2840 N N . PHE B 1 54 ? -1.869 -1.36 10.266 1 90.19 54 PHE B N 1
ATOM 2841 C CA . PHE B 1 54 ? -1.218 -0.13 9.836 1 90.19 54 PHE B CA 1
ATOM 2842 C C . PHE B 1 54 ? 0.182 -0.021 10.43 1 90.19 54 PHE B C 1
ATOM 2844 O O . PHE B 1 54 ? 0.41 -0.414 11.57 1 90.19 54 PHE B O 1
ATOM 2851 N N . HIS B 1 55 ? 1.041 0.506 9.672 1 88.12 55 HIS B N 1
ATOM 2852 C CA . HIS B 1 55 ? 2.414 0.761 10.086 1 88.12 55 HIS B CA 1
ATOM 2853 C C . HIS B 1 55 ? 2.5 2 10.969 1 88.12 55 HIS B C 1
ATOM 2855 O O . HIS B 1 55 ? 3.295 2.041 11.914 1 88.12 55 HIS B O 1
ATOM 2861 N N . LEU B 1 56 ? 1.678 2.998 10.648 1 94.06 56 LEU B N 1
ATOM 2862 C CA . LEU B 1 56 ? 1.73 4.277 11.352 1 94.06 56 LEU B CA 1
ATOM 2863 C C . LEU B 1 56 ? 0.336 4.715 11.789 1 94.06 56 LEU B C 1
ATOM 2865 O O . LEU B 1 56 ? -0.604 4.688 10.984 1 94.06 56 LEU B O 1
ATOM 2869 N N . VAL B 1 57 ? 0.226 5.105 13.07 1 97.69 57 VAL B N 1
ATOM 2870 C CA . VAL B 1 57 ? -0.993 5.703 13.602 1 97.69 57 VAL B CA 1
ATOM 2871 C C . VAL B 1 57 ? -0.717 7.137 14.039 1 97.69 57 VAL B C 1
ATOM 2873 O O . VAL B 1 57 ? 0.263 7.406 14.742 1 97.69 57 VAL B O 1
ATOM 2876 N N . THR B 1 58 ? -1.491 8.039 13.539 1 98.62 58 THR B N 1
ATOM 2877 C CA . THR B 1 58 ? -1.48 9.43 13.977 1 98.62 58 THR B CA 1
ATOM 2878 C C . THR B 1 58 ? -2.84 9.828 14.547 1 98.62 58 THR B C 1
ATOM 2880 O O . THR B 1 58 ? -3.803 9.062 14.453 1 98.62 58 THR B O 1
ATOM 2883 N N . ALA B 1 59 ? -2.854 10.969 15.195 1 98.81 59 ALA B N 1
ATOM 2884 C CA . ALA B 1 59 ? -4.102 11.477 15.766 1 98.81 59 ALA B CA 1
ATOM 2885 C C . ALA B 1 59 ? -4.262 12.969 15.5 1 98.81 59 ALA B C 1
ATOM 2887 O O . ALA B 1 59 ? -3.295 13.727 15.578 1 98.81 59 ALA B O 1
ATOM 2888 N N . HIS B 1 60 ? -5.449 13.297 15.156 1 98.75 60 HIS B N 1
ATOM 2889 C CA . HIS B 1 60 ? -5.785 14.711 14.992 1 98.75 60 HIS B CA 1
ATOM 2890 C C . HIS B 1 60 ? -6.48 15.25 16.234 1 98.75 60 HIS B C 1
ATOM 2892 O O . HIS B 1 60 ? -7.523 14.742 16.641 1 98.75 60 HIS B O 1
ATOM 2898 N N . ALA B 1 61 ? -5.977 16.266 16.781 1 98.25 61 ALA B N 1
ATOM 2899 C CA . ALA B 1 61 ? -6.48 16.875 18.016 1 98.25 61 ALA B CA 1
ATOM 2900 C C . ALA B 1 61 ? -7.867 17.469 17.812 1 98.25 61 ALA B C 1
ATOM 2902 O O . ALA B 1 61 ? -8.242 17.797 16.688 1 98.25 61 ALA B O 1
ATOM 2903 N N . PRO B 1 62 ? -8.57 17.594 18.953 1 96.5 62 PRO B N 1
ATOM 2904 C CA . PRO B 1 62 ? -9.812 18.375 18.844 1 96.5 62 PRO B CA 1
ATOM 2905 C C . PRO B 1 62 ? -9.57 19.812 18.391 1 96.5 62 PRO B C 1
ATOM 2907 O O . PRO B 1 62 ? -8.453 20.328 18.531 1 96.5 62 PRO B O 1
ATOM 2910 N N . TYR B 1 63 ? -10.633 20.422 17.938 1 95.06 63 TYR B N 1
ATOM 2911 C CA . TYR B 1 63 ? -10.5 21.75 17.344 1 95.06 63 TYR B CA 1
ATOM 2912 C C . TYR B 1 63 ? -10.602 22.828 18.422 1 95.06 63 TYR B C 1
ATOM 2914 O O . TYR B 1 63 ? -11.414 23.75 18.312 1 95.06 63 TYR B O 1
ATOM 2922 N N . TYR B 1 64 ? -9.789 22.734 19.359 1 95.81 64 TYR B N 1
ATOM 2923 C CA . TYR B 1 64 ? -9.688 23.781 20.375 1 95.81 64 TYR B CA 1
ATOM 2924 C C . TYR B 1 64 ? -8.594 24.781 20.016 1 95.81 64 TYR B C 1
ATOM 2926 O O . TYR B 1 64 ? -7.48 24.391 19.641 1 95.81 64 TYR B O 1
ATOM 2934 N N . SER B 1 65 ? -8.93 26.016 20.125 1 97.62 65 SER B N 1
ATOM 2935 C CA . SER B 1 65 ? -7.922 27.047 19.859 1 97.62 65 SER B CA 1
ATOM 2936 C C . SER B 1 65 ? -6.828 27.031 20.922 1 97.62 65 SER B C 1
ATOM 2938 O O . SER B 1 65 ? -7.121 27.031 22.125 1 97.62 65 SER B O 1
ATOM 2940 N N . LEU B 1 66 ? -5.621 27.062 20.469 1 98.44 66 LEU B N 1
ATOM 2941 C CA . LEU B 1 66 ? -4.5 27.094 21.391 1 98.44 66 LEU B CA 1
ATOM 2942 C C . LEU B 1 66 ? -4.145 28.531 21.766 1 98.44 66 LEU B C 1
ATOM 2944 O O . LEU B 1 66 ? -3.393 28.766 22.719 1 98.44 66 LEU B O 1
ATOM 2948 N N . VAL B 1 67 ? -4.703 29.422 20.984 1 98.25 67 VAL B N 1
ATOM 2949 C CA . VAL B 1 67 ? -4.406 30.844 21.203 1 98.25 67 VAL B CA 1
ATOM 2950 C C . VAL B 1 67 ? -5.422 31.438 22.172 1 98.25 67 VAL B C 1
ATOM 2952 O O . VAL B 1 67 ? -6.402 32.062 21.75 1 98.25 67 VAL B O 1
ATOM 2955 N N . ASN B 1 68 ? -5.145 31.234 23.438 1 97.62 68 ASN B N 1
ATOM 2956 C CA . ASN B 1 68 ? -6.012 31.781 24.484 1 97.62 68 ASN B CA 1
ATOM 2957 C C . ASN B 1 68 ? -5.23 32.625 25.484 1 97.62 68 ASN B C 1
ATOM 2959 O O . ASN B 1 68 ? -4.305 32.125 26.125 1 97.62 68 ASN B O 1
ATOM 2963 N N . HIS B 1 69 ? -5.672 33.875 25.656 1 97.25 69 HIS B N 1
ATOM 2964 C CA . HIS B 1 69 ? -4.973 34.75 26.562 1 97.25 69 HIS B CA 1
ATOM 2965 C C . HIS B 1 69 ? -5.719 34.875 27.891 1 97.25 69 HIS B C 1
ATOM 2967 O O . HIS B 1 69 ? -5.176 35.406 28.859 1 97.25 69 HIS B O 1
ATOM 2973 N N . ASP B 1 70 ? -6.969 34.438 27.906 1 97.31 70 ASP B N 1
ATOM 2974 C CA . ASP B 1 70 ? -7.68 34.312 29.172 1 97.31 70 ASP B CA 1
ATOM 2975 C C . ASP B 1 70 ? -7.188 33.094 29.969 1 97.31 70 ASP B C 1
ATOM 2977 O O . ASP B 1 70 ? -7.242 31.969 29.484 1 97.31 70 ASP B O 1
ATOM 2981 N N . LYS B 1 71 ? -6.785 33.312 31.172 1 97.38 71 LYS B N 1
ATOM 2982 C CA . LYS B 1 71 ? -6.137 32.281 31.984 1 97.38 71 LYS B CA 1
ATOM 2983 C C . LYS B 1 71 ? -7.059 31.062 32.156 1 97.38 71 LYS B C 1
ATOM 2985 O O . LYS B 1 71 ? -6.617 29.922 32.062 1 97.38 71 LYS B O 1
ATOM 2990 N N . TYR B 1 72 ? -8.25 31.297 32.438 1 97.88 72 TYR B N 1
ATOM 2991 C CA . TYR B 1 72 ? -9.195 30.219 32.688 1 97.88 72 TYR B CA 1
ATOM 2992 C C . TYR B 1 72 ? -9.383 29.359 31.438 1 97.88 72 TYR B C 1
ATOM 2994 O O . TYR B 1 72 ? -9.227 28.125 31.5 1 97.88 72 TYR B O 1
ATOM 3002 N N . THR B 1 73 ? -9.672 30 30.359 1 98.06 73 THR B N 1
ATOM 3003 C CA . THR B 1 73 ? -9.875 29.297 29.094 1 98.06 73 THR B CA 1
ATOM 3004 C C . THR B 1 73 ? -8.594 28.578 28.672 1 98.06 73 THR B C 1
ATOM 3006 O O . THR B 1 73 ? -8.641 27.438 28.203 1 98.06 73 THR B O 1
ATOM 3009 N N . HIS B 1 74 ? -7.508 29.25 28.844 1 98.38 74 HIS B N 1
ATOM 3010 C CA . HIS B 1 74 ? -6.215 28.672 28.484 1 98.38 74 HIS B CA 1
ATOM 3011 C C . HIS B 1 74 ? -5.965 27.375 29.25 1 98.38 74 HIS B C 1
ATOM 3013 O O . HIS B 1 74 ? -5.617 26.344 28.656 1 98.38 74 HIS B O 1
ATOM 3019 N N . GLU B 1 75 ? -6.184 27.406 30.531 1 98.44 75 GLU B N 1
ATOM 3020 C CA . GLU B 1 75 ? -5.926 26.234 31.359 1 98.44 75 GLU B CA 1
ATOM 3021 C C . GLU B 1 75 ? -6.875 25.094 31 1 98.44 75 GLU B C 1
ATOM 3023 O O . GLU B 1 75 ? -6.484 23.922 31.031 1 98.44 75 GLU B O 1
ATOM 3028 N N . LYS B 1 76 ? -8.055 25.453 30.703 1 97.94 76 LYS B N 1
ATOM 3029 C CA . LYS B 1 76 ? -9.031 24.453 30.297 1 97.94 76 LYS B CA 1
ATOM 3030 C C . LYS B 1 76 ? -8.609 23.766 29.016 1 97.94 76 LYS B C 1
ATOM 3032 O O . LYS B 1 76 ? -8.648 22.531 28.922 1 97.94 76 LYS B O 1
ATOM 3037 N N . VAL B 1 77 ? -8.227 24.531 28.031 1 98 77 VAL B N 1
ATOM 3038 C CA . VAL B 1 77 ? -7.797 24 26.734 1 98 77 VAL B CA 1
ATOM 3039 C C . VAL B 1 77 ? -6.527 23.172 26.906 1 98 77 VAL B C 1
ATOM 3041 O O . VAL B 1 77 ? -6.41 22.078 26.359 1 98 77 VAL B O 1
ATOM 3044 N N . LYS B 1 78 ? -5.621 23.688 27.672 1 98.38 78 LYS B N 1
ATOM 3045 C CA . LYS B 1 78 ? -4.375 22.969 27.953 1 98.38 78 LYS B CA 1
ATOM 3046 C C . LYS B 1 78 ? -4.645 21.594 28.547 1 98.38 78 LYS B C 1
ATOM 3048 O O . LYS B 1 78 ? -4.086 20.594 28.094 1 98.38 78 LYS B O 1
ATOM 3053 N N . ARG B 1 79 ? -5.516 21.531 29.5 1 97.69 79 ARG B N 1
ATOM 3054 C CA . ARG B 1 79 ? -5.859 20.266 30.141 1 97.69 79 ARG B CA 1
ATOM 3055 C C . ARG B 1 79 ? -6.531 19.312 29.156 1 97.69 79 ARG B C 1
ATOM 3057 O O . ARG B 1 79 ? -6.219 18.125 29.125 1 97.69 79 ARG B O 1
ATOM 3064 N N . ALA B 1 80 ? -7.398 19.859 28.422 1 97.12 80 ALA B N 1
ATOM 3065 C CA . ALA B 1 80 ? -8.125 19.047 27.438 1 97.12 80 ALA B CA 1
ATOM 3066 C C . ALA B 1 80 ? -7.176 18.484 26.391 1 97.12 80 ALA B C 1
ATOM 3068 O O . ALA B 1 80 ? -7.305 17.312 26 1 97.12 80 ALA B O 1
ATOM 3069 N N . MET B 1 81 ? -6.258 19.281 25.953 1 98.31 81 MET B N 1
ATOM 3070 C CA . MET B 1 81 ? -5.309 18.859 24.922 1 98.31 81 MET B CA 1
ATOM 3071 C C . MET B 1 81 ? -4.363 17.797 25.469 1 98.31 81 MET B C 1
ATOM 3073 O O . MET B 1 81 ? -4.055 16.812 24.781 1 98.31 81 MET B O 1
ATOM 3077 N N . VAL B 1 82 ? -3.945 17.953 26.688 1 98.25 82 VAL B N 1
ATOM 3078 C CA . VAL B 1 82 ? -3.092 16.969 27.328 1 98.25 82 VAL B CA 1
ATOM 3079 C C . VAL B 1 82 ? -3.842 15.641 27.438 1 98.25 82 VAL B C 1
ATOM 3081 O O . VAL B 1 82 ? -3.295 14.578 27.141 1 98.25 82 VAL B O 1
ATOM 3084 N N . GLN B 1 83 ? -5.086 15.703 27.812 1 97 83 GLN B N 1
ATOM 3085 C CA . GLN B 1 83 ? -5.887 14.492 27.953 1 97 83 GLN B CA 1
ATOM 3086 C C . GLN B 1 83 ? -6.074 13.805 26.609 1 97 83 GLN B C 1
ATOM 3088 O O . GLN B 1 83 ? -5.992 12.578 26.516 1 97 83 GLN B O 1
ATOM 3093 N N . ALA B 1 84 ? -6.309 14.586 25.625 1 97.62 84 ALA B N 1
ATOM 3094 C CA . ALA B 1 84 ? -6.457 14.031 24.281 1 97.62 84 ALA B CA 1
ATOM 3095 C C . ALA B 1 84 ? -5.172 13.359 23.812 1 97.62 84 ALA B C 1
ATOM 3097 O O . ALA B 1 84 ? -5.207 12.273 23.234 1 97.62 84 ALA B O 1
ATOM 3098 N N . ALA B 1 85 ? -4.074 13.984 24.094 1 98.25 85 ALA B N 1
ATOM 3099 C CA . ALA B 1 85 ? -2.777 13.422 23.719 1 98.25 85 ALA B CA 1
ATOM 3100 C C . ALA B 1 85 ? -2.518 12.109 24.438 1 98.25 85 ALA B C 1
ATOM 3102 O O . ALA B 1 85 ? -1.959 11.172 23.859 1 98.25 85 ALA B O 1
ATOM 3103 N N . LYS B 1 86 ? -2.908 12.031 25.688 1 97.75 86 LYS B N 1
ATOM 3104 C CA . LYS B 1 86 ? -2.762 10.797 26.438 1 97.75 86 LYS B CA 1
ATOM 3105 C C . LYS B 1 86 ? -3.584 9.664 25.828 1 97.75 86 LYS B C 1
ATOM 3107 O O . LYS B 1 86 ? -3.088 8.555 25.656 1 97.75 86 LYS B O 1
ATOM 3112 N N . LYS B 1 87 ? -4.785 10 25.484 1 97.38 87 LYS B N 1
ATOM 3113 C CA . LYS B 1 87 ? -5.648 9.023 24.828 1 97.38 87 LYS B CA 1
ATOM 3114 C C . LYS B 1 87 ? -5.062 8.578 23.5 1 97.38 87 LYS B C 1
ATOM 3116 O O . LYS B 1 87 ? -5.098 7.395 23.156 1 97.38 87 LYS B O 1
ATOM 3121 N N . ALA B 1 88 ? -4.543 9.539 22.766 1 98.31 88 ALA B N 1
ATOM 3122 C CA . ALA B 1 88 ? -3.904 9.242 21.484 1 98.31 88 ALA B CA 1
ATOM 3123 C C . ALA B 1 88 ? -2.736 8.281 21.672 1 98.31 88 ALA B C 1
ATOM 3125 O O . ALA B 1 88 ? -2.578 7.332 20.906 1 98.31 88 ALA B O 1
ATOM 3126 N N . SER B 1 89 ? -2.008 8.547 22.672 1 98.12 89 SER B N 1
ATOM 3127 C CA . SER B 1 89 ? -0.874 7.68 22.969 1 98.12 89 SER B CA 1
ATOM 3128 C C . SER B 1 89 ? -1.336 6.27 23.328 1 98.12 89 SER B C 1
ATOM 3130 O O . SER B 1 89 ? -0.742 5.285 22.891 1 98.12 89 SER B O 1
ATOM 3132 N N . VAL B 1 90 ? -2.367 6.16 24.062 1 97.75 90 VAL B N 1
ATOM 3133 C CA . VAL B 1 90 ? -2.943 4.867 24.406 1 97.75 90 VAL B CA 1
ATOM 3134 C C . VAL B 1 90 ? -3.369 4.125 23.141 1 97.75 90 VAL B C 1
ATOM 3136 O O . VAL B 1 90 ? -3.189 2.91 23.047 1 97.75 90 VAL B O 1
ATOM 3139 N N . ALA B 1 91 ? -3.824 4.867 22.219 1 98.12 91 ALA B N 1
ATOM 3140 C CA . ALA B 1 91 ? -4.309 4.285 20.969 1 98.12 91 ALA B CA 1
ATOM 3141 C C . ALA B 1 91 ? -3.148 3.91 20.047 1 98.12 91 ALA B C 1
ATOM 3143 O O . ALA B 1 91 ? -3.355 3.314 18.984 1 98.12 91 ALA B O 1
ATOM 3144 N N . GLY B 1 92 ? -1.95 4.32 20.422 1 97.81 92 GLY B N 1
ATOM 3145 C CA . GLY B 1 92 ? -0.779 3.932 19.656 1 97.81 92 GLY B CA 1
ATOM 3146 C C . GLY B 1 92 ? -0.318 5.008 18.688 1 97.81 92 GLY B C 1
ATOM 3147 O O . GLY B 1 92 ? 0.515 4.75 17.812 1 97.81 92 GLY B O 1
ATOM 3148 N N . ALA B 1 93 ? -0.83 6.219 18.844 1 98.5 93 ALA B N 1
ATOM 3149 C CA . ALA B 1 93 ? -0.444 7.301 17.938 1 98.5 93 ALA B CA 1
ATOM 3150 C C . ALA B 1 93 ? 0.989 7.754 18.203 1 98.5 93 ALA B C 1
ATOM 3152 O O . ALA B 1 93 ? 1.385 7.941 19.359 1 98.5 93 ALA B O 1
ATOM 3153 N N . LYS B 1 94 ? 1.694 7.922 17.109 1 98 94 LYS B N 1
ATOM 3154 C CA . LYS B 1 94 ? 3.062 8.422 17.219 1 98 94 LYS B CA 1
ATOM 3155 C C . LYS B 1 94 ? 3.111 9.938 17.062 1 98 94 LYS B C 1
ATOM 3157 O O . LYS B 1 94 ? 4.066 10.578 17.5 1 98 94 LYS B O 1
ATOM 3162 N N . ILE B 1 95 ? 2.15 10.5 16.422 1 98.75 95 ILE B N 1
ATOM 3163 C CA . ILE B 1 95 ? 2.086 11.93 16.141 1 98.75 95 ILE B CA 1
ATOM 3164 C C . ILE B 1 95 ? 0.711 12.469 16.531 1 98.75 95 ILE B C 1
ATOM 3166 O O . ILE B 1 95 ? -0.313 11.859 16.219 1 98.75 95 ILE B O 1
ATOM 3170 N N . PHE B 1 96 ? 0.711 13.469 17.266 1 98.88 96 PHE B N 1
ATOM 3171 C CA . PHE B 1 96 ? -0.489 14.203 17.641 1 98.88 96 PHE B CA 1
ATOM 3172 C C . PHE B 1 96 ? -0.54 15.555 16.938 1 98.88 96 PHE B C 1
ATOM 3174 O O . PHE B 1 96 ? 0.187 16.484 17.312 1 98.88 96 PHE B O 1
ATOM 3181 N N . ASN B 1 97 ? -1.433 15.695 15.938 1 98.88 97 ASN B N 1
ATOM 3182 C CA . ASN B 1 97 ? -1.514 16.875 15.078 1 98.88 97 ASN B CA 1
ATOM 3183 C C . ASN B 1 97 ? -2.494 17.906 15.633 1 98.88 97 ASN B C 1
ATOM 3185 O O . ASN B 1 97 ? -3.584 17.547 16.078 1 98.88 97 ASN B O 1
ATOM 3189 N N . MET B 1 98 ? -2.119 19.203 15.5 1 98.56 98 MET B N 1
ATOM 3190 C CA . MET B 1 98 ? -2.967 20.219 16.109 1 98.56 98 MET B CA 1
ATOM 3191 C C . MET B 1 98 ? -3.123 21.422 15.188 1 98.56 98 MET B C 1
ATOM 3193 O O . MET B 1 98 ? -2.154 21.859 14.562 1 98.56 98 MET B O 1
ATOM 3197 N N . HIS B 1 99 ? -4.309 21.891 15.188 1 97.94 99 HIS B N 1
ATOM 3198 C CA . HIS B 1 99 ? -4.52 23.266 14.742 1 97.94 99 HIS B CA 1
ATOM 3199 C C . HIS 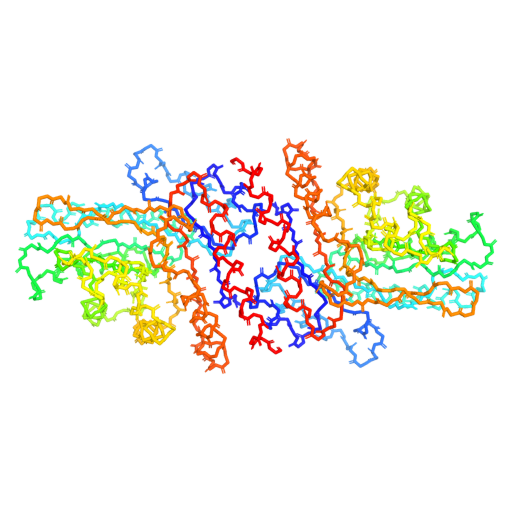B 1 99 ? -4.117 24.266 15.82 1 97.94 99 HIS B C 1
ATOM 3201 O O . HIS B 1 99 ? -4.285 24 17.016 1 97.94 99 HIS B O 1
ATOM 3207 N N . LEU B 1 100 ? -3.715 25.422 15.391 1 98.31 100 LEU B N 1
ATOM 3208 C CA . LEU B 1 100 ? -3.262 26.391 16.375 1 98.31 100 LEU B CA 1
ATOM 3209 C C . LEU B 1 100 ? -4.398 27.328 16.781 1 98.31 100 LEU B C 1
ATOM 3211 O O . LEU B 1 100 ? -4.598 27.594 17.969 1 98.31 100 LEU B O 1
ATOM 3215 N N . GLY B 1 101 ? -5.145 27.828 15.859 1 98.06 101 GLY B N 1
ATOM 3216 C CA . GLY B 1 101 ? -6.258 28.703 16.156 1 98.06 101 GLY B CA 1
ATOM 3217 C C . GLY B 1 101 ? -6.102 30.094 15.547 1 98.06 101 GLY B C 1
ATOM 3218 O O . GLY B 1 101 ? -5.051 30.422 14.992 1 98.06 101 GLY B O 1
ATOM 3219 N N . PRO B 1 102 ? -7.188 30.875 15.695 1 97.75 102 PRO B N 1
ATOM 3220 C CA . PRO B 1 102 ? -7.133 32.25 15.18 1 97.75 102 PRO B CA 1
ATOM 3221 C C . PRO B 1 102 ? -6.195 33.156 15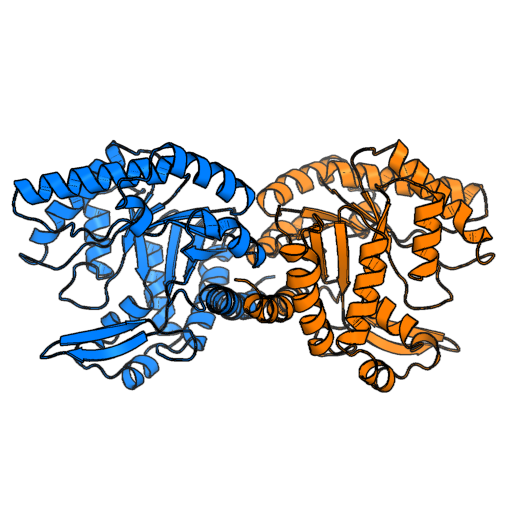.977 1 97.75 102 PRO B C 1
ATOM 3223 O O . PRO B 1 102 ? -6.047 32.969 17.188 1 97.75 102 PRO B O 1
ATOM 3226 N N . LYS B 1 103 ? -5.656 34.094 15.266 1 97.94 103 LYS B N 1
ATOM 3227 C CA . LYS B 1 103 ? -4.852 35.094 15.961 1 97.94 103 LYS B CA 1
ATOM 3228 C C . LYS B 1 103 ? -5.727 36.031 16.812 1 97.94 103 LYS B C 1
ATOM 3230 O O . LYS B 1 103 ? -6.812 36.406 16.391 1 97.94 103 LYS B O 1
ATOM 3235 N N . VAL B 1 104 ? -5.242 36.312 17.938 1 97.88 104 VAL B N 1
ATOM 3236 C CA . VAL B 1 104 ? -6.023 37.125 18.875 1 97.88 104 VAL B CA 1
ATOM 3237 C C . VAL B 1 104 ? -5.309 38.438 19.156 1 97.88 104 VAL B C 1
ATOM 3239 O O . VAL B 1 104 ? -5.84 39.5 18.859 1 97.88 104 VAL B O 1
ATOM 3242 N N . ARG B 1 105 ? -4.098 38.375 19.609 1 97.38 105 ARG B N 1
ATOM 3243 C CA . ARG B 1 105 ? -3.314 39.562 19.922 1 97.38 105 ARG B CA 1
ATOM 3244 C C . ARG B 1 105 ? -2.236 39.812 18.875 1 97.38 105 ARG B C 1
ATOM 3246 O O . ARG B 1 105 ? -1.546 40.844 18.906 1 97.38 105 ARG B O 1
ATOM 3253 N N . GLY B 1 106 ? -2.084 38.875 18 1 95.81 106 GLY B N 1
ATOM 3254 C CA . GLY B 1 106 ? -1.079 38.969 16.953 1 95.81 106 GLY B CA 1
ATOM 3255 C C . GLY B 1 106 ? 0.256 38.375 17.344 1 95.81 106 GLY B C 1
ATOM 3256 O O . GLY B 1 106 ? 0.497 38.094 18.516 1 95.81 106 GLY B O 1
ATOM 3257 N N . VAL B 1 107 ? 1.089 38.094 16.422 1 95.12 107 VAL B N 1
ATOM 3258 C CA . VAL B 1 107 ? 2.412 37.531 16.641 1 95.12 107 VAL B CA 1
ATOM 3259 C C . VAL B 1 107 ? 3.385 38.625 17.062 1 95.12 107 VAL B C 1
ATOM 3261 O O . VAL B 1 107 ? 3.324 39.75 16.562 1 95.12 107 VAL B O 1
ATOM 3264 N N . PRO B 1 108 ? 4.246 38.438 18.047 1 96.5 108 PRO B N 1
ATOM 3265 C CA . PRO B 1 108 ? 4.555 37.094 18.547 1 96.5 108 PRO B CA 1
ATOM 3266 C C . PRO B 1 108 ? 3.762 36.719 19.812 1 96.5 108 PRO B C 1
ATOM 3268 O O . PRO B 1 108 ? 3.939 35.625 20.359 1 96.5 108 PRO B O 1
ATOM 3271 N N . TYR B 1 109 ? 2.879 37.594 20.219 1 97.5 109 TYR B N 1
ATOM 3272 C CA . TYR B 1 109 ? 2.195 37.406 21.484 1 97.5 109 TYR B CA 1
ATOM 3273 C C . TYR B 1 109 ? 1.396 36.094 21.484 1 97.5 109 TYR B C 1
ATOM 3275 O O . TYR B 1 109 ? 1.238 35.469 22.516 1 97.5 109 TYR B O 1
ATOM 3283 N N . ASP B 1 110 ? 0.942 35.688 20.359 1 98.5 110 ASP B N 1
ATOM 3284 C CA . ASP B 1 110 ? 0.068 34.531 20.219 1 98.5 110 ASP B CA 1
ATOM 3285 C C . ASP B 1 110 ? 0.869 33.219 20.281 1 98.5 110 ASP B C 1
ATOM 3287 O O . ASP B 1 110 ? 0.293 32.125 20.375 1 98.5 110 ASP B O 1
ATOM 3291 N N . TYR B 1 111 ? 2.246 33.375 20.266 1 98.62 111 TYR B N 1
ATOM 3292 C CA . TYR B 1 111 ? 3.074 32.156 20.328 1 98.62 111 TYR B CA 1
ATOM 3293 C C . TYR B 1 111 ? 3.053 31.562 21.734 1 98.62 111 TYR B C 1
ATOM 3295 O O . TYR B 1 111 ? 3.047 30.328 21.891 1 98.62 111 TYR B O 1
ATOM 3303 N N . GLU B 1 112 ? 2.984 32.375 22.688 1 98 112 GLU B N 1
ATOM 3304 C CA . GLU B 1 112 ? 3.221 31.953 24.062 1 98 112 GLU B CA 1
ATOM 3305 C C . GLU B 1 112 ? 2.199 30.922 24.516 1 98 112 GLU B C 1
ATOM 3307 O O . GLU B 1 112 ? 2.566 29.875 25.062 1 98 112 GLU B O 1
ATOM 3312 N N . PRO B 1 113 ? 0.885 31.203 24.328 1 98.56 113 PRO B N 1
ATOM 3313 C CA . PRO B 1 113 ? -0.072 30.188 24.766 1 98.56 113 PRO B CA 1
ATOM 3314 C C . PRO B 1 113 ? 0.115 28.859 24.031 1 98.56 113 PRO B C 1
ATOM 3316 O O . PRO B 1 113 ? -0.069 27.797 24.625 1 98.56 113 PRO B O 1
ATOM 3319 N N . VAL B 1 114 ? 0.485 28.891 22.766 1 98.75 114 VAL B N 1
ATOM 3320 C CA . VAL B 1 114 ? 0.7 27.672 21.984 1 98.75 114 VAL B CA 1
ATOM 3321 C C . VAL B 1 114 ? 1.882 26.906 22.562 1 98.75 114 VAL B C 1
ATOM 3323 O O . VAL B 1 114 ? 1.785 25.688 22.797 1 98.75 114 VAL B O 1
ATOM 3326 N N . VAL B 1 115 ? 2.963 27.641 22.812 1 98.81 115 VAL B N 1
ATOM 3327 C CA . VAL B 1 115 ? 4.18 27.047 23.359 1 98.81 115 VAL B CA 1
ATOM 3328 C C . VAL B 1 115 ? 3.869 26.359 24.688 1 98.81 115 VAL B C 1
ATOM 3330 O O . VAL B 1 115 ? 4.316 25.234 24.922 1 98.81 115 VAL B O 1
ATOM 3333 N N . ASP B 1 116 ? 3.086 27 25.469 1 98.75 116 ASP B N 1
ATOM 3334 C CA . ASP B 1 116 ? 2.738 26.453 26.781 1 98.75 116 ASP B CA 1
ATOM 3335 C C . ASP B 1 116 ? 1.968 25.141 26.656 1 98.75 116 ASP B C 1
ATOM 3337 O O . ASP B 1 116 ? 2.273 24.172 27.344 1 98.75 116 ASP B O 1
ATOM 3341 N N . VAL B 1 117 ? 0.999 25.078 25.797 1 98.81 117 VAL B N 1
ATOM 3342 C CA . VAL B 1 117 ? 0.183 23.891 25.609 1 98.81 117 VAL B CA 1
ATOM 3343 C C . VAL B 1 117 ? 1.048 22.75 25.078 1 98.81 117 VAL B C 1
ATOM 3345 O O . VAL B 1 117 ? 0.975 21.625 25.562 1 98.81 117 VAL B O 1
ATOM 3348 N N . VAL B 1 118 ? 1.895 23.047 24.094 1 98.88 118 VAL B N 1
ATOM 3349 C CA . VAL B 1 118 ? 2.729 22.031 23.469 1 98.88 118 VAL B CA 1
ATOM 3350 C C . VAL B 1 118 ? 3.701 21.453 24.5 1 98.88 118 VAL B C 1
ATOM 3352 O O . VAL B 1 118 ? 3.871 20.234 24.594 1 98.88 118 VAL B O 1
ATOM 3355 N N . LYS B 1 119 ? 4.305 22.312 25.266 1 98.75 119 LYS B N 1
ATOM 3356 C CA . LYS B 1 119 ? 5.242 21.844 26.297 1 98.75 119 LYS B CA 1
ATOM 3357 C C . LYS B 1 119 ? 4.543 20.969 27.328 1 98.75 119 LYS B C 1
ATOM 3359 O O . LYS B 1 119 ? 5.109 19.984 27.797 1 98.75 119 LYS B O 1
ATOM 3364 N N . ALA B 1 120 ? 3.338 21.344 27.688 1 98.75 120 ALA B N 1
ATOM 3365 C CA . ALA B 1 120 ? 2.57 20.547 28.625 1 98.75 120 ALA B CA 1
ATOM 3366 C C . ALA B 1 120 ? 2.318 19.141 28.078 1 98.75 120 ALA B C 1
ATOM 3368 O O . ALA B 1 120 ? 2.455 18.156 28.797 1 98.75 120 ALA B O 1
ATOM 3369 N N . ILE B 1 121 ? 1.991 19.047 26.812 1 98.81 121 ILE B N 1
ATOM 3370 C CA . ILE B 1 121 ? 1.738 17.766 26.172 1 98.81 121 ILE B CA 1
ATOM 3371 C C . ILE B 1 121 ? 3.018 16.938 26.172 1 98.81 121 ILE B C 1
ATOM 3373 O O . ILE B 1 121 ? 3.002 15.758 26.562 1 98.81 121 ILE B O 1
ATOM 3377 N N . LEU B 1 122 ? 4.129 17.578 25.797 1 98.69 122 LEU B N 1
ATOM 3378 C CA . LEU B 1 122 ? 5.398 16.859 25.688 1 98.69 122 LEU B CA 1
ATOM 3379 C C . LEU B 1 122 ? 5.844 16.344 27.062 1 98.69 122 LEU B C 1
ATOM 3381 O O . LEU B 1 122 ? 6.461 15.281 27.156 1 98.69 122 LEU B O 1
ATOM 3385 N N . ASN B 1 123 ? 5.523 17.078 28.047 1 98.5 123 ASN B N 1
ATOM 3386 C CA . ASN B 1 123 ? 5.879 16.672 29.406 1 98.5 123 ASN B CA 1
ATOM 3387 C C . ASN B 1 123 ? 5.043 15.477 29.875 1 98.5 123 ASN B C 1
ATOM 3389 O O . ASN B 1 123 ? 5.559 14.578 30.547 1 98.5 123 ASN B O 1
ATOM 3393 N N . GLU B 1 124 ? 3.799 15.469 29.531 1 98.44 124 GLU B N 1
ATOM 3394 C CA . GLU B 1 124 ? 2.867 14.469 30.047 1 98.44 124 GLU B CA 1
ATOM 3395 C C . GLU B 1 124 ? 2.865 13.211 29.172 1 98.44 124 GLU B C 1
ATOM 3397 O O . GLU B 1 124 ? 2.479 12.133 29.625 1 98.44 124 GLU B O 1
ATOM 3402 N N . VAL B 1 125 ? 3.256 13.367 27.922 1 98.31 125 VAL B N 1
ATOM 3403 C CA . VAL B 1 125 ? 3.297 12.25 26.984 1 98.31 125 VAL B CA 1
ATOM 3404 C C . VAL B 1 125 ? 4.656 12.211 26.281 1 98.31 125 VAL B C 1
ATOM 3406 O O . VAL B 1 125 ? 4.766 12.555 25.109 1 98.31 125 VAL B O 1
ATOM 3409 N N . PRO B 1 126 ? 5.637 11.711 26.844 1 96.25 126 PRO B N 1
ATOM 3410 C CA . PRO B 1 126 ? 7.016 11.844 26.375 1 96.25 126 PRO B CA 1
ATOM 3411 C C . PRO B 1 126 ? 7.266 11.086 25.062 1 96.25 126 PRO B C 1
ATOM 3413 O O . PRO B 1 126 ? 8.211 11.398 24.344 1 96.25 126 PRO B O 1
ATOM 3416 N N . SER B 1 127 ? 6.453 10.141 24.75 1 95.94 127 SER B N 1
ATOM 3417 C CA . SER B 1 127 ? 6.73 9.289 23.609 1 95.94 127 SER B CA 1
ATOM 3418 C C . SER B 1 127 ? 6.09 9.852 22.344 1 95.94 127 SER B C 1
ATOM 3420 O O . SER B 1 127 ? 6.316 9.328 21.234 1 95.94 127 SER B O 1
ATOM 3422 N N . ILE B 1 128 ? 5.375 10.953 22.438 1 97.81 128 ILE B N 1
ATOM 3423 C CA . ILE B 1 128 ? 4.578 11.391 21.297 1 97.81 128 ILE B CA 1
ATOM 3424 C C . ILE B 1 128 ? 5.273 12.555 20.594 1 97.81 128 ILE B C 1
ATOM 3426 O O . ILE B 1 128 ? 5.996 13.328 21.234 1 97.81 128 ILE B O 1
ATOM 3430 N N . TYR B 1 129 ? 5.18 12.633 19.297 1 98.62 129 TYR B N 1
ATOM 3431 C CA . TYR B 1 129 ? 5.469 13.844 18.531 1 98.62 129 TYR B CA 1
ATOM 3432 C C . TYR B 1 129 ? 4.234 14.734 18.422 1 98.62 129 TYR B C 1
ATOM 3434 O O . TYR B 1 129 ? 3.107 14.234 18.375 1 98.62 129 TYR B O 1
ATOM 3442 N N . VAL B 1 130 ? 4.492 15.992 18.453 1 98.75 130 VAL B N 1
ATOM 3443 C CA . VAL B 1 130 ? 3.43 16.969 18.234 1 98.75 130 VAL B CA 1
ATOM 3444 C C . VAL B 1 130 ? 3.65 17.688 16.906 1 98.75 130 VAL B C 1
ATOM 3446 O O . VAL B 1 130 ? 4.754 18.156 16.625 1 98.75 130 VAL B O 1
ATOM 3449 N N . SER B 1 131 ? 2.625 17.656 16.109 1 98.75 131 SER B N 1
ATOM 3450 C CA . SER B 1 131 ? 2.766 18.344 14.836 1 98.75 131 SER B CA 1
ATOM 3451 C C . SER B 1 131 ? 1.842 19.562 14.766 1 98.75 131 SER B C 1
ATOM 3453 O O . SER B 1 131 ? 0.7 19.5 15.227 1 98.75 131 SER B O 1
ATOM 3455 N N . LEU B 1 132 ? 2.361 20.656 14.273 1 98.88 132 LEU B N 1
ATOM 3456 C CA . LEU B 1 132 ? 1.624 21.906 14.102 1 98.88 132 LEU B CA 1
ATOM 3457 C C . LEU B 1 132 ? 1.194 22.078 12.648 1 98.88 132 LEU B C 1
ATOM 3459 O O . LEU B 1 132 ? 2.033 22.094 11.742 1 98.88 132 LEU B O 1
ATOM 3463 N N . GLU B 1 133 ? -0.083 22.234 12.445 1 98.81 133 GLU B N 1
ATOM 3464 C CA . GLU B 1 133 ? -0.661 22.188 11.109 1 98.81 133 GLU B CA 1
ATOM 3465 C C . GLU B 1 133 ? -0.752 23.594 10.492 1 98.81 133 GLU B C 1
ATOM 3467 O O . GLU B 1 133 ? -1.151 24.547 11.164 1 98.81 133 GLU B O 1
ATOM 3472 N N . THR B 1 134 ? -0.43 23.703 9.242 1 98.81 134 THR B N 1
ATOM 3473 C CA . THR B 1 134 ? -0.484 24.984 8.547 1 98.81 134 THR B CA 1
ATOM 3474 C C . THR B 1 134 ? -1.929 25.375 8.25 1 98.81 134 THR B C 1
ATOM 3476 O O . THR B 1 134 ? -2.807 24.516 8.156 1 98.81 134 THR B O 1
ATOM 3479 N N . THR B 1 135 ? -2.152 26.672 8.109 1 98.31 135 THR B N 1
ATOM 3480 C CA . THR B 1 135 ? -3.479 27.234 7.855 1 98.31 135 THR B CA 1
ATOM 3481 C C . THR B 1 135 ? -3.502 28 6.543 1 98.31 135 THR B C 1
ATOM 3483 O O . THR B 1 135 ? -2.453 28.234 5.938 1 98.31 135 THR B O 1
ATOM 3486 N N . TYR B 1 136 ? -4.703 28.422 6.09 1 97.69 136 TYR B N 1
ATOM 3487 C CA . TYR B 1 136 ? -4.816 28.906 4.715 1 97.69 136 TYR B CA 1
ATOM 3488 C C . TYR B 1 136 ? -4.875 30.422 4.668 1 97.69 136 TYR B C 1
ATOM 3490 O O . TYR B 1 136 ? -4.824 31.016 3.59 1 97.69 136 TYR B O 1
ATOM 3498 N N . THR B 1 137 ? -5.008 31.094 5.879 1 96.5 137 THR B N 1
ATOM 3499 C CA . THR B 1 137 ? -5.215 32.531 5.902 1 96.5 137 THR B CA 1
ATOM 3500 C C . THR B 1 137 ? -4.387 33.188 7.012 1 96.5 137 THR B C 1
ATOM 3502 O O . THR B 1 137 ? -3.99 32.5 7.969 1 96.5 137 THR B O 1
ATOM 3505 N N . GLU B 1 138 ? -4.188 34.469 6.93 1 95.62 138 GLU B N 1
ATOM 3506 C CA . GLU B 1 138 ? -3.402 35.188 7.91 1 95.62 138 GLU B CA 1
ATOM 3507 C C . GLU B 1 138 ? -4.188 35.406 9.203 1 95.62 138 GLU B C 1
ATOM 3509 O O . GLU B 1 138 ? -3.607 35.719 10.242 1 95.62 138 GLU B O 1
ATOM 3514 N N . ARG B 1 139 ? -5.484 35.188 9.109 1 95.38 139 ARG B N 1
ATOM 3515 C CA . ARG B 1 139 ? -6.328 35.312 10.297 1 95.38 139 ARG B CA 1
ATOM 3516 C C . ARG B 1 139 ? -6.02 34.219 11.312 1 95.38 139 ARG B C 1
ATOM 3518 O O . ARG B 1 139 ? -6.223 34.406 12.516 1 95.38 139 ARG B O 1
ATOM 3525 N N . PHE B 1 140 ? -5.562 33.156 10.789 1 97.75 140 PHE B N 1
ATOM 3526 C CA . PHE B 1 140 ? -5.223 32 11.641 1 97.75 140 PHE B CA 1
ATOM 3527 C C . PHE B 1 140 ? -3.715 31.891 11.812 1 97.75 140 PHE B C 1
ATOM 3529 O O . PHE B 1 140 ? -2.955 32.156 10.883 1 97.75 140 PHE B O 1
ATOM 3536 N N . LEU B 1 141 ? -3.301 31.562 13.023 1 98.31 141 LEU B N 1
ATOM 3537 C CA . LEU B 1 141 ? -1.903 31.219 13.258 1 98.31 141 LEU B CA 1
ATOM 3538 C C . LEU B 1 141 ? -1.548 29.906 12.547 1 98.31 141 LEU B C 1
ATOM 3540 O O . LEU B 1 141 ? -2.297 28.938 12.633 1 98.31 141 LEU B O 1
ATOM 3544 N N . GLY B 1 142 ? -0.394 29.953 11.766 1 98.25 142 GLY B N 1
ATOM 3545 C CA . GLY B 1 142 ? -0.027 28.672 11.18 1 98.25 142 GLY B CA 1
ATOM 3546 C C . GLY B 1 142 ? 0.63 28.812 9.82 1 98.25 142 GLY B C 1
ATOM 3547 O O . GLY B 1 142 ? 0.457 27.938 8.953 1 98.25 142 GLY B O 1
ATOM 3548 N N . SER B 1 143 ? 1.241 29.969 9.445 1 97.88 143 SER B N 1
ATOM 3549 C CA . SER B 1 143 ? 2.137 29.984 8.289 1 97.88 143 SER B CA 1
ATOM 3550 C C . SER B 1 143 ? 3.383 29.141 8.539 1 97.88 143 SER B C 1
ATOM 3552 O O . SER B 1 143 ? 3.703 28.828 9.688 1 97.88 143 SER B O 1
ATOM 3554 N N . LEU B 1 144 ? 4.059 28.797 7.477 1 98 144 LEU B N 1
ATOM 3555 C CA . LEU B 1 144 ? 5.285 28.016 7.625 1 98 144 LEU B CA 1
ATOM 3556 C C . LEU B 1 144 ? 6.293 28.75 8.5 1 98 144 LEU B C 1
ATOM 3558 O O . LEU B 1 144 ? 6.938 28.141 9.359 1 98 144 LEU B O 1
ATOM 3562 N N . ASP B 1 145 ? 6.359 30.016 8.336 1 97.81 145 ASP B N 1
ATOM 3563 C CA . ASP B 1 145 ? 7.301 30.828 9.109 1 97.81 145 ASP B CA 1
ATOM 3564 C C . ASP B 1 145 ? 6.891 30.875 10.578 1 97.81 145 ASP B C 1
ATOM 3566 O O . ASP B 1 145 ? 7.738 30.75 11.469 1 97.81 145 ASP B O 1
ATOM 3570 N N . GLU B 1 146 ? 5.648 31.078 10.812 1 98.62 146 GLU B N 1
ATOM 3571 C CA . GLU B 1 146 ? 5.148 31.109 12.18 1 98.62 146 GLU B CA 1
ATOM 3572 C C . GLU B 1 146 ? 5.387 29.781 12.883 1 98.62 146 GLU B C 1
ATOM 3574 O O . GLU B 1 146 ? 5.812 29.75 14.047 1 98.62 146 GLU B O 1
ATOM 3579 N N . ILE B 1 147 ? 5.133 28.703 12.219 1 98.69 147 ILE B N 1
ATOM 3580 C CA . ILE B 1 147 ? 5.328 27.375 12.781 1 98.69 147 ILE B CA 1
ATOM 3581 C C . ILE B 1 147 ? 6.812 27.141 13.062 1 98.69 147 ILE B C 1
ATOM 3583 O O . ILE B 1 147 ? 7.176 26.625 14.117 1 98.69 147 ILE B O 1
ATOM 3587 N N . ARG B 1 148 ? 7.629 27.578 12.133 1 98.5 148 ARG B N 1
ATOM 3588 C CA . ARG B 1 148 ? 9.07 27.484 12.352 1 98.5 148 ARG B CA 1
ATOM 3589 C C . ARG B 1 148 ? 9.477 28.203 13.633 1 98.5 148 ARG B C 1
ATOM 3591 O O . ARG B 1 148 ? 10.227 27.672 14.445 1 98.5 148 ARG B O 1
ATOM 3598 N N . GLU B 1 149 ? 9 29.406 13.812 1 98.56 149 GLU B N 1
ATOM 3599 C CA . GLU B 1 149 ? 9.328 30.203 14.984 1 98.56 149 GLU B CA 1
ATOM 3600 C C . GLU B 1 149 ? 8.867 29.531 16.266 1 98.56 149 GLU B C 1
ATOM 3602 O O . GLU B 1 149 ? 9.586 29.531 17.266 1 98.56 149 GLU B O 1
ATOM 3607 N N . ILE B 1 150 ? 7.688 28.969 16.188 1 98.69 150 ILE B N 1
ATOM 3608 C CA . ILE B 1 150 ? 7.141 28.297 17.359 1 98.69 150 ILE B CA 1
ATOM 3609 C C . ILE B 1 150 ? 7.988 27.062 17.703 1 98.69 150 ILE B C 1
ATOM 3611 O O . ILE B 1 150 ? 8.32 26.828 18.859 1 98.69 150 ILE B O 1
ATOM 3615 N N . ILE B 1 151 ? 8.344 26.281 16.688 1 98.62 151 ILE B N 1
ATOM 3616 C CA . ILE B 1 151 ? 9.164 25.094 16.875 1 98.62 151 ILE B CA 1
ATOM 3617 C C . ILE B 1 151 ? 10.508 25.484 17.484 1 98.62 151 ILE B C 1
ATOM 3619 O O . ILE B 1 151 ? 10.969 24.828 18.438 1 98.62 151 ILE B O 1
ATOM 3623 N N . GLU B 1 152 ? 11.109 26.562 17.016 1 98.06 152 GLU B N 1
ATOM 3624 C CA . GLU B 1 152 ? 12.391 27.047 17.531 1 98.06 152 GLU B CA 1
ATOM 3625 C C . GLU B 1 152 ? 12.258 27.484 18.984 1 98.06 152 GLU B C 1
ATOM 3627 O O . GLU B 1 152 ? 13.148 27.234 19.797 1 98.06 152 GLU B O 1
ATOM 3632 N N . MET B 1 153 ? 11.203 28.141 19.266 1 98.12 153 MET B N 1
ATOM 3633 C CA . MET B 1 153 ? 10.953 28.625 20.625 1 98.12 153 MET B CA 1
ATOM 3634 C C . MET B 1 153 ? 10.828 27.469 21.609 1 98.12 153 MET B C 1
ATOM 3636 O O . MET B 1 153 ? 11.289 27.547 22.75 1 98.12 153 MET B O 1
ATOM 3640 N N . ILE B 1 154 ? 10.164 26.453 21.188 1 98.12 154 ILE B N 1
ATOM 3641 C CA . ILE B 1 154 ? 9.961 25.281 22.047 1 98.12 154 ILE B CA 1
ATOM 3642 C C . ILE B 1 154 ? 11.281 24.531 22.219 1 98.12 154 ILE B C 1
ATOM 3644 O O . ILE B 1 154 ? 11.617 24.094 23.328 1 98.12 154 ILE B O 1
ATOM 3648 N N . GLY B 1 155 ? 12.031 24.344 21.109 1 97.44 155 GLY B N 1
ATOM 3649 C CA . GLY B 1 155 ? 13.352 23.734 21.156 1 97.44 155 GLY B CA 1
ATOM 3650 C C . GLY B 1 155 ? 13.312 22.266 21.484 1 97.44 155 GLY B C 1
ATOM 3651 O O . GLY B 1 155 ? 14.156 21.766 22.234 1 97.44 155 GLY B O 1
ATOM 3652 N N . ASP B 1 156 ? 12.297 21.594 21.141 1 97.94 156 ASP B N 1
ATOM 3653 C CA . ASP B 1 156 ? 12.141 20.141 21.297 1 97.94 156 ASP B CA 1
ATOM 3654 C C . ASP B 1 156 ? 12.008 19.453 19.953 1 97.94 156 ASP B C 1
ATOM 3656 O O . ASP B 1 156 ? 11.172 19.828 19.125 1 97.94 156 ASP B O 1
ATOM 3660 N N . GLU B 1 157 ? 12.781 18.438 19.703 1 96.88 157 GLU B N 1
ATOM 3661 C CA . GLU B 1 157 ? 12.812 17.75 18.406 1 96.88 157 GLU B CA 1
ATOM 3662 C C . GLU B 1 157 ? 11.492 17.031 18.125 1 96.88 157 GLU B C 1
ATOM 3664 O O . GLU B 1 157 ? 11.188 16.734 16.969 1 96.88 157 GLU B O 1
ATOM 3669 N N . ARG B 1 158 ? 10.727 16.891 19.203 1 98.38 158 ARG B N 1
ATOM 3670 C CA . ARG B 1 158 ? 9.461 16.188 19.062 1 98.38 158 ARG B CA 1
ATOM 3671 C C . ARG B 1 158 ? 8.375 17.109 18.531 1 98.38 158 ARG B C 1
ATOM 3673 O O . ARG B 1 158 ? 7.242 16.672 18.297 1 98.38 158 ARG B O 1
ATOM 3680 N N . VAL B 1 159 ? 8.656 18.266 18.266 1 98.81 159 VAL B N 1
ATOM 3681 C CA . VAL B 1 159 ? 7.707 19.203 17.656 1 98.81 159 VAL B CA 1
ATOM 3682 C C . VAL B 1 159 ? 8.039 19.391 16.188 1 98.81 159 VAL B C 1
ATOM 3684 O O . VAL B 1 159 ? 9.148 19.797 15.836 1 98.81 159 VAL B O 1
ATOM 3687 N N . ILE B 1 160 ? 7.07 19.047 15.305 1 98.62 160 ILE B N 1
ATOM 3688 C CA . ILE B 1 160 ? 7.312 19.062 13.867 1 98.62 160 ILE B CA 1
ATOM 3689 C C . ILE B 1 160 ? 6.184 19.812 13.164 1 98.62 160 ILE B C 1
ATOM 3691 O O . ILE B 1 160 ? 5.117 20.031 13.742 1 98.62 160 ILE B O 1
ATOM 3695 N N . PRO B 1 161 ? 6.469 20.266 11.953 1 98.62 161 PRO B N 1
ATOM 3696 C CA . PRO B 1 161 ? 5.375 20.828 11.164 1 98.62 161 PRO B CA 1
ATOM 3697 C C . PRO B 1 161 ? 4.527 19.766 10.477 1 98.62 161 PRO B C 1
ATOM 3699 O O . PRO B 1 161 ? 4.992 18.641 10.266 1 98.62 161 PRO B O 1
ATOM 3702 N N . SER B 1 162 ? 3.352 20.016 10.289 1 98.38 162 SER B N 1
ATOM 3703 C CA . SER B 1 162 ? 2.475 19.266 9.391 1 98.38 162 SER B CA 1
ATOM 3704 C C . SER B 1 162 ? 1.851 20.188 8.344 1 98.38 162 SER B C 1
ATOM 3706 O O . SER B 1 162 ? 1.132 21.125 8.68 1 98.38 162 SER B O 1
ATOM 3708 N N . ALA B 1 163 ? 2.166 19.922 7.137 1 98.62 163 ALA B N 1
ATOM 3709 C CA . ALA B 1 163 ? 1.664 20.781 6.062 1 98.62 163 ALA B CA 1
ATOM 3710 C C . ALA B 1 163 ? 0.305 20.297 5.566 1 98.62 163 ALA B C 1
ATOM 3712 O O . ALA B 1 163 ? 0.15 19.125 5.207 1 98.62 163 ALA B O 1
ATOM 3713 N N . GLN B 1 164 ? -0.644 21.125 5.676 1 98.75 164 GLN B N 1
ATOM 3714 C CA . GLN B 1 164 ? -1.851 21 4.867 1 98.75 164 GLN B CA 1
ATOM 3715 C C . GLN B 1 164 ? -1.685 21.688 3.518 1 98.75 164 GLN B C 1
ATOM 3717 O O . GLN B 1 164 ? -1.882 22.906 3.408 1 98.75 164 GLN B O 1
ATOM 3722 N N . LEU B 1 165 ? -1.455 20.938 2.553 1 98.81 165 LEU B N 1
ATOM 3723 C CA . LEU B 1 165 ? -0.827 21.438 1.334 1 98.81 165 LEU B CA 1
ATOM 3724 C C . LEU B 1 165 ? -1.738 22.438 0.62 1 98.81 165 LEU B C 1
ATOM 3726 O O . LEU B 1 165 ? -1.27 23.438 0.083 1 98.81 165 LEU B O 1
ATOM 3730 N N . GLU B 1 166 ? -3.047 22.172 0.592 1 98.69 166 GLU B N 1
ATOM 3731 C CA . GLU B 1 166 ? -3.922 23.141 -0.055 1 98.69 166 GLU B CA 1
ATOM 3732 C C . GLU B 1 166 ? -3.982 24.453 0.74 1 98.69 166 GLU B C 1
ATOM 3734 O O . GLU B 1 166 ? -4.266 25.516 0.182 1 98.69 166 GLU B O 1
ATOM 3739 N N . ASN B 1 167 ? -3.762 24.328 2.086 1 98.62 167 ASN B N 1
ATOM 3740 C CA . ASN B 1 167 ? -3.646 25.547 2.863 1 98.62 167 ASN B CA 1
ATOM 3741 C C . ASN B 1 167 ? -2.4 26.344 2.477 1 98.62 167 ASN B C 1
ATOM 3743 O O . ASN B 1 167 ? -2.465 27.562 2.299 1 98.62 167 ASN B O 1
ATOM 3747 N N . ASP B 1 168 ? -1.331 25.656 2.367 1 98.75 168 ASP B N 1
ATOM 3748 C CA . ASP B 1 168 ? -0.078 26.281 1.968 1 98.75 168 ASP B CA 1
ATOM 3749 C C . ASP B 1 168 ? -0.19 26.891 0.571 1 98.75 168 ASP B C 1
ATOM 3751 O O . ASP B 1 168 ? 0.342 27.984 0.315 1 98.75 168 ASP B O 1
ATOM 3755 N N . PHE B 1 169 ? -0.877 26.188 -0.282 1 98.69 169 PHE B N 1
ATOM 3756 C CA . PHE B 1 169 ? -1.186 26.672 -1.622 1 98.69 169 PHE B CA 1
ATOM 3757 C C . PHE B 1 169 ? -1.919 28 -1.562 1 98.69 169 PHE B C 1
ATOM 3759 O O . PHE B 1 169 ? -1.509 28.969 -2.203 1 98.69 169 PHE B O 1
ATOM 3766 N N . MET B 1 170 ? -2.928 28.078 -0.751 1 98.31 170 MET B N 1
ATOM 3767 C CA . MET B 1 170 ? -3.709 29.312 -0.643 1 98.31 170 MET B CA 1
ATOM 3768 C C . MET B 1 170 ? -2.869 30.438 -0.054 1 98.31 170 MET B C 1
ATOM 3770 O O . MET B 1 170 ? -2.928 31.578 -0.528 1 98.31 170 MET B O 1
ATOM 3774 N N . ARG B 1 171 ? -2.145 30.141 0.888 1 97.75 171 ARG B N 1
ATOM 3775 C CA . ARG B 1 171 ? -1.377 31.172 1.591 1 97.75 171 ARG B CA 1
ATOM 3776 C C . ARG B 1 171 ? -0.245 31.703 0.718 1 97.75 171 ARG B C 1
ATOM 3778 O O . ARG B 1 171 ? -0.082 32.906 0.574 1 97.75 171 ARG B O 1
ATOM 3785 N N . GLU B 1 172 ? 0.495 30.766 0.112 1 97.44 172 GLU B N 1
ATOM 3786 C CA . GLU B 1 172 ? 1.675 31.172 -0.647 1 97.44 172 GLU B CA 1
ATOM 3787 C C . GLU B 1 172 ? 1.285 31.906 -1.925 1 97.44 172 GLU B C 1
ATOM 3789 O O . GLU B 1 172 ? 2.041 32.75 -2.418 1 97.44 172 GLU B O 1
ATOM 3794 N N . THR B 1 173 ? 0.115 31.672 -2.453 1 97.94 173 THR B N 1
ATOM 3795 C CA . THR B 1 173 ? -0.347 32.344 -3.668 1 97.94 173 THR B CA 1
ATOM 3796 C C . THR B 1 173 ? -1.251 33.531 -3.328 1 97.94 173 THR B C 1
ATOM 3798 O O . THR B 1 173 ? -1.731 34.219 -4.223 1 97.94 173 THR B O 1
ATOM 3801 N N . ARG B 1 174 ? -1.616 33.688 -2.025 1 97.06 174 ARG B N 1
ATOM 3802 C CA . ARG B 1 174 ? -2.49 34.719 -1.501 1 97.06 174 ARG B CA 1
ATOM 3803 C C . ARG B 1 174 ? -3.922 34.531 -1.993 1 97.06 174 ARG B C 1
ATOM 3805 O O . ARG B 1 174 ? -4.672 35.5 -2.113 1 97.06 174 ARG B O 1
ATOM 3812 N N . ALA B 1 175 ? -4.215 33.344 -2.354 1 97.5 175 ALA B N 1
ATOM 3813 C CA . ALA B 1 175 ? -5.574 33.062 -2.797 1 97.5 175 ALA B CA 1
ATOM 3814 C C . ALA B 1 175 ? -6.582 33.312 -1.684 1 97.5 175 ALA B C 1
ATOM 3816 O O . ALA B 1 175 ? -7.758 33.594 -1.951 1 97.5 175 ALA B O 1
ATOM 3817 N N . TYR B 1 176 ? -6.117 33.25 -0.448 1 96.5 176 TYR B N 1
ATOM 3818 C CA . TYR B 1 176 ? -7 33.562 0.675 1 96.5 176 TYR B CA 1
ATOM 3819 C C . TYR B 1 176 ? -7.488 35 0.614 1 96.5 176 TYR B C 1
ATOM 3821 O O . TYR B 1 176 ? -8.5 35.344 1.228 1 96.5 176 TYR B O 1
ATOM 3829 N N . ALA B 1 177 ? -6.746 35.812 -0.081 1 95.25 177 ALA B N 1
ATOM 3830 C CA . ALA B 1 177 ? -7.086 37.25 -0.179 1 95.25 177 ALA B CA 1
ATOM 3831 C C . ALA B 1 177 ? -7.867 37.531 -1.457 1 95.25 177 ALA B C 1
ATOM 3833 O O . ALA B 1 177 ? -8.898 38.219 -1.422 1 95.25 177 ALA B O 1
ATOM 3834 N N . HIS B 1 178 ? -7.426 37 -2.59 1 94.44 178 HIS B N 1
ATOM 3835 C CA . HIS B 1 178 ? -8.039 37.375 -3.85 1 94.44 178 HIS B CA 1
ATOM 3836 C C . HIS B 1 178 ? -9.078 36.375 -4.309 1 94.44 178 HIS B C 1
ATOM 3838 O O . HIS B 1 178 ? -9.914 36.656 -5.16 1 94.44 178 HIS B O 1
ATOM 3844 N N . GLY B 1 179 ? -9 35.156 -3.875 1 94.88 179 GLY B N 1
ATOM 3845 C CA . GLY B 1 179 ? -10.039 34.156 -4.074 1 94.88 179 GLY B CA 1
ATOM 3846 C C . GLY B 1 179 ? -9.977 33.5 -5.438 1 94.88 179 GLY B C 1
ATOM 3847 O O . GLY B 1 179 ? -10.758 32.594 -5.73 1 94.88 179 GLY B O 1
ATOM 3848 N N . ASP B 1 180 ? -9.078 33.844 -6.301 1 96.31 180 ASP B N 1
ATOM 3849 C CA . ASP B 1 180 ? -8.953 33.281 -7.645 1 96.31 180 ASP B CA 1
ATOM 3850 C C . ASP B 1 180 ? -8.078 32.031 -7.641 1 96.31 180 ASP B C 1
ATOM 3852 O O . ASP B 1 180 ? -6.867 32.125 -7.867 1 96.31 180 ASP B O 1
ATOM 3856 N N . LEU B 1 181 ? -8.688 30.922 -7.539 1 97.81 181 LEU B N 1
ATOM 3857 C CA . LEU B 1 181 ? -7.957 29.656 -7.43 1 97.81 181 LEU B CA 1
ATOM 3858 C C . LEU B 1 181 ? -7.344 29.266 -8.766 1 97.81 181 LEU B C 1
ATOM 3860 O O . LEU B 1 181 ? -6.32 28.594 -8.812 1 97.81 181 LEU B O 1
ATOM 3864 N N . THR B 1 182 ? -7.973 29.672 -9.859 1 97.75 182 THR B N 1
ATOM 3865 C CA . THR B 1 182 ? -7.426 29.375 -11.18 1 97.75 182 THR B CA 1
ATOM 3866 C C . THR B 1 182 ? -6.086 30.078 -11.375 1 97.75 182 THR B C 1
ATOM 3868 O O . THR B 1 182 ? -5.125 29.469 -11.859 1 97.75 182 THR B O 1
ATOM 3871 N N . LEU B 1 183 ? -6.133 31.328 -11.008 1 97.69 183 LEU B N 1
ATOM 3872 C CA . LEU B 1 183 ? -4.891 32.094 -11.07 1 97.69 183 LEU B CA 1
ATOM 3873 C C . LEU B 1 183 ? -3.83 31.469 -10.156 1 97.69 183 LEU B C 1
ATOM 3875 O O . LEU B 1 183 ? -2.67 31.328 -10.555 1 97.69 183 LEU B O 1
ATOM 3879 N N . ALA B 1 184 ? -4.203 31.156 -8.938 1 98.44 184 ALA B N 1
ATOM 3880 C CA . ALA B 1 184 ? -3.293 30.531 -7.98 1 98.44 184 ALA B CA 1
ATOM 3881 C C . ALA B 1 184 ? -2.736 29.219 -8.523 1 98.44 184 ALA B C 1
ATOM 3883 O O . ALA B 1 184 ? -1.55 28.938 -8.359 1 98.44 184 ALA B O 1
ATOM 3884 N N . ASP B 1 185 ? -3.572 28.453 -9.172 1 98.69 185 ASP B N 1
ATOM 3885 C CA . ASP B 1 185 ? -3.205 27.141 -9.688 1 98.69 185 ASP B CA 1
ATOM 3886 C C . ASP B 1 185 ? -2.096 27.25 -10.734 1 98.69 185 ASP B C 1
ATOM 3888 O O . ASP B 1 185 ? -1.25 26.359 -10.844 1 98.69 185 ASP B O 1
ATOM 3892 N N . LYS B 1 186 ? -2.127 28.312 -11.5 1 98.38 186 LYS B N 1
ATOM 3893 C CA . LYS B 1 186 ? -1.087 28.531 -12.5 1 98.38 186 LYS B CA 1
ATOM 3894 C C . LYS B 1 186 ? 0.276 28.734 -11.844 1 98.38 186 LYS B C 1
ATOM 3896 O O . LYS B 1 186 ? 1.311 28.453 -12.453 1 98.38 186 LYS B O 1
ATOM 3901 N N . GLN B 1 187 ? 0.271 29.125 -10.625 1 98.44 187 GLN B N 1
ATOM 3902 C CA . GLN B 1 187 ? 1.504 29.375 -9.883 1 98.44 187 GLN B CA 1
ATOM 3903 C C . GLN B 1 187 ? 1.996 28.109 -9.188 1 98.44 187 GLN B C 1
ATOM 3905 O O . GLN B 1 187 ? 3.164 28.016 -8.805 1 98.44 187 GLN B O 1
ATOM 3910 N N . ALA B 1 188 ? 1.104 27.172 -8.961 1 98.56 188 ALA B N 1
ATOM 3911 C CA . ALA B 1 188 ? 1.418 25.969 -8.203 1 98.56 188 ALA B CA 1
ATOM 3912 C C . ALA B 1 188 ? 2.121 24.938 -9.086 1 98.56 188 ALA B C 1
ATOM 3914 O O . ALA B 1 188 ? 1.621 23.828 -9.273 1 98.56 188 ALA B O 1
ATOM 3915 N N . THR B 1 189 ? 3.273 25.328 -9.547 1 98.56 189 THR B N 1
ATOM 3916 C CA . THR B 1 189 ? 4.109 24.484 -10.398 1 98.56 189 THR B CA 1
ATOM 3917 C C . THR B 1 189 ? 4.879 23.469 -9.555 1 98.56 189 THR B C 1
ATOM 3919 O O . THR B 1 189 ? 4.777 23.469 -8.328 1 98.56 189 THR B O 1
ATOM 3922 N N . VAL B 1 190 ? 5.609 22.594 -10.211 1 98.75 190 VAL B N 1
ATOM 3923 C CA . VAL B 1 190 ? 6.477 21.641 -9.531 1 98.75 190 VAL B CA 1
ATOM 3924 C C . VAL B 1 190 ? 7.457 22.391 -8.625 1 98.75 190 VAL B C 1
ATOM 3926 O O . VAL B 1 190 ? 7.648 22.016 -7.465 1 98.75 190 VAL B O 1
ATOM 3929 N N . ASP B 1 191 ? 8.031 23.469 -9.109 1 98.69 191 ASP B N 1
ATOM 3930 C CA . ASP B 1 191 ? 8.992 24.266 -8.344 1 98.69 191 ASP B CA 1
ATOM 3931 C C . ASP B 1 191 ? 8.328 24.891 -7.121 1 98.69 191 ASP B C 1
ATOM 3933 O O . ASP B 1 191 ? 8.945 25.016 -6.062 1 98.69 191 ASP B O 1
ATOM 3937 N N . PHE B 1 192 ? 7.105 25.344 -7.32 1 98.75 192 PHE B N 1
ATOM 3938 C CA . PHE B 1 192 ? 6.332 25.891 -6.211 1 98.75 192 PHE B CA 1
ATOM 3939 C C . PHE B 1 192 ? 6.246 24.891 -5.062 1 98.75 192 PHE B C 1
ATOM 3941 O O . PHE B 1 192 ? 6.566 25.219 -3.918 1 98.75 192 PHE B O 1
ATOM 3948 N N . TRP B 1 193 ? 5.895 23.719 -5.363 1 98.88 193 TRP B N 1
ATOM 3949 C CA . TRP B 1 193 ? 5.727 22.688 -4.348 1 98.88 193 TRP B CA 1
ATOM 3950 C C . TRP B 1 193 ? 7.074 22.281 -3.758 1 98.88 193 TRP B C 1
ATOM 3952 O O . TRP B 1 193 ? 7.191 22.078 -2.549 1 98.88 193 TRP B O 1
ATOM 3962 N N . LEU B 1 194 ? 8.086 22.156 -4.574 1 98.81 194 LEU B N 1
ATOM 3963 C CA . LEU B 1 194 ? 9.414 21.812 -4.078 1 98.81 194 LEU B CA 1
ATOM 3964 C C . LEU B 1 194 ? 9.898 22.844 -3.068 1 98.81 194 LEU B C 1
ATOM 3966 O O . LEU B 1 194 ? 10.586 22.5 -2.102 1 98.81 194 LEU B O 1
ATOM 3970 N N . SER B 1 195 ? 9.578 24.062 -3.305 1 98.69 195 SER B N 1
ATOM 3971 C CA . SER B 1 195 ? 9.961 25.109 -2.369 1 98.69 195 SER B CA 1
ATOM 3972 C C . SER B 1 195 ? 9.305 24.906 -1.007 1 98.69 195 SER B C 1
ATOM 3974 O O . SER B 1 195 ? 9.953 25.062 0.03 1 98.69 195 SER B O 1
ATOM 3976 N N . ILE B 1 196 ? 8.078 24.547 -1.013 1 98.62 196 ILE B N 1
ATOM 3977 C CA . ILE B 1 196 ? 7.352 24.281 0.224 1 98.62 196 ILE B CA 1
ATOM 3978 C C . ILE B 1 196 ? 7.965 23.078 0.928 1 98.62 196 ILE B C 1
ATOM 3980 O O . ILE B 1 196 ? 8.203 23.109 2.139 1 98.62 196 ILE B O 1
ATOM 3984 N N . PHE B 1 197 ? 8.266 22.047 0.175 1 98.75 197 PHE B N 1
ATOM 3985 C CA . PHE B 1 197 ? 8.836 20.828 0.739 1 98.75 197 PHE B CA 1
ATOM 3986 C C . PHE B 1 197 ? 10.195 21.109 1.362 1 98.75 197 PHE B C 1
ATOM 3988 O O . PHE B 1 197 ? 10.508 20.594 2.436 1 98.75 197 PHE B O 1
ATOM 3995 N N . ASN B 1 198 ? 10.93 21.906 0.681 1 98.38 198 ASN B N 1
ATOM 3996 C CA . ASN B 1 198 ? 12.25 22.234 1.207 1 98.38 198 ASN B CA 1
ATOM 3997 C C . ASN B 1 198 ? 12.148 23 2.525 1 98.38 198 ASN B C 1
ATOM 3999 O O . ASN B 1 198 ? 12.93 22.766 3.449 1 98.38 198 ASN B O 1
ATOM 4003 N N . LYS B 1 199 ? 11.234 23.906 2.617 1 98.31 199 LYS B N 1
ATOM 4004 C CA . LYS B 1 199 ? 11.016 24.625 3.871 1 98.31 199 LYS B CA 1
ATOM 4005 C C . LYS B 1 199 ? 10.617 23.656 4.988 1 98.31 199 LYS B C 1
ATOM 4007 O O . LYS B 1 199 ? 11.148 23.734 6.098 1 98.31 199 LYS B O 1
ATOM 4012 N N . LEU B 1 200 ? 9.742 22.781 4.684 1 98.38 200 LEU B N 1
ATOM 4013 C CA . LEU B 1 200 ? 9.273 21.797 5.66 1 98.38 200 LEU B CA 1
ATOM 4014 C C . LEU B 1 200 ? 10.422 20.906 6.121 1 98.38 200 LEU B C 1
ATOM 4016 O O . LEU B 1 200 ? 10.562 20.625 7.316 1 98.38 200 LEU B O 1
ATOM 4020 N N . LYS B 1 201 ? 11.18 20.453 5.16 1 97.5 201 LYS B N 1
ATOM 4021 C CA . LYS B 1 201 ? 12.289 19.562 5.445 1 97.5 201 LYS B CA 1
ATOM 4022 C C . LYS B 1 201 ? 13.266 20.172 6.438 1 97.5 201 LYS B C 1
ATOM 4024 O O . LYS B 1 201 ? 13.805 19.484 7.305 1 97.5 201 LYS B O 1
ATOM 4029 N N . ARG B 1 202 ? 13.438 21.469 6.402 1 97.12 202 ARG B N 1
ATOM 4030 C CA . ARG B 1 202 ? 14.375 22.172 7.27 1 97.12 202 ARG B CA 1
ATOM 4031 C C . ARG B 1 202 ? 13.844 22.266 8.695 1 97.12 202 ARG B C 1
ATOM 4033 O O . ARG B 1 202 ? 14.586 22.594 9.617 1 97.12 202 ARG B O 1
ATOM 4040 N N . MET B 1 203 ? 12.578 21.984 8.836 1 97.5 203 MET B N 1
ATOM 4041 C CA . MET B 1 203 ? 11.938 22.219 10.133 1 97.5 203 MET B CA 1
ATOM 4042 C C . MET B 1 203 ? 11.719 20.891 10.859 1 97.5 203 MET B C 1
ATOM 4044 O O . MET B 1 203 ? 11.117 20.875 11.938 1 97.5 203 MET B O 1
ATOM 4048 N N . THR B 1 204 ? 12.133 19.781 10.258 1 96.44 204 THR B N 1
ATOM 4049 C CA . THR B 1 204 ? 11.844 18.5 10.898 1 96.44 204 THR B CA 1
ATOM 4050 C C . THR B 1 204 ? 13.078 17.594 10.875 1 96.44 204 THR B C 1
ATOM 4052 O O . THR B 1 204 ? 13.953 17.75 10.023 1 96.44 204 THR B O 1
ATOM 4055 N N . ASN B 1 205 ? 13.07 16.641 11.812 1 93 205 ASN B N 1
ATOM 4056 C CA . ASN B 1 205 ? 14.219 15.75 11.883 1 93 205 ASN B CA 1
ATOM 4057 C C . ASN B 1 205 ? 13.797 14.289 11.852 1 93 205 ASN B C 1
ATOM 4059 O O . ASN B 1 205 ? 14.641 13.391 11.875 1 93 205 ASN B O 1
ATOM 4063 N N . LYS B 1 206 ? 12.539 14.078 11.82 1 94.25 206 LYS B N 1
ATOM 4064 C CA . LYS B 1 206 ? 12.133 12.672 11.859 1 94.25 206 LYS B CA 1
ATOM 4065 C C . LYS B 1 206 ? 10.977 12.406 10.891 1 94.25 206 LYS B C 1
ATOM 4067 O O . LYS B 1 206 ? 11.102 11.578 9.992 1 94.25 206 LYS B O 1
ATOM 4072 N N . TYR B 1 207 ? 9.914 13.164 11.102 1 96.19 207 TYR B N 1
ATOM 4073 C CA . TYR B 1 207 ? 8.727 12.914 10.297 1 96.19 207 TYR B CA 1
ATOM 4074 C C . TYR B 1 207 ? 8.469 14.062 9.328 1 96.19 207 TYR B C 1
ATOM 4076 O O . TYR B 1 207 ? 8.5 15.234 9.719 1 96.19 207 TYR B O 1
ATOM 4084 N N . PHE B 1 208 ? 8.328 13.766 8.109 1 97.31 208 PHE B N 1
ATOM 4085 C CA . PHE B 1 208 ? 7.855 14.672 7.07 1 97.31 208 PHE B CA 1
ATOM 4086 C C . PHE B 1 208 ? 6.363 14.484 6.82 1 97.31 208 PHE B C 1
ATOM 4088 O O . PHE B 1 208 ? 5.965 13.617 6.035 1 97.31 208 PHE B O 1
ATOM 4095 N N . SER B 1 209 ? 5.531 15.289 7.508 1 98 209 SER B N 1
ATOM 4096 C CA . SER B 1 209 ? 4.098 15.047 7.633 1 98 209 SER B CA 1
ATOM 4097 C C . SER B 1 209 ? 3.301 15.945 6.695 1 98 209 SER B C 1
ATOM 4099 O O . SER B 1 209 ? 3.316 17.172 6.836 1 98 209 SER B O 1
ATOM 4101 N N . LEU B 1 210 ? 2.613 15.336 5.777 1 98.56 210 LEU B N 1
ATOM 4102 C CA . LEU B 1 210 ? 1.843 16.062 4.777 1 98.56 210 LEU B CA 1
ATOM 4103 C C . LEU B 1 210 ? 0.375 15.656 4.816 1 98.56 210 LEU B C 1
ATOM 4105 O O . LEU B 1 210 ? 0.056 14.492 5.078 1 98.56 210 LEU B O 1
ATOM 4109 N N . ARG B 1 211 ? -0.442 16.609 4.539 1 98.62 211 ARG B N 1
ATOM 4110 C CA . ARG B 1 211 ? -1.88 16.438 4.367 1 98.62 211 ARG B CA 1
ATOM 4111 C C . ARG B 1 211 ? -2.371 17.141 3.105 1 98.62 211 ARG B C 1
ATOM 4113 O O . ARG B 1 211 ? -1.823 18.156 2.707 1 98.62 211 ARG B O 1
ATOM 4120 N N . PHE B 1 212 ? -3.451 16.547 2.516 1 98.81 212 PHE B N 1
ATOM 4121 C CA . PHE B 1 212 ? -3.879 17.172 1.272 1 98.81 212 PHE B CA 1
ATOM 4122 C C . PHE B 1 212 ? -5.352 16.891 1.001 1 98.81 212 PHE B C 1
ATOM 4124 O O . PHE B 1 212 ? -5.844 15.805 1.284 1 98.81 212 PHE B O 1
ATOM 4131 N N . SER B 1 213 ? -6 17.766 0.525 1 98.38 213 SER B N 1
ATOM 4132 C CA . SER B 1 213 ? -7.281 17.719 -0.176 1 98.38 213 SER B CA 1
ATOM 4133 C C . SER B 1 213 ? -7.367 18.828 -1.226 1 98.38 213 SER B C 1
ATOM 4135 O O . SER B 1 213 ? -6.59 19.781 -1.197 1 98.38 213 SER B O 1
ATOM 4137 N N . GLN B 1 214 ? -8.281 18.656 -2.152 1 98.75 214 GLN B N 1
ATOM 4138 C CA . GLN B 1 214 ? -8.602 19.781 -3.023 1 98.75 214 GLN B CA 1
ATOM 4139 C C . GLN B 1 214 ? -9.711 20.641 -2.426 1 98.75 214 GLN B C 1
ATOM 4141 O O . GLN B 1 214 ? -10.43 20.203 -1.529 1 98.75 214 GLN B O 1
ATOM 4146 N N . ILE B 1 215 ? -9.719 21.875 -2.969 1 98.56 215 ILE B N 1
ATOM 4147 C CA . ILE B 1 215 ? -10.672 22.797 -2.371 1 98.56 215 ILE B CA 1
ATOM 4148 C C . ILE B 1 215 ? -11.312 23.656 -3.463 1 98.56 215 ILE B C 1
ATOM 4150 O O . ILE B 1 215 ? -10.789 23.75 -4.574 1 98.56 215 ILE B O 1
ATOM 4154 N N . ILE B 1 216 ? -12.445 24.156 -3.113 1 97.75 216 ILE B N 1
ATOM 4155 C CA . ILE B 1 216 ? -13.031 25.312 -3.781 1 97.75 216 ILE B CA 1
ATOM 4156 C C . ILE B 1 216 ? -13.109 26.484 -2.807 1 97.75 216 ILE B C 1
ATOM 4158 O O . ILE B 1 216 ? -12.945 26.312 -1.598 1 97.75 216 ILE B O 1
ATOM 4162 N N . SER B 1 217 ? -13.18 27.656 -3.344 1 95.56 217 SER B N 1
ATOM 4163 C CA . SER B 1 217 ? -13.281 28.844 -2.486 1 95.56 217 SER B CA 1
ATOM 4164 C C . SER B 1 217 ? -14.578 29.594 -2.734 1 95.56 217 SER B C 1
ATOM 4166 O O . SER B 1 217 ? -15.172 29.484 -3.811 1 95.56 217 SER B O 1
ATOM 4168 N N . PHE B 1 218 ? -15.008 30.203 -1.723 1 92.94 218 PHE B N 1
ATOM 4169 C CA . PHE B 1 218 ? -16.172 31.078 -1.832 1 92.94 218 PHE B CA 1
ATOM 4170 C C . PHE B 1 218 ? -16.016 32.281 -0.918 1 92.94 218 PHE B C 1
ATOM 4172 O O . PHE B 1 218 ? -15.312 32.219 0.09 1 92.94 218 PHE B O 1
ATOM 4179 N N . ARG B 1 219 ? -16.656 33.344 -1.304 1 90.5 219 ARG B N 1
ATOM 4180 C CA . ARG B 1 219 ? -16.594 34.562 -0.522 1 90.5 219 ARG B CA 1
ATOM 4181 C C . ARG B 1 219 ? -17.719 34.625 0.506 1 90.5 219 ARG B C 1
ATOM 4183 O O . ARG B 1 219 ? -18.875 34.312 0.188 1 90.5 219 ARG B O 1
ATOM 4190 N N . PHE B 1 220 ? -17.281 34.781 1.659 1 89.56 220 PHE B N 1
ATOM 4191 C CA . PHE B 1 220 ? -18.219 35.031 2.744 1 89.56 220 PHE B CA 1
ATOM 4192 C C . PHE B 1 220 ? -17.953 36.406 3.379 1 89.56 220 PHE B C 1
ATOM 4194 O O . PHE B 1 220 ? -17.016 36.562 4.148 1 89.56 220 PHE B O 1
ATOM 4201 N N . ARG B 1 221 ? -18.797 37.375 3.09 1 90.56 221 ARG B N 1
ATOM 4202 C CA . ARG B 1 221 ? -18.594 38.75 3.498 1 90.56 221 ARG B CA 1
ATOM 4203 C C . ARG B 1 221 ? -17.281 39.281 2.963 1 90.56 221 ARG B C 1
ATOM 4205 O O . ARG B 1 221 ? -17.031 39.281 1.753 1 90.56 221 ARG B O 1
ATOM 4212 N N . THR B 1 222 ? -16.328 39.594 3.947 1 88.25 222 THR B N 1
ATOM 4213 C CA . THR B 1 222 ? -15.07 40.156 3.504 1 88.25 222 THR B CA 1
ATOM 4214 C C . THR B 1 222 ? -13.969 39.125 3.445 1 88.25 222 THR B C 1
ATOM 4216 O O . THR B 1 222 ? -12.836 39.406 3.068 1 88.25 222 THR B O 1
ATOM 4219 N N . PHE B 1 223 ? -14.375 37.875 3.75 1 90.81 223 PHE B N 1
ATOM 4220 C CA . PHE B 1 223 ? -13.367 36.812 3.846 1 90.81 223 PHE B CA 1
ATOM 4221 C C . PHE B 1 223 ? -13.578 35.781 2.762 1 90.81 223 PHE B C 1
ATOM 4223 O O . PHE B 1 223 ? -14.703 35.531 2.316 1 90.81 223 PHE B O 1
ATOM 4230 N N . ILE B 1 224 ? -12.445 35.219 2.307 1 92.31 224 ILE B N 1
ATOM 4231 C CA . ILE B 1 224 ? -12.492 34.031 1.439 1 92.31 224 ILE B CA 1
ATOM 4232 C C . ILE B 1 224 ? -12.453 32.781 2.285 1 92.31 224 ILE B C 1
ATOM 4234 O O . ILE B 1 224 ? -11.57 32.625 3.127 1 92.31 224 ILE B O 1
ATOM 4238 N N . MET B 1 225 ? -13.398 31.938 2.082 1 94.12 225 MET B N 1
ATOM 4239 C CA . MET B 1 225 ? -13.453 30.641 2.762 1 94.12 225 MET B CA 1
ATOM 4240 C C . MET B 1 225 ? -13.219 29.5 1.777 1 94.12 225 MET B C 1
ATOM 4242 O O . MET B 1 225 ? -13.32 29.688 0.564 1 94.12 225 MET B O 1
ATOM 4246 N N . LYS B 1 226 ? -12.805 28.422 2.346 1 95.56 226 LYS B N 1
ATOM 4247 C CA . LYS B 1 226 ? -12.594 27.266 1.492 1 95.56 226 LYS B CA 1
ATOM 4248 C C . LYS B 1 226 ? -13.414 26.062 1.976 1 95.56 226 LYS B C 1
ATOM 4250 O O . LYS B 1 226 ? -13.789 26 3.148 1 95.56 226 LYS B O 1
ATOM 4255 N N . LYS B 1 227 ? -13.727 25.234 1.033 1 96.62 227 LYS B N 1
ATOM 4256 C CA . LYS B 1 227 ? -14.367 23.953 1.288 1 96.62 227 LYS B CA 1
ATOM 4257 C C . LYS B 1 227 ? -13.609 22.812 0.6 1 96.62 227 LYS B C 1
ATOM 4259 O O . LYS B 1 227 ? -13.258 22.922 -0.576 1 96.62 227 LYS B O 1
ATOM 4264 N N . ARG B 1 228 ? -13.359 21.797 1.376 1 97.88 228 ARG B N 1
ATOM 4265 C CA . ARG B 1 228 ? -12.688 20.641 0.791 1 97.88 228 ARG B CA 1
ATOM 4266 C C . ARG B 1 228 ? -13.641 19.844 -0.094 1 97.88 228 ARG B C 1
ATOM 4268 O O . ARG B 1 228 ? -14.805 19.656 0.252 1 97.88 228 ARG B O 1
ATOM 4275 N N . VAL B 1 229 ? -13.156 19.438 -1.226 1 98.31 229 VAL B N 1
ATOM 4276 C CA . VAL B 1 229 ? -13.93 18.672 -2.197 1 98.31 229 VAL B CA 1
ATOM 4277 C C . VAL B 1 229 ? -13.148 17.422 -2.627 1 98.31 229 VAL B C 1
ATOM 4279 O O . VAL B 1 229 ? -11.945 17.328 -2.371 1 98.31 229 VAL B O 1
ATOM 4282 N N . PRO B 1 230 ? -13.852 16.453 -3.188 1 97.19 230 PRO B N 1
ATOM 4283 C CA . PRO B 1 230 ? -13.148 15.25 -3.662 1 97.19 230 PRO B CA 1
ATOM 4284 C C . PRO B 1 230 ? -12.102 15.562 -4.727 1 97.19 230 PRO B C 1
ATOM 4286 O O . PRO B 1 230 ? -12.18 16.594 -5.391 1 97.19 230 PRO B O 1
ATOM 4289 N N . LEU B 1 231 ? -11.148 14.75 -4.887 1 97.5 231 LEU B N 1
ATOM 4290 C CA . LEU B 1 231 ? -10.133 14.914 -5.922 1 97.5 231 LEU B CA 1
ATOM 4291 C C . LEU B 1 231 ? -10.781 15.031 -7.301 1 97.5 231 LEU B C 1
ATOM 4293 O O . LEU B 1 231 ? -11.734 14.312 -7.609 1 97.5 231 LEU B O 1
ATOM 4297 N N . GLY B 1 232 ? -10.266 15.883 -8.031 1 97.19 232 GLY B N 1
ATOM 4298 C CA . GLY B 1 232 ? -10.781 16.109 -9.367 1 97.19 232 GLY B CA 1
ATOM 4299 C C . GLY B 1 232 ? -11.859 17.172 -9.422 1 97.19 232 GLY B C 1
ATOM 4300 O O . GLY B 1 232 ? -12.297 17.578 -10.5 1 97.19 232 GLY B O 1
ATOM 4301 N N . LYS B 1 233 ? -12.289 17.703 -8.273 1 97.69 233 LYS B N 1
ATOM 4302 C CA . LYS B 1 233 ? -13.414 18.625 -8.25 1 97.69 233 LYS B CA 1
ATOM 4303 C C . LYS B 1 233 ? -12.969 20.016 -7.777 1 97.69 233 LYS B C 1
ATOM 4305 O O . LYS B 1 233 ? -13.805 20.891 -7.543 1 97.69 233 LYS B O 1
ATOM 4310 N N . GLY B 1 234 ? -11.656 20.188 -7.562 1 98.38 234 GLY B N 1
ATOM 4311 C CA . GLY B 1 234 ? -11.195 21.469 -7.066 1 98.38 234 GLY B CA 1
ATOM 4312 C C . GLY B 1 234 ? -9.727 21.719 -7.32 1 98.38 234 GLY B C 1
ATOM 4313 O O . GLY B 1 234 ? -9.164 21.234 -8.305 1 98.38 234 GLY B O 1
ATOM 4314 N N . TYR B 1 235 ? -9.148 22.672 -6.543 1 98.56 235 TYR B N 1
ATOM 4315 C CA . TYR B 1 235 ? -7.762 23.109 -6.676 1 98.56 235 TYR B CA 1
ATOM 4316 C C . TYR B 1 235 ? -6.973 22.828 -5.402 1 98.56 235 TYR B C 1
ATOM 4318 O O . TYR B 1 235 ? -7.555 22.688 -4.32 1 98.56 235 TYR B O 1
ATOM 4326 N N . PRO B 1 236 ? -5.656 22.75 -5.504 1 98.75 236 PRO B N 1
ATOM 4327 C CA . PRO B 1 236 ? -4.812 22.859 -6.699 1 98.75 236 PRO B CA 1
ATOM 4328 C C . PRO B 1 236 ? -4.836 21.594 -7.559 1 98.75 236 PRO B C 1
ATOM 4330 O O . PRO B 1 236 ? -5.281 20.547 -7.098 1 98.75 236 PRO B O 1
ATOM 4333 N N . SER B 1 237 ? -4.434 21.797 -8.836 1 98.56 237 SER B N 1
ATOM 4334 C CA . SER B 1 237 ? -4.254 20.625 -9.688 1 98.56 237 SER B CA 1
ATOM 4335 C C . SER B 1 237 ? -3.301 19.625 -9.047 1 98.56 237 SER B C 1
ATOM 4337 O O . SER B 1 237 ? -2.287 20 -8.461 1 98.56 237 SER B O 1
ATOM 4339 N N . LEU B 1 238 ? -3.607 18.406 -9.203 1 98.31 238 LEU B N 1
ATOM 4340 C CA . LEU B 1 238 ? -2.896 17.328 -8.516 1 98.31 238 LEU B CA 1
ATOM 4341 C C . LEU B 1 238 ? -1.574 17.031 -9.203 1 98.31 238 LEU B C 1
ATOM 4343 O O . LEU B 1 238 ? -0.599 16.656 -8.547 1 98.31 238 LEU B O 1
ATOM 4347 N N . GLU B 1 239 ? -1.488 17.188 -10.516 1 98 239 GLU B N 1
ATOM 4348 C CA . GLU B 1 239 ? -0.38 16.656 -11.312 1 98 239 GLU B CA 1
ATOM 4349 C C . GLU B 1 239 ? 0.942 17.312 -10.898 1 98 239 GLU B C 1
ATOM 4351 O O . GLU B 1 239 ? 1.919 16.609 -10.625 1 98 239 GLU B O 1
ATOM 4356 N N . PRO B 1 240 ? 1.008 18.688 -10.805 1 98.75 240 PRO B N 1
ATOM 4357 C CA . PRO B 1 240 ? 2.277 19.281 -10.383 1 98.75 240 PRO B CA 1
ATOM 4358 C C . PRO B 1 240 ? 2.672 18.875 -8.961 1 98.75 240 PRO B C 1
ATOM 4360 O O . PRO B 1 240 ? 3.857 18.688 -8.68 1 98.75 240 PRO B O 1
ATOM 4363 N N . LEU B 1 241 ? 1.713 18.812 -8.125 1 98.81 241 LEU B N 1
ATOM 4364 C CA . LEU B 1 241 ? 1.977 18.391 -6.754 1 98.81 241 LEU B CA 1
ATOM 4365 C C . LEU B 1 241 ? 2.518 16.969 -6.715 1 98.81 241 LEU B C 1
ATOM 4367 O O . LEU B 1 241 ? 3.523 16.688 -6.055 1 98.81 241 LEU B O 1
ATOM 4371 N N . ALA B 1 242 ? 1.851 16.094 -7.441 1 98.5 242 ALA B N 1
ATOM 4372 C CA . ALA B 1 242 ? 2.248 14.688 -7.469 1 98.5 242 ALA B CA 1
ATOM 4373 C C . ALA B 1 242 ? 3.664 14.531 -8.016 1 98.5 242 ALA B C 1
ATOM 4375 O O . ALA B 1 242 ? 4.457 13.742 -7.488 1 98.5 242 ALA B O 1
ATOM 4376 N N . GLU B 1 243 ? 3.943 15.227 -9.039 1 98.44 243 GLU B N 1
ATOM 4377 C CA . GLU B 1 243 ? 5.277 15.18 -9.633 1 98.44 243 GLU B CA 1
ATOM 4378 C C . GLU B 1 243 ? 6.332 15.68 -8.648 1 98.44 243 GLU B C 1
ATOM 4380 O O . GLU B 1 243 ? 7.379 15.047 -8.477 1 98.44 243 GLU B O 1
ATOM 4385 N N . ALA B 1 244 ? 6.039 16.766 -8.008 1 98.69 244 ALA B N 1
ATOM 4386 C CA . ALA B 1 244 ? 6.973 17.328 -7.035 1 98.69 244 ALA B CA 1
ATOM 4387 C C . ALA B 1 244 ? 7.199 16.375 -5.871 1 98.69 244 ALA B C 1
ATOM 4389 O O . ALA B 1 244 ? 8.336 16.188 -5.422 1 98.69 244 ALA B O 1
ATOM 4390 N N . LEU B 1 245 ? 6.133 15.836 -5.414 1 98.06 245 LEU B N 1
ATOM 4391 C CA . LEU B 1 245 ? 6.238 14.906 -4.297 1 98.06 245 LEU B CA 1
ATOM 4392 C C . LEU B 1 245 ? 7.047 13.672 -4.684 1 98.06 245 LEU B C 1
ATOM 4394 O O . LEU B 1 245 ? 7.902 13.219 -3.92 1 98.06 245 LEU B O 1
ATOM 4398 N N . ALA B 1 246 ? 6.75 13.117 -5.848 1 97.12 246 ALA B N 1
ATOM 4399 C CA . ALA B 1 246 ? 7.496 11.969 -6.348 1 97.12 246 ALA B CA 1
ATOM 4400 C C . ALA B 1 246 ? 8.992 12.258 -6.387 1 97.12 246 ALA B C 1
ATOM 4402 O O . ALA B 1 246 ? 9.797 11.469 -5.879 1 97.12 246 ALA B O 1
ATOM 4403 N N . LEU B 1 247 ? 9.312 13.359 -6.93 1 96.81 247 LEU B N 1
ATOM 4404 C CA . LEU B 1 247 ? 10.703 13.773 -7.051 1 96.81 247 LEU B CA 1
ATOM 4405 C C . LEU B 1 247 ? 11.328 13.984 -5.676 1 96.81 247 LEU B C 1
ATOM 4407 O O . LEU B 1 247 ? 12.438 13.516 -5.41 1 96.81 247 LEU B O 1
ATOM 4411 N N . PHE B 1 248 ? 10.648 14.664 -4.852 1 97.44 248 PHE B N 1
ATOM 4412 C CA . PHE B 1 248 ? 11.18 15.031 -3.539 1 97.44 248 PHE B CA 1
ATOM 4413 C C . PHE B 1 248 ? 11.398 13.789 -2.684 1 97.44 248 PHE B C 1
ATOM 4415 O O . PHE B 1 248 ? 12.438 13.656 -2.025 1 97.44 248 PHE B O 1
ATOM 4422 N N . LEU B 1 249 ? 10.484 12.906 -2.699 1 95.19 249 LEU B N 1
ATOM 4423 C CA . LEU B 1 249 ? 10.578 11.68 -1.907 1 95.19 249 LEU B CA 1
ATOM 4424 C C . LEU B 1 249 ? 11.773 10.844 -2.346 1 95.19 249 LEU B C 1
ATOM 4426 O O . LEU B 1 249 ? 12.508 10.312 -1.507 1 95.19 249 LEU B O 1
ATOM 4430 N N . THR B 1 250 ? 11.961 10.703 -3.623 1 94.19 250 THR B N 1
ATOM 4431 C CA . THR B 1 250 ? 13.016 9.828 -4.133 1 94.19 250 THR B CA 1
ATOM 4432 C C . THR B 1 250 ? 14.375 10.516 -4.07 1 94.19 250 THR B C 1
ATOM 4434 O O . THR B 1 250 ? 15.258 10.086 -3.336 1 94.19 250 THR B O 1
ATOM 4437 N N . ARG B 1 251 ? 14.461 11.648 -4.629 1 94.12 251 ARG B N 1
ATOM 4438 C CA . ARG B 1 251 ? 15.742 12.344 -4.754 1 94.12 251 ARG B CA 1
ATOM 4439 C C . ARG B 1 251 ? 16.141 12.992 -3.434 1 94.12 251 ARG B C 1
ATOM 4441 O O . ARG B 1 251 ? 17.234 12.742 -2.918 1 94.12 251 ARG B O 1
ATOM 4448 N N . ASP B 1 252 ? 15.258 13.773 -2.871 1 95.31 252 ASP B N 1
ATOM 4449 C CA . ASP B 1 252 ? 15.648 14.664 -1.783 1 95.31 252 ASP B CA 1
ATOM 4450 C C . ASP B 1 252 ? 15.547 13.961 -0.432 1 95.31 252 ASP B C 1
ATOM 4452 O O . ASP B 1 252 ? 16.141 14.414 0.554 1 95.31 252 ASP B O 1
ATOM 4456 N N . LEU B 1 253 ? 14.82 12.891 -0.354 1 94.88 253 LEU B N 1
ATOM 4457 C CA . LEU B 1 253 ? 14.719 12.18 0.917 1 94.88 253 LEU B CA 1
ATOM 4458 C C . LEU B 1 253 ? 15.461 10.844 0.853 1 94.88 253 LEU B C 1
ATOM 4460 O O . LEU B 1 253 ? 16.438 10.641 1.565 1 94.88 253 LEU B O 1
ATOM 4464 N N . TYR B 1 254 ? 15.094 9.969 -0.042 1 92.31 254 TYR B N 1
ATOM 4465 C CA . TYR B 1 254 ? 15.633 8.617 -0.066 1 92.31 254 TYR B CA 1
ATOM 4466 C C . TYR B 1 254 ? 17.094 8.617 -0.511 1 92.31 254 TYR B C 1
ATOM 4468 O O . TYR B 1 254 ? 17.984 8.227 0.251 1 92.31 254 TYR B O 1
ATOM 4476 N N . TYR B 1 255 ? 17.375 9.125 -1.695 1 93.5 255 TYR B N 1
ATOM 4477 C CA . TYR B 1 255 ? 18.719 9.023 -2.244 1 93.5 255 TYR B CA 1
ATOM 4478 C C . TYR B 1 255 ? 19.672 9.992 -1.551 1 93.5 255 TYR B C 1
ATOM 4480 O O . TYR B 1 255 ? 20.875 9.766 -1.514 1 93.5 255 TYR B O 1
ATOM 4488 N N . ALA B 1 256 ? 19.094 11.008 -0.968 1 93.88 256 ALA B N 1
ATOM 4489 C CA . ALA B 1 256 ? 19.906 11.961 -0.219 1 93.88 256 ALA B CA 1
ATOM 4490 C C . ALA B 1 256 ? 20.219 11.43 1.177 1 93.88 256 ALA B C 1
ATOM 4492 O O . ALA B 1 256 ? 21.047 12 1.896 1 93.88 256 ALA B O 1
ATOM 4493 N N . GLY B 1 257 ? 19.594 10.352 1.619 1 92.12 257 GLY B N 1
ATOM 4494 C CA . GLY B 1 257 ? 19.828 9.789 2.938 1 92.12 257 GLY B CA 1
ATOM 4495 C C . GLY B 1 257 ? 19.359 10.688 4.066 1 92.12 257 GLY B C 1
ATOM 4496 O O . GLY B 1 257 ? 20.094 10.906 5.039 1 92.12 257 GLY B O 1
ATOM 4497 N N . SER B 1 258 ? 18.172 11.273 3.912 1 91.44 258 SER B N 1
ATOM 4498 C CA . SER B 1 258 ? 17.688 12.258 4.883 1 91.44 258 SER B CA 1
ATOM 4499 C C . SER B 1 258 ? 17.328 11.586 6.207 1 91.44 258 SER B C 1
ATOM 4501 O O . SER B 1 258 ? 17.297 12.242 7.25 1 91.44 258 SER B O 1
ATOM 4503 N N . GLY B 1 259 ? 16.953 10.305 6.145 1 90.38 259 GLY B N 1
ATOM 4504 C CA . GLY B 1 259 ? 16.531 9.602 7.344 1 90.38 259 GLY B CA 1
ATOM 4505 C C . GLY B 1 259 ? 15.133 9.977 7.793 1 90.38 259 GLY B C 1
ATOM 4506 O O . GLY B 1 259 ? 14.688 9.578 8.867 1 90.38 259 GLY B O 1
ATOM 4507 N N . LEU B 1 260 ? 14.453 10.734 6.969 1 93.75 260 LEU B N 1
ATOM 4508 C CA . LEU B 1 260 ? 13.109 11.188 7.301 1 93.75 260 LEU B CA 1
ATOM 4509 C C . LEU B 1 260 ? 12.07 10.156 6.867 1 93.75 260 LEU B C 1
ATOM 4511 O O . LEU B 1 260 ? 12.219 9.516 5.824 1 93.75 260 LEU B O 1
ATOM 4515 N N . GLU B 1 261 ? 11.047 10 7.652 1 92.69 261 GLU B N 1
ATOM 4516 C CA . GLU B 1 261 ? 9.867 9.211 7.312 1 92.69 261 GLU B CA 1
ATOM 4517 C C . GLU B 1 261 ? 8.727 10.102 6.844 1 92.69 261 GLU B C 1
ATOM 4519 O O . GLU B 1 261 ? 8.219 10.922 7.609 1 92.69 261 GLU B O 1
ATOM 4524 N N . ALA B 1 262 ? 8.375 9.906 5.648 1 95.38 262 ALA B N 1
ATOM 4525 C CA . ALA B 1 262 ? 7.352 10.781 5.07 1 95.38 262 ALA B CA 1
ATOM 4526 C C . ALA B 1 262 ? 5.988 10.094 5.055 1 95.38 262 ALA B C 1
ATOM 4528 O O . ALA B 1 262 ? 5.906 8.867 4.957 1 95.38 262 ALA B O 1
ATOM 4529 N N . HIS B 1 263 ? 4.961 10.828 5.199 1 96.06 263 HIS B N 1
ATOM 4530 C CA . HIS B 1 263 ? 3.615 10.297 5.023 1 96.06 263 HIS B CA 1
ATOM 4531 C C . HIS B 1 263 ? 2.672 11.359 4.461 1 96.06 263 HIS B C 1
ATOM 4533 O O . HIS B 1 263 ? 2.943 12.555 4.57 1 96.06 263 HIS B O 1
ATOM 4539 N N . LEU B 1 264 ? 1.682 10.922 3.801 1 97.56 264 LEU B N 1
ATOM 4540 C CA . LEU B 1 264 ? 0.651 11.766 3.205 1 97.56 264 LEU B CA 1
ATOM 4541 C C . LEU B 1 264 ? -0.739 11.32 3.643 1 97.56 264 LEU B C 1
ATOM 4543 O O . LEU B 1 264 ? -1.116 10.164 3.441 1 97.56 264 LEU B O 1
ATOM 4547 N N . ILE B 1 265 ? -1.478 12.227 4.234 1 98.5 265 ILE B N 1
ATOM 4548 C CA . ILE B 1 265 ? -2.811 11.938 4.754 1 98.5 265 ILE B CA 1
ATOM 4549 C C . ILE B 1 265 ? -3.859 12.672 3.918 1 98.5 265 ILE B C 1
ATOM 4551 O O . ILE B 1 265 ? -3.818 13.898 3.801 1 98.5 265 ILE B O 1
ATOM 4555 N N . TYR B 1 266 ? -4.758 11.961 3.305 1 98.69 266 TYR B N 1
ATOM 4556 C CA . TYR B 1 266 ? -5.887 12.57 2.613 1 98.69 266 TYR B CA 1
ATOM 4557 C C . TYR B 1 266 ? -6.914 13.102 3.609 1 98.69 266 TYR B C 1
ATOM 4559 O O . TYR B 1 266 ? -7.371 12.367 4.488 1 98.69 266 TYR B O 1
ATOM 4567 N N . THR B 1 267 ? -7.305 14.336 3.428 1 98.25 267 THR B N 1
ATOM 4568 C CA . THR B 1 267 ? -8.164 14.969 4.422 1 98.25 267 THR B CA 1
ATOM 4569 C C . THR B 1 267 ? -9.43 15.516 3.773 1 98.25 267 THR B C 1
ATOM 4571 O O . THR B 1 267 ? -10.094 16.391 4.332 1 98.25 267 THR B O 1
ATOM 4574 N N . GLY B 1 268 ? -9.758 15.039 2.59 1 97.75 268 GLY B N 1
ATOM 4575 C CA . GLY B 1 268 ? -10.969 15.477 1.919 1 97.75 268 GLY B CA 1
ATOM 4576 C C . GLY B 1 268 ? -12.227 14.852 2.494 1 97.75 268 GLY B C 1
ATOM 4577 O O . GLY B 1 268 ? -12.195 14.266 3.578 1 97.75 268 GLY B O 1
ATOM 4578 N N . PRO B 1 269 ? -13.344 15 1.79 1 96.5 269 PRO B N 1
ATOM 4579 C CA . PRO B 1 269 ? -14.633 14.516 2.273 1 96.5 269 PRO B CA 1
ATOM 4580 C C . PRO B 1 269 ? -14.648 13.008 2.504 1 96.5 269 PRO B C 1
ATOM 4582 O O . PRO B 1 269 ? -14.055 12.258 1.729 1 96.5 269 PRO B O 1
ATOM 4585 N N . TRP B 1 270 ? -15.422 12.609 3.504 1 93.5 270 TRP B N 1
ATOM 4586 C CA . TRP B 1 270 ? -15.383 11.234 3.979 1 93.5 270 TRP B CA 1
ATOM 4587 C C . TRP B 1 270 ? -16.094 10.305 3.002 1 93.5 270 TRP B C 1
ATOM 4589 O O . TRP B 1 270 ? -15.812 9.102 2.959 1 93.5 270 TRP B O 1
ATOM 4599 N N . GLN B 1 271 ? -16.969 10.844 2.184 1 92.5 271 GLN B N 1
ATOM 4600 C CA . GLN B 1 271 ? -17.812 10.008 1.328 1 92.5 271 GLN B CA 1
ATOM 4601 C C . GLN B 1 271 ? -16.969 9.219 0.329 1 92.5 271 GLN B C 1
ATOM 4603 O O . GLN B 1 271 ? -17.312 8.102 -0.037 1 92.5 271 GLN B O 1
ATOM 4608 N N . LEU B 1 272 ? -15.828 9.844 -0.086 1 94.38 272 LEU B N 1
ATOM 4609 C CA . LEU B 1 272 ? -15 9.211 -1.104 1 94.38 272 LEU B CA 1
ATOM 4610 C C . LEU B 1 272 ? -13.562 9.055 -0.613 1 94.38 272 LEU B C 1
ATOM 4612 O O . LEU B 1 272 ? -12.633 9.023 -1.417 1 94.38 272 LEU B O 1
ATOM 4616 N N . LYS B 1 273 ? -13.422 8.984 0.628 1 96.5 273 LYS B N 1
ATOM 4617 C CA . LYS B 1 273 ? -12.086 9.109 1.194 1 96.5 273 LYS B CA 1
ATOM 4618 C C . LYS B 1 273 ? -11.203 7.941 0.774 1 96.5 273 LYS B C 1
ATOM 4620 O O . LYS B 1 273 ? -10.008 8.117 0.515 1 96.5 273 LYS B O 1
ATOM 4625 N N . TYR B 1 274 ? -11.781 6.699 0.665 1 95.94 274 TYR B N 1
ATOM 4626 C CA . TYR B 1 274 ? -10.938 5.578 0.28 1 95.94 274 TYR B CA 1
ATOM 4627 C C . TYR B 1 274 ? -10.523 5.684 -1.183 1 95.94 274 TYR B C 1
ATOM 4629 O O . TYR B 1 274 ? -9.352 5.48 -1.517 1 95.94 274 TYR B O 1
ATOM 4637 N N . ARG B 1 275 ? -11.469 6.035 -2.016 1 96.56 275 ARG B N 1
ATOM 4638 C CA . ARG B 1 275 ? -11.172 6.227 -3.434 1 96.56 275 ARG B CA 1
ATOM 4639 C C . ARG B 1 275 ? -10.125 7.32 -3.633 1 96.56 275 ARG B C 1
ATOM 4641 O O . ARG B 1 275 ? -9.148 7.129 -4.355 1 96.56 275 ARG B O 1
ATOM 4648 N N . ASP B 1 276 ? -10.32 8.414 -2.988 1 97.75 276 ASP B N 1
ATOM 4649 C CA . ASP B 1 276 ? -9.445 9.57 -3.184 1 97.75 276 ASP B CA 1
ATOM 4650 C C . ASP B 1 276 ? -8.07 9.32 -2.568 1 97.75 276 ASP B C 1
ATOM 4652 O O . ASP B 1 276 ? -7.059 9.773 -3.1 1 97.75 276 ASP B O 1
ATOM 4656 N N . THR B 1 277 ? -8.039 8.672 -1.429 1 97.62 277 THR B N 1
ATOM 4657 C CA . THR B 1 277 ? -6.766 8.328 -0.812 1 97.62 277 THR B CA 1
ATOM 4658 C C . THR B 1 277 ? -5.949 7.422 -1.726 1 97.62 277 THR B C 1
ATOM 4660 O O . THR B 1 277 ? -4.762 7.668 -1.955 1 97.62 277 THR B O 1
ATOM 4663 N N . VAL B 1 278 ? -6.562 6.375 -2.279 1 96.69 278 VAL B N 1
ATOM 4664 C CA . VAL B 1 278 ? -5.891 5.457 -3.191 1 96.69 278 VAL B CA 1
ATOM 4665 C C . VAL B 1 278 ? -5.453 6.203 -4.449 1 96.69 278 VAL B C 1
ATOM 4667 O O . VAL B 1 278 ? -4.332 6.023 -4.934 1 96.69 278 VAL B O 1
ATOM 4670 N N . LYS B 1 279 ? -6.332 7.035 -4.945 1 97.44 279 LYS B N 1
ATOM 4671 C CA . LYS B 1 279 ? -5.984 7.828 -6.121 1 97.44 279 LYS B CA 1
ATOM 4672 C C . LYS B 1 279 ? -4.773 8.711 -5.848 1 97.44 279 LYS B C 1
ATOM 4674 O O . LYS B 1 279 ? -3.883 8.828 -6.691 1 97.44 279 LYS B O 1
ATOM 4679 N N . LEU B 1 280 ? -4.754 9.359 -4.754 1 97.75 280 LEU B N 1
ATOM 4680 C CA . LEU B 1 280 ? -3.639 10.219 -4.367 1 97.75 280 LEU B CA 1
ATOM 4681 C C . LEU B 1 280 ? -2.336 9.43 -4.316 1 97.75 280 LEU B C 1
ATOM 4683 O O . LEU B 1 280 ? -1.326 9.852 -4.883 1 97.75 280 LEU B O 1
ATOM 4687 N N . TYR B 1 281 ? -2.355 8.297 -3.68 1 96.75 281 TYR B N 1
ATOM 4688 C CA . TYR B 1 281 ? -1.197 7.406 -3.65 1 96.75 281 TYR B CA 1
ATOM 4689 C C . TYR B 1 281 ? -0.75 7.043 -5.062 1 96.75 281 TYR B C 1
ATOM 4691 O O . TYR B 1 281 ? 0.438 7.125 -5.383 1 96.75 281 TYR B O 1
ATOM 4699 N N . CYS B 1 282 ? -1.722 6.625 -5.879 1 97.31 282 CYS B N 1
ATOM 4700 C CA . CYS B 1 282 ? -1.403 6.156 -7.223 1 97.31 282 CYS B CA 1
ATOM 4701 C C . CYS B 1 282 ? -0.782 7.27 -8.055 1 97.31 282 CYS B C 1
ATOM 4703 O O . CYS B 1 282 ? 0.142 7.027 -8.836 1 97.31 282 CYS B O 1
ATOM 4705 N N . GLU B 1 283 ? -1.232 8.477 -7.871 1 97.38 283 GLU B N 1
ATOM 4706 C CA . GLU B 1 283 ? -0.703 9.617 -8.617 1 97.38 283 GLU B CA 1
ATOM 4707 C C . GLU B 1 283 ? 0.739 9.914 -8.211 1 97.38 283 GLU B C 1
ATOM 4709 O O . GLU B 1 283 ? 1.575 10.219 -9.07 1 97.38 283 GLU B O 1
ATOM 4714 N N . VAL B 1 284 ? 1.019 9.789 -6.957 1 97.31 284 VAL B N 1
ATOM 4715 C CA . VAL B 1 284 ? 2.346 10.117 -6.449 1 97.31 284 VAL B CA 1
ATOM 4716 C C . VAL B 1 284 ? 3.307 8.961 -6.723 1 97.31 284 VAL B C 1
ATOM 4718 O O . VAL B 1 284 ? 4.359 9.156 -7.332 1 97.31 284 VAL B O 1
ATOM 4721 N N . MET B 1 285 ? 2.877 7.805 -6.348 1 96.06 285 MET B N 1
ATOM 4722 C CA . MET B 1 285 ? 3.787 6.664 -6.414 1 96.06 285 MET B CA 1
ATOM 4723 C C . MET B 1 285 ? 3.959 6.191 -7.855 1 96.06 285 MET B C 1
ATOM 4725 O O . MET B 1 285 ? 5.035 5.723 -8.234 1 96.06 285 MET B O 1
ATOM 4729 N N . GLY B 1 286 ? 2.871 6.293 -8.664 1 95.5 286 GLY B N 1
ATOM 4730 C CA . GLY B 1 286 ? 3.029 6 -10.086 1 95.5 286 GLY B CA 1
ATOM 4731 C C . GLY B 1 286 ? 4.156 6.781 -10.734 1 95.5 286 GLY B C 1
ATOM 4732 O O . GLY B 1 286 ? 4.863 6.258 -11.594 1 95.5 286 GLY B O 1
ATOM 4733 N N . ARG B 1 287 ? 4.352 7.98 -10.297 1 96.5 287 ARG B N 1
ATOM 4734 C CA . ARG B 1 287 ? 5.426 8.836 -10.805 1 96.5 287 ARG B CA 1
ATOM 4735 C C . ARG B 1 287 ? 6.754 8.492 -10.148 1 96.5 287 ARG B C 1
ATOM 4737 O O . ARG B 1 287 ? 7.789 8.438 -10.812 1 96.5 287 ARG B O 1
ATOM 4744 N N . ALA B 1 288 ? 6.711 8.234 -8.891 1 95.88 288 ALA B N 1
ATOM 4745 C CA . ALA B 1 288 ? 7.926 8.016 -8.102 1 95.88 288 ALA B CA 1
ATOM 4746 C C . ALA B 1 288 ? 8.664 6.773 -8.586 1 95.88 288 ALA B C 1
ATOM 4748 O O . ALA B 1 288 ? 9.898 6.707 -8.508 1 95.88 288 ALA B O 1
ATOM 4749 N N . THR B 1 289 ? 7.914 5.766 -9.07 1 94.69 289 THR B N 1
ATOM 4750 C CA . THR B 1 289 ? 8.531 4.508 -9.477 1 94.69 289 THR B CA 1
ATOM 4751 C C . THR B 1 289 ? 9.547 4.734 -10.594 1 94.69 289 THR B C 1
ATOM 4753 O O . THR B 1 289 ? 10.477 3.943 -10.766 1 94.69 289 THR B O 1
ATOM 4756 N N . SER B 1 290 ? 9.375 5.82 -11.336 1 91.69 290 SER B N 1
ATOM 4757 C CA . SER B 1 290 ? 10.305 6.129 -12.422 1 91.69 290 SER B CA 1
ATOM 4758 C C . SER B 1 290 ? 11.656 6.594 -11.883 1 91.69 290 SER B C 1
ATOM 4760 O O . SER B 1 290 ? 12.648 6.617 -12.609 1 91.69 290 SER B O 1
ATOM 4762 N N . TYR B 1 291 ? 11.625 6.879 -10.594 1 91.31 291 TYR B N 1
ATOM 4763 C CA . TYR B 1 291 ? 12.852 7.398 -10 1 91.31 291 TYR B CA 1
ATOM 4764 C C . TYR B 1 291 ? 13.5 6.363 -9.094 1 91.31 291 TYR B C 1
ATOM 4766 O O . TYR B 1 291 ? 14.594 6.582 -8.578 1 91.31 291 TYR B O 1
ATOM 4774 N N . ILE B 1 292 ? 12.828 5.305 -8.891 1 88.69 292 ILE B N 1
ATOM 4775 C CA . ILE B 1 292 ? 13.352 4.262 -8.016 1 88.69 292 ILE B CA 1
ATOM 4776 C C . ILE B 1 292 ? 14.195 3.281 -8.82 1 88.69 292 ILE B C 1
ATOM 4778 O O . ILE B 1 292 ? 13.742 2.758 -9.844 1 88.69 292 ILE B O 1
ATOM 4782 N N . LYS B 1 293 ? 15.484 3.045 -8.422 1 79.19 293 LYS B N 1
ATOM 4783 C CA . LYS B 1 293 ? 16.453 2.195 -9.109 1 79.19 293 LYS B CA 1
ATOM 4784 C C . LYS B 1 293 ? 16.578 0.838 -8.422 1 79.19 293 LYS B C 1
ATOM 4786 O O . LYS B 1 293 ? 16.406 0.733 -7.207 1 79.19 293 LYS B O 1
#

Sequence (586 aa):
MALFDWGTYNGLTKLESASLTGMRLTEIPPAEFSRRYYTEEHFIKYRELSSKYFHLVTAHAPYYSLVNHDKYTHEKVKRAMVQAAKKASVAGAKIFNMHLGPKVRGVPYDYEPVVDVVKAILNEVPSIYVSLETTYTERFLGSLDEIREIIEMIGDERVIPSAQLENDFMRETRAYAHGDLTLADKQATVDFWLSIFNKLKRMTNKYFSLRFSQIISFRFRTFIMKKRVPLGKGYPSLEPLAEALALFLTRDLYYAGSGLEAHLIYTGPWQLKYRDTVKLYCEVMGRATSYIKMALFDWGTYNGLTKLESASLTGMRLTEIPPAEFSRRYYTEEHFIKYRELSSKYFHLVTAHAPYYSLVNHDKYTHEKVKRAMVQAAKKASVAGAKIFNMHLGPKVRGVPYDYEPVVDVVKAILNEVPSIYVSLETTYTERFLGSLDEIREIIEMIGDERVIPSAQLENDFMRETRAYAHGDLTLADKQATVDFWLSIFNKLKRMTNKYFSLRFSQIISFRFRTFIMKKRVPLGKGYPSLEPLAEALALFLTRDLYYAGSGLEAHLIYTGPWQLKYRDTVKLYCEVMGRATSYIK

pLDDT: mean 95.76, std 5.22, range [54.47, 98.88]

Solvent-accessible surface area (backbone atoms only — not comparable to full-atom values): 29474 Å² total; per-residue (Å²): 117,56,45,44,38,35,25,34,70,37,53,72,90,39,45,66,58,51,25,53,72,51,39,32,28,38,25,36,44,28,67,65,63,70,39,81,82,58,47,73,64,53,27,44,50,35,23,61,55,43,66,63,52,31,84,41,39,30,26,38,48,53,95,56,58,36,47,39,88,51,68,67,61,30,52,51,46,38,52,51,50,36,51,38,50,48,46,34,44,55,28,53,26,47,34,43,32,33,62,41,29,52,57,77,82,36,83,70,67,41,45,53,40,37,48,51,41,52,51,51,30,46,68,76,36,72,82,40,28,39,25,46,33,40,34,37,45,87,62,30,45,22,45,73,66,54,46,47,51,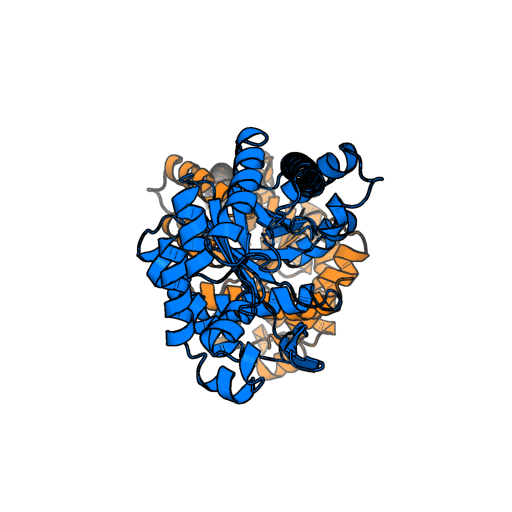48,39,60,69,64,68,46,85,48,41,27,56,24,42,29,46,44,22,47,51,24,44,76,58,40,24,36,77,72,53,45,57,70,64,34,38,71,59,49,35,38,67,48,45,44,53,54,49,53,56,50,55,75,52,36,77,46,56,47,41,38,29,40,44,18,26,46,67,48,75,54,90,95,41,51,42,73,45,66,27,52,76,91,70,40,37,56,64,58,65,34,46,23,50,26,48,18,48,40,51,40,52,62,31,57,74,59,64,59,74,48,34,30,34,43,31,40,66,38,46,77,92,48,38,64,41,42,34,50,47,52,48,41,53,23,46,60,50,25,35,79,68,61,120,121,56,44,47,38,35,23,33,69,37,54,73,90,39,46,67,57,50,25,54,73,52,38,31,28,39,24,36,45,29,68,65,63,71,37,82,81,56,47,71,63,53,27,43,49,33,24,61,55,42,64,58,52,31,83,40,38,31,27,38,47,54,94,56,58,36,48,39,87,51,67,68,63,30,52,51,45,38,52,51,51,36,51,38,50,49,47,33,44,55,29,54,25,46,34,44,32,32,63,40,31,53,57,76,82,38,84,70,67,42,46,54,39,38,47,50,38,52,53,50,32,46,70,77,35,72,84,42,28,38,24,46,31,39,35,37,42,86,63,31,45,22,46,73,66,55,45,48,52,49,40,59,70,63,67,46,86,47,40,27,58,24,42,29,46,43,23,46,50,23,44,77,57,40,24,40,76,72,53,45,57,69,66,34,39,71,59,50,37,39,67,48,44,42,53,53,49,52,57,51,52,74,53,37,78,46,54,46,42,38,28,41,42,17,27,46,68,46,76,54,88,96,42,52,43,75,46,65,27,53,76,91,70,41,35,55,64,57,65,34,48,23,50,26,49,18,47,40,50,42,52,63,32,57,74,58,63,58,74,49,35,30,35,42,32,39,67,36,45,77,92,48,39,64,43,42,35,51,48,52,48,41,53,22,47,59,51,26,34,78,66,62,119

Foldseek 3Di:
DDQEFFEAEDAQVCLVVRLVLVGQEYEHEQVLLVDPPCDLVRLLSLQVSNVVRHPAYAYEHHQDALQDPDPVSLVVVLVSRLSSLVSSVSNPHQEYEYEHFFDDPDPPVSLVSVLVSLVSNCVSPVRHAYEYEAAQDPRGQHALVSLLVSLVVNVDQSYAYEYAPVSNLNNVLVCFQVVDQVVSLVVLALVVLLVVQVSRLVRHQAEAHYEYFFWHWDDDPNTIDIAGDAPPPHDDPLQRNLLSLLCCSQPVDPVVVSNYRYYYYYHGDPVCRSVRRSVSCCSNVVNNVVRPD/DDQEFEEAEDAQVCLVVRLVLVGQEYEHEQVLLVDPPCDLVRLLSLQVSNVVRHNAYAYEHHQDALQDPDPVSLVVVLVSRLSSLVSSVSNPHQEYEYEHFFDDPDPPVSLVSVLVSLVSNCVSPVRHAYEYEAAQDPRGQHALVSLLVSLVVNVDLSYAYEYAPVSNLNNVLVCFQVVDQVVSLVVLALVVLLVVQVSRLVRHQAEAHYEYFFWHWDDDPNTIDIAGDAPPPHDDPLQRNLLSLLCCSQPVDPVVVSNYRYYYYYHGDPVCRSVRRSVSCCSNVVNNVVRPD

Secondary structure (DSSP, 8-state):
--SEEEEEE--GGGHHHHHTTT--EEEE-THHHH-TT--HHHHHHHHHHHHHH-SEEEEEPPS--S---SHHHHHHHHHHHHHHHHHHHHTT-SEEEE--EE-SS-TTTTHHHHHHHHHHHHHH-TT-EEEEEP-SSTTEE--HHHHHHHHHHHT-TTEEEEEEHHHHHHHHHTHHHH--HHHHHHH--HHHHHHHHHHHHTT-SSEEEEEE-EEEEEEETTEEEEEEE-TTSSBS-HHHHHHHHHHIIIIIIIITT--PEEEEEE-S-GGGHHHHHHHHHHHHHHHHGGG--/--SEEEEEE--GGGHHHHHTTT--EEEE-THHHH-TT--HHHHHHHHHHHHHH-SEEEEEPPS--S---SHHHHHHHHHHHHHHHHHHHHTT-SEEEE--EE-SS-TTTTHHHHHHHHHHHHHH-TT-EEEEEP-SSTTEE--HHHHHHHHHHHT-TTEEEEEEHHHHHHHHHTHHHH--HHHHHHH--HHHHHHHHHHHHTT-SSEEEEEE-EEEEEEETTEEEEEEE-TTSSBS-HHHHHHHHHHIIIIIIIITT--PEEEEEE-S-GGGHHHHHHHHHHHHHHHHGGG--

Nearest PDB structures (foldseek):
  3wqo-assembly1_B  TM=7.673E-01  e=1.681E-09  Methanocaldococcus jannaschii DSM 2661
  2cbj-assembly1_A  TM=6.262E-01  e=4.465E-04  Clostridium perfringens
  4u0p-assembly1_B  TM=5.634E-01  e=8.378E-03  Thermosynechococcus vestitus BP-1
  7s3g-assembly1_B  TM=5.426E-01  e=5.241E-03  Homo sapiens
  5exi-assembly1_A  TM=3.957E-01  e=2.051E-03  Mycobacterium tuberculosis H37Rv